Protein AF-A0A1G2FHV7-F1 (afdb_monomer_lite)

Foldseek 3Di:
DDLVVLLVLVVQLVVCVVVVNVVSNVVSCVVNVVCVVVVVVVVVVLVVCLVVQLVVQVVVCVVVVVDDLSNVVSVVVSVVSVCVVCVSVVLSVVLVVLVVVCVVVDDDDDDPPVSVVVVVVVCVLVVLVVVLVVVVSVLPVPQQCVQQVVLVVVLVVLSVVLSCLVRPDPDDDPPVSCVVNVVSVVVNVQSSVCSVDVVSSVVCVVVVVVVVVVVVVCVVPVDDDPPHDPVPPDDPPPDPPPADLDPPPAAEDEWDQDPVRWTKDKAWQLGAKYFHVDKAAAFKKKKKAKFKWKFQAPDCPDLSGDIDTQQAAASPDDLPADWLDRPGHFQHKWKDFASDRIDGAGRIDIDGHRHIGTIMIHTGHGQADPVRDGCSVSSNRMGIIMMMIMHIHD

Structure (mmCIF, N/CA/C/O backbone):
data_AF-A0A1G2FHV7-F1
#
_entry.id   AF-A0A1G2FHV7-F1
#
loop_
_atom_site.group_PDB
_atom_site.id
_atom_site.type_symbol
_atom_site.label_atom_id
_atom_site.label_alt_id
_atom_site.label_comp_id
_atom_site.label_asym_id
_atom_site.label_entity_id
_atom_site.label_seq_id
_atom_site.pdbx_PDB_ins_code
_atom_site.Cartn_x
_atom_site.Cartn_y
_atom_site.Cartn_z
_atom_site.occupancy
_atom_site.B_iso_or_equiv
_atom_site.auth_seq_id
_atom_site.auth_comp_id
_atom_site.auth_asym_id
_atom_site.auth_atom_id
_atom_site.pdbx_PDB_model_num
ATOM 1 N N . MET A 1 1 ? -7.917 37.028 -20.935 1.00 71.88 1 MET A N 1
ATOM 2 C CA . MET A 1 1 ? -7.932 35.714 -20.279 1.00 71.88 1 MET A CA 1
ATOM 3 C C . MET A 1 1 ? -6.943 34.805 -20.983 1.00 71.88 1 MET A C 1
ATOM 5 O O . MET A 1 1 ? -7.098 34.576 -22.180 1.00 71.88 1 MET A O 1
ATOM 9 N N . THR A 1 2 ? -5.899 34.379 -20.282 1.00 78.25 2 THR A N 1
ATOM 10 C CA . THR A 1 2 ? -4.933 33.371 -20.751 1.00 78.25 2 THR A CA 1
ATOM 11 C C . THR A 1 2 ? -5.547 31.964 -20.683 1.00 78.25 2 THR A C 1
ATOM 13 O O . THR A 1 2 ? -6.588 31.775 -20.057 1.00 78.25 2 THR A O 1
ATOM 16 N N . TRP A 1 3 ? -4.929 30.960 -21.322 1.00 61.19 3 TRP A N 1
ATOM 17 C CA . TRP A 1 3 ? -5.390 29.562 -21.227 1.00 61.19 3 TRP A CA 1
ATOM 18 C C . TRP A 1 3 ? -5.434 29.069 -19.774 1.00 61.19 3 TRP A C 1
ATOM 20 O O . TRP A 1 3 ? -6.403 28.434 -19.368 1.00 61.19 3 TRP A O 1
ATOM 30 N N . ALA A 1 4 ? -4.409 29.401 -18.984 1.00 57.34 4 ALA A N 1
ATOM 31 C CA . ALA A 1 4 ? -4.337 29.033 -17.574 1.00 57.34 4 ALA A CA 1
ATOM 32 C C . ALA A 1 4 ? -5.480 29.668 -16.767 1.00 57.34 4 ALA A C 1
ATOM 34 O O . ALA A 1 4 ? -6.189 28.962 -16.057 1.00 57.34 4 ALA A O 1
ATOM 35 N N . GLU A 1 5 ? -5.715 30.973 -16.937 1.00 67.75 5 GLU A N 1
ATOM 36 C CA . GLU A 1 5 ? -6.838 31.672 -16.299 1.00 67.75 5 GLU A CA 1
ATOM 37 C C . GLU A 1 5 ? -8.182 31.062 -16.702 1.00 67.75 5 GLU A C 1
ATOM 39 O O . GLU A 1 5 ? -9.013 30.805 -15.839 1.00 67.75 5 GLU A O 1
ATOM 44 N N . PHE A 1 6 ? -8.386 30.778 -17.995 1.00 72.00 6 PHE A N 1
ATOM 45 C CA . PHE A 1 6 ? -9.625 30.184 -18.504 1.00 72.00 6 PHE A CA 1
ATOM 46 C C . PHE A 1 6 ? -9.940 28.850 -17.826 1.00 72.00 6 PHE A C 1
ATOM 48 O O . PHE A 1 6 ? -11.049 28.664 -17.326 1.00 72.00 6 PHE A O 1
ATOM 55 N N . PHE A 1 7 ? -8.963 27.947 -17.743 1.00 64.00 7 PHE A N 1
ATOM 56 C CA . PHE A 1 7 ? -9.154 26.659 -17.079 1.00 64.00 7 PHE A CA 1
ATOM 57 C C . PHE A 1 7 ? -9.349 26.792 -15.565 1.00 64.00 7 PHE A C 1
ATOM 59 O O . PHE A 1 7 ? -10.197 26.096 -15.009 1.00 64.00 7 PHE A O 1
ATOM 66 N N . ILE A 1 8 ? -8.635 27.709 -14.904 1.00 67.00 8 ILE A N 1
ATOM 67 C CA . ILE A 1 8 ? -8.822 27.993 -13.472 1.00 67.00 8 ILE A CA 1
ATOM 68 C C . ILE A 1 8 ? -10.248 28.495 -13.200 1.00 67.00 8 ILE A C 1
ATOM 70 O O . ILE A 1 8 ? -10.894 28.029 -12.264 1.00 67.00 8 ILE A O 1
ATOM 74 N N . THR A 1 9 ? -10.781 29.398 -14.025 1.00 66.62 9 THR A N 1
ATOM 75 C CA . THR A 1 9 ? -12.142 29.932 -13.852 1.00 66.62 9 THR A CA 1
ATOM 76 C C . THR A 1 9 ? -13.218 28.888 -14.166 1.00 66.62 9 THR A C 1
ATOM 78 O O . THR A 1 9 ? -14.195 28.788 -13.426 1.00 66.62 9 THR A O 1
ATOM 81 N N . VAL A 1 10 ? -13.036 28.059 -15.205 1.00 63.91 10 VAL A N 1
ATOM 82 C CA . VAL A 1 10 ? -13.912 26.898 -15.478 1.00 63.91 10 VAL A CA 1
ATOM 83 C C . VAL A 1 10 ? -13.928 25.936 -14.291 1.00 63.91 10 VAL A C 1
ATOM 85 O O . VAL A 1 10 ? -14.986 25.437 -13.916 1.00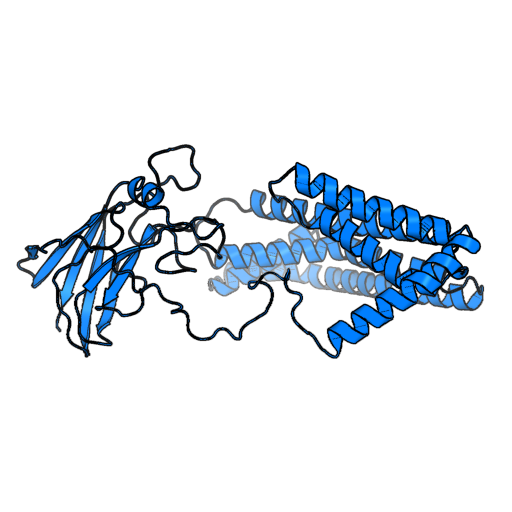 63.91 10 VAL A O 1
ATOM 88 N N . PHE A 1 11 ? -12.781 25.723 -13.651 1.00 62.34 11 PHE A N 1
ATOM 89 C CA . PHE A 1 11 ? -12.682 24.881 -12.467 1.00 62.34 11 PHE A CA 1
ATOM 90 C C . PHE A 1 11 ? -13.404 25.480 -11.250 1.00 62.34 11 PHE A C 1
ATOM 92 O O . PHE A 1 11 ? -14.174 24.786 -10.587 1.00 62.34 11 PHE A O 1
ATOM 99 N N . GLN A 1 12 ? -13.210 26.774 -10.980 1.00 61.66 12 GLN A N 1
ATOM 100 C CA . GLN A 1 12 ? -13.931 27.477 -9.914 1.00 61.66 12 GLN A CA 1
ATOM 101 C C . GLN A 1 12 ? -15.449 27.390 -10.112 1.00 61.66 12 GLN A C 1
ATOM 103 O O . GLN A 1 12 ? -16.184 27.280 -9.133 1.00 61.66 12 GLN A O 1
ATOM 108 N N . TRP A 1 13 ? -15.914 27.410 -11.366 1.00 69.19 13 TRP A N 1
ATOM 109 C CA . TRP A 1 13 ? -17.330 27.256 -11.690 1.00 69.19 13 TRP A CA 1
ATOM 110 C C . TRP A 1 13 ? -17.837 25.856 -11.334 1.00 69.19 13 TRP A C 1
ATOM 112 O O . TRP A 1 13 ? -18.820 25.742 -10.607 1.00 69.19 13 TRP A O 1
ATOM 122 N N . VAL A 1 14 ? -17.141 24.802 -11.771 1.00 53.84 14 VAL A N 1
ATOM 123 C CA . VAL A 1 14 ? -17.502 23.411 -11.442 1.00 53.84 14 VAL A CA 1
ATOM 124 C C . VAL A 1 14 ? -17.509 23.189 -9.927 1.00 53.84 14 VAL A C 1
ATOM 126 O O . VAL A 1 14 ? -18.437 22.584 -9.397 1.00 53.84 14 VAL A O 1
ATOM 129 N N . TYR A 1 15 ? -16.520 23.726 -9.208 1.00 53.09 15 TYR A N 1
ATOM 130 C CA . TYR A 1 15 ? -16.493 23.669 -7.748 1.00 53.09 15 TYR A CA 1
ATOM 131 C C . TYR A 1 15 ? -17.707 24.378 -7.125 1.00 53.09 15 TYR A C 1
ATOM 133 O O . TYR A 1 15 ? -18.387 23.795 -6.281 1.00 53.09 15 TYR A O 1
ATOM 141 N N . ALA A 1 16 ? -18.029 25.596 -7.571 1.00 57.44 16 ALA A N 1
ATOM 142 C CA . ALA A 1 16 ? -19.187 26.350 -7.088 1.00 57.44 16 ALA A CA 1
ATOM 143 C C . ALA A 1 16 ? -20.519 25.615 -7.324 1.00 57.44 16 ALA A C 1
ATOM 145 O O . ALA A 1 16 ? -21.374 25.617 -6.438 1.00 57.44 16 ALA A O 1
ATOM 146 N N . GLU A 1 17 ? -20.665 24.936 -8.465 1.00 53.66 17 GLU A N 1
ATOM 147 C CA . GLU A 1 17 ? -21.828 24.102 -8.786 1.00 53.66 17 GLU A CA 1
ATOM 148 C C . GLU A 1 17 ? -21.930 22.903 -7.827 1.00 53.66 17 GLU A C 1
ATOM 150 O O . GLU A 1 17 ? -22.977 22.671 -7.230 1.00 53.66 17 GLU A O 1
ATOM 155 N N . THR A 1 18 ? -20.825 22.181 -7.587 1.00 53.91 18 THR A N 1
ATOM 156 C CA . THR A 1 18 ? -20.817 21.022 -6.664 1.00 53.91 18 THR A CA 1
ATOM 157 C C . THR A 1 18 ? -21.111 21.392 -5.210 1.00 53.91 18 THR A C 1
ATOM 159 O O . THR A 1 18 ? -21.635 20.572 -4.462 1.00 53.91 18 THR A O 1
ATOM 162 N N . GLN A 1 19 ? -20.792 22.626 -4.811 1.00 63.94 19 GLN A N 1
ATOM 163 C CA . GLN A 1 19 ? -21.084 23.167 -3.482 1.00 63.94 19 GLN A CA 1
ATOM 164 C C . GLN A 1 19 ? -22.450 23.867 -3.412 1.00 63.94 19 GLN A C 1
ATOM 166 O O . GLN A 1 19 ? -22.787 24.446 -2.381 1.00 63.94 19 GLN A O 1
ATOM 171 N N . ASN A 1 20 ? -23.241 23.819 -4.489 1.00 76.56 20 ASN A N 1
ATOM 172 C CA . ASN A 1 20 ? -24.569 24.421 -4.572 1.00 76.56 20 ASN A CA 1
ATOM 173 C C . ASN A 1 20 ? -24.556 25.941 -4.281 1.00 76.56 20 ASN A C 1
ATOM 175 O O . ASN A 1 20 ? -25.401 26.465 -3.556 1.00 76.56 20 ASN A O 1
ATOM 179 N N . LEU A 1 21 ? -23.568 26.659 -4.838 1.00 75.25 21 LEU A N 1
ATOM 180 C CA . LEU A 1 21 ? -23.371 28.107 -4.680 1.00 75.25 21 LEU A CA 1
ATOM 181 C C . LEU A 1 21 ? -23.830 28.867 -5.945 1.00 75.25 21 LEU A C 1
ATOM 183 O O . LEU A 1 21 ? -23.004 29.220 -6.798 1.00 75.25 21 LEU A O 1
ATOM 187 N N . PRO A 1 22 ? -25.133 29.170 -6.100 1.00 69.44 22 PRO A N 1
ATOM 188 C CA . PRO A 1 22 ? -25.700 29.666 -7.360 1.00 69.44 22 PRO A CA 1
ATOM 189 C C . PRO A 1 22 ? -25.198 31.061 -7.758 1.00 69.44 22 PRO A C 1
ATOM 191 O O . PRO A 1 22 ? -25.035 31.355 -8.942 1.00 69.44 22 PRO A O 1
ATOM 194 N N . HIS A 1 23 ? -24.907 31.934 -6.791 1.00 79.25 23 HIS A N 1
ATOM 195 C CA . HIS A 1 23 ? -24.410 33.285 -7.076 1.00 79.25 23 HIS A CA 1
ATOM 196 C C . HIS A 1 23 ? -22.997 33.270 -7.677 1.00 79.25 23 HIS A C 1
ATOM 198 O O . HIS A 1 23 ? -22.742 33.945 -8.675 1.00 79.25 23 HIS A O 1
ATOM 204 N N . LEU A 1 24 ? -22.106 32.446 -7.118 1.00 71.38 24 LEU A N 1
ATOM 205 C CA . LEU A 1 24 ? -20.730 32.293 -7.591 1.00 71.38 24 LEU A CA 1
ATOM 206 C C . LEU A 1 24 ? -20.689 31.591 -8.956 1.00 71.38 24 LEU A C 1
ATOM 208 O O . LEU A 1 24 ? -19.967 32.006 -9.860 1.00 71.38 24 LEU A O 1
ATOM 212 N N . THR A 1 25 ? -21.541 30.584 -9.131 1.00 65.00 25 THR A N 1
ATOM 213 C CA . THR A 1 25 ? -21.727 29.862 -10.391 1.00 65.00 25 THR A CA 1
ATOM 214 C C . THR A 1 25 ? -22.098 30.808 -11.534 1.00 65.00 25 THR A C 1
ATOM 216 O O . THR A 1 25 ? -21.413 30.853 -12.557 1.00 65.00 25 THR A O 1
ATOM 219 N N . ASN A 1 26 ? -23.134 31.630 -11.347 1.00 74.19 26 ASN A N 1
ATOM 220 C CA . ASN A 1 26 ? -23.589 32.570 -12.372 1.00 74.19 26 ASN A CA 1
ATOM 221 C C . ASN A 1 26 ? -22.521 33.619 -12.723 1.00 74.19 26 ASN A C 1
ATOM 223 O O . ASN A 1 26 ? -22.356 33.973 -13.893 1.00 74.19 26 ASN A O 1
ATOM 227 N N . GLN A 1 27 ? -21.760 34.087 -11.731 1.00 85.81 27 GLN A N 1
ATOM 228 C CA . GLN A 1 27 ? -20.656 35.022 -11.943 1.00 85.81 27 GLN A CA 1
ATOM 229 C C . GLN A 1 27 ? -19.539 34.406 -12.799 1.00 85.81 27 GLN A C 1
ATOM 231 O O . GLN A 1 27 ? -19.074 35.034 -13.752 1.00 85.81 27 GLN A O 1
ATOM 236 N N . LEU A 1 28 ? -19.138 33.169 -12.501 1.00 69.81 28 LEU A N 1
ATOM 237 C CA . LEU A 1 28 ? -18.050 32.485 -13.201 1.00 69.81 28 LEU A CA 1
ATOM 238 C C . LEU A 1 28 ? -18.453 32.069 -14.621 1.00 69.81 28 LEU A C 1
ATOM 240 O O . LEU A 1 28 ? -17.683 32.275 -15.559 1.00 69.81 28 LEU A O 1
ATOM 244 N N . ILE A 1 29 ? -19.690 31.600 -14.825 1.00 66.44 29 ILE A N 1
ATOM 245 C CA . ILE A 1 29 ? -20.233 31.333 -16.168 1.00 66.44 29 ILE A CA 1
ATOM 246 C C . ILE A 1 29 ? -20.166 32.592 -17.041 1.00 66.44 29 ILE A C 1
ATOM 248 O O . ILE A 1 29 ? -19.747 32.518 -18.199 1.00 66.44 29 ILE A O 1
ATOM 252 N N . ASN A 1 30 ? -20.551 33.752 -16.502 1.00 78.25 30 ASN A N 1
ATOM 253 C CA . ASN A 1 30 ? -20.531 35.010 -17.248 1.00 78.25 30 ASN A CA 1
ATOM 254 C C . ASN A 1 30 ? -19.106 35.461 -17.614 1.00 78.25 30 ASN A C 1
ATOM 256 O O . ASN A 1 30 ? -18.923 36.078 -18.663 1.00 78.25 30 ASN A O 1
ATOM 260 N N . GLN A 1 31 ? -18.096 35.103 -16.814 1.00 77.44 31 GLN A N 1
ATOM 261 C CA . GLN A 1 31 ? -16.685 35.342 -17.138 1.00 77.44 31 GLN A CA 1
ATOM 262 C C . GLN A 1 31 ? -16.150 34.384 -18.218 1.00 77.44 31 GLN A C 1
ATOM 264 O O . GLN A 1 31 ? -15.389 34.800 -19.090 1.00 77.44 31 GLN A O 1
ATOM 269 N N . ILE A 1 32 ? -16.565 33.114 -18.208 1.00 72.31 32 ILE A N 1
ATOM 270 C CA . ILE A 1 32 ? -16.090 32.075 -19.143 1.00 72.31 32 ILE A CA 1
ATOM 271 C C . ILE A 1 32 ? -16.717 32.237 -20.534 1.00 72.31 32 ILE A C 1
ATOM 273 O O . ILE A 1 32 ? -16.039 32.119 -21.562 1.00 72.31 32 ILE A O 1
ATOM 277 N N . ARG A 1 33 ? -18.026 32.509 -20.577 1.00 69.12 33 ARG A N 1
ATOM 278 C CA . ARG A 1 33 ? -18.854 32.521 -21.793 1.00 69.12 33 ARG A CA 1
ATOM 279 C C . ARG A 1 33 ? -18.281 33.344 -22.963 1.00 69.12 33 ARG A C 1
ATOM 281 O O . ARG A 1 33 ? -18.250 32.800 -24.069 1.00 69.12 33 ARG A O 1
ATOM 288 N N . PRO A 1 34 ? -17.797 34.593 -22.793 1.00 79.31 34 PRO A N 1
ATOM 289 C CA . PRO A 1 34 ? -17.268 35.378 -23.915 1.00 79.31 34 PRO A CA 1
ATOM 290 C C . PRO A 1 34 ? -15.944 34.833 -24.476 1.00 79.31 34 PRO A C 1
ATOM 292 O O . PRO A 1 34 ? -15.596 35.114 -25.625 1.00 79.31 34 PRO A O 1
ATOM 295 N N . HIS A 1 35 ? -15.203 34.040 -23.698 1.00 74.88 35 HIS A N 1
ATOM 296 C CA . HIS A 1 35 ? -13.892 33.521 -24.085 1.00 74.88 35 HIS A CA 1
ATOM 297 C C . HIS A 1 35 ? -13.943 32.085 -24.620 1.00 74.88 35 HIS A C 1
ATOM 299 O O . HIS A 1 35 ? -13.137 31.732 -25.483 1.00 74.88 35 HIS A O 1
ATOM 305 N N . ALA A 1 36 ? -14.926 31.285 -24.196 1.00 56.09 36 ALA A N 1
ATOM 306 C CA . ALA A 1 36 ? -15.050 29.871 -24.552 1.00 56.09 36 ALA A CA 1
ATOM 307 C C . ALA A 1 36 ? -15.048 29.618 -26.068 1.00 56.09 36 ALA A C 1
ATOM 309 O O . ALA A 1 36 ? -14.360 28.722 -26.553 1.00 56.09 36 ALA A O 1
ATOM 310 N N . ARG A 1 37 ? -15.749 30.454 -26.846 1.00 62.31 37 ARG A N 1
ATOM 311 C CA . ARG A 1 37 ? -15.822 30.305 -28.309 1.00 62.31 37 ARG A CA 1
ATOM 312 C C . ARG A 1 37 ? -14.476 30.545 -28.998 1.00 62.31 37 ARG A C 1
ATOM 314 O O . ARG A 1 37 ? -14.161 29.878 -29.980 1.00 62.31 37 ARG A O 1
ATOM 321 N N . ARG A 1 38 ? -13.679 31.488 -28.483 1.00 70.81 38 ARG A N 1
ATOM 322 C CA . ARG A 1 38 ? -12.336 31.794 -28.999 1.00 70.81 38 ARG A CA 1
ATOM 323 C C . ARG A 1 38 ? -11.370 30.653 -28.692 1.00 70.81 38 ARG A C 1
ATOM 325 O O . ARG A 1 38 ? -10.650 30.224 -29.586 1.00 70.81 38 ARG A O 1
ATOM 332 N N . PHE A 1 39 ? -11.412 30.135 -27.467 1.00 61.47 39 PHE A N 1
ATOM 333 C CA . PHE A 1 39 ? -10.589 29.001 -27.051 1.00 61.47 39 PHE A CA 1
ATOM 334 C C . PHE A 1 39 ? -10.936 27.716 -27.809 1.00 61.47 39 PHE A C 1
ATOM 336 O O . PHE A 1 39 ? -10.035 27.019 -28.265 1.00 61.47 39 PHE A O 1
ATOM 343 N N . TRP A 1 40 ? -12.224 27.450 -28.042 1.00 52.00 40 TRP A N 1
ATOM 344 C CA . TRP A 1 40 ? -12.665 26.321 -28.865 1.00 52.00 40 TRP A CA 1
ATOM 345 C C . TRP A 1 40 ? -12.153 26.412 -30.308 1.00 52.00 40 TRP A C 1
ATOM 347 O O . TRP A 1 40 ? -11.673 25.426 -30.861 1.00 52.00 40 TRP A O 1
ATOM 357 N N . ARG A 1 41 ? -12.186 27.608 -30.910 1.00 63.03 41 ARG A N 1
ATOM 358 C CA . ARG A 1 41 ? -11.667 27.825 -32.267 1.00 63.03 41 ARG A CA 1
ATOM 359 C C . ARG A 1 41 ? -10.154 27.607 -32.348 1.00 63.03 41 ARG A C 1
ATOM 361 O O . ARG A 1 41 ? -9.701 26.885 -33.224 1.00 63.03 41 ARG A O 1
ATOM 368 N N . GLN A 1 42 ? -9.395 28.156 -31.399 1.00 64.25 42 GLN A N 1
ATOM 369 C CA . GLN A 1 42 ? -7.940 27.969 -31.327 1.00 64.25 42 GLN A CA 1
ATOM 370 C C . GLN A 1 42 ? -7.553 26.504 -31.084 1.00 64.25 42 GLN A C 1
ATOM 372 O O . GLN A 1 42 ? -6.582 26.019 -31.657 1.00 64.25 42 GLN A O 1
ATOM 377 N N . PHE A 1 43 ? -8.325 25.781 -30.270 1.00 54.56 43 PHE A N 1
ATOM 378 C CA . PHE A 1 43 ? -8.138 24.346 -30.063 1.00 54.56 43 PHE A CA 1
ATOM 379 C C . PHE A 1 43 ? -8.338 23.551 -31.359 1.00 54.56 43 PHE A C 1
ATOM 381 O O . PHE A 1 43 ? -7.501 22.721 -31.704 1.00 54.56 43 PHE A O 1
ATOM 388 N N . LEU A 1 44 ? -9.410 23.839 -32.105 1.00 53.84 44 LEU A N 1
ATOM 389 C CA . LEU A 1 44 ? -9.678 23.195 -33.392 1.00 53.84 44 LEU A CA 1
ATOM 390 C C . LEU A 1 44 ? -8.618 23.532 -34.450 1.00 53.84 44 LEU A C 1
ATOM 392 O O . LEU A 1 44 ? -8.233 22.654 -35.212 1.00 53.84 44 LEU A O 1
ATOM 396 N N . GLU A 1 45 ? -8.110 24.766 -34.480 1.00 63.88 45 GLU A N 1
ATOM 397 C CA . GLU A 1 45 ? -7.030 25.180 -35.388 1.00 63.88 45 GLU A CA 1
ATOM 398 C C . GLU A 1 45 ? -5.710 24.450 -35.078 1.00 63.88 45 GLU A C 1
ATOM 400 O O . GLU A 1 45 ? -5.031 23.983 -35.993 1.00 63.88 45 GLU A O 1
ATOM 405 N N . LEU A 1 46 ? -5.375 24.264 -33.797 1.00 57.56 46 LEU A N 1
ATOM 406 C CA . LEU A 1 46 ? -4.205 23.488 -33.364 1.00 57.56 46 LEU A CA 1
ATOM 407 C C . LEU A 1 46 ? -4.358 21.983 -33.645 1.00 57.56 46 LEU A C 1
ATOM 409 O O . LEU A 1 46 ? -3.418 21.332 -34.108 1.00 57.56 46 LEU A O 1
ATOM 413 N N . ALA A 1 47 ? -5.550 21.428 -33.417 1.00 52.78 47 ALA A N 1
ATOM 414 C CA . ALA A 1 47 ? -5.870 20.042 -33.756 1.00 52.78 47 ALA A CA 1
ATOM 415 C C . ALA A 1 47 ? -5.832 19.805 -35.277 1.00 52.78 47 ALA A C 1
ATOM 417 O O . ALA A 1 47 ? -5.332 18.785 -35.739 1.00 52.78 47 ALA A O 1
ATOM 418 N N . ALA A 1 48 ? -6.284 20.771 -36.077 1.00 59.91 48 ALA A N 1
ATOM 419 C CA . ALA A 1 48 ? -6.173 20.703 -37.528 1.00 59.91 48 ALA A CA 1
ATOM 420 C C . ALA A 1 48 ? -4.708 20.788 -37.987 1.00 59.91 48 ALA A C 1
ATOM 422 O O . ALA A 1 48 ? -4.287 19.994 -38.824 1.00 59.91 48 ALA A O 1
ATOM 423 N N . ALA A 1 49 ? -3.899 21.685 -37.411 1.00 59.84 49 ALA A N 1
ATOM 424 C CA . ALA A 1 49 ? -2.483 21.828 -37.764 1.00 59.84 49 ALA A CA 1
ATOM 425 C C . ALA A 1 49 ? -1.667 20.550 -37.489 1.00 59.84 49 ALA A C 1
ATOM 427 O O . ALA A 1 49 ? -0.825 20.169 -38.301 1.00 59.84 49 ALA A O 1
ATOM 428 N N . THR A 1 50 ? -1.953 19.849 -36.388 1.00 56.66 50 THR A N 1
ATOM 429 C CA . THR A 1 50 ? -1.290 18.575 -36.039 1.00 56.66 50 THR A CA 1
ATOM 430 C C . THR A 1 50 ? -1.634 17.421 -36.981 1.00 56.66 50 THR A C 1
ATOM 432 O O . THR A 1 50 ? -0.854 16.479 -37.074 1.00 56.66 50 THR A O 1
ATOM 435 N N . ILE A 1 51 ? -2.739 17.508 -37.728 1.00 57.69 51 ILE A N 1
ATOM 436 C CA . ILE A 1 51 ? -3.131 16.520 -38.745 1.00 57.69 51 ILE A CA 1
ATOM 437 C C . ILE A 1 51 ? -2.644 16.948 -40.138 1.00 57.69 51 ILE A C 1
ATOM 439 O O . ILE A 1 51 ? -2.101 16.143 -40.889 1.00 57.69 51 ILE A O 1
ATOM 443 N N . ILE A 1 52 ? -2.803 18.225 -40.488 1.00 65.44 52 ILE A N 1
ATOM 444 C CA . ILE A 1 52 ? -2.523 18.738 -41.836 1.00 65.44 52 ILE A CA 1
ATOM 445 C C . ILE A 1 52 ? -1.018 18.759 -42.132 1.00 65.44 52 ILE A C 1
ATOM 447 O O . ILE A 1 52 ? -0.617 18.385 -43.230 1.00 65.44 52 ILE A O 1
ATOM 451 N N . ILE A 1 53 ? -0.176 19.149 -41.168 1.00 62.47 53 ILE A N 1
ATOM 452 C CA . ILE A 1 53 ? 1.284 19.230 -41.354 1.00 62.47 53 ILE A CA 1
ATOM 453 C C . ILE A 1 53 ? 1.909 17.857 -41.679 1.00 62.47 53 ILE A C 1
ATOM 455 O O . ILE A 1 53 ? 2.604 17.766 -42.691 1.00 62.47 53 ILE A O 1
ATOM 459 N N . PRO A 1 54 ? 1.671 16.770 -40.916 1.00 58.25 54 PRO A N 1
ATOM 460 C CA . PRO A 1 54 ? 2.192 15.450 -41.280 1.00 58.25 54 PRO A CA 1
ATOM 461 C C . PRO A 1 54 ? 1.638 14.927 -42.602 1.00 58.25 54 PRO A C 1
ATOM 463 O O . PRO A 1 54 ? 2.401 14.374 -43.387 1.00 58.25 54 PRO A O 1
ATOM 466 N N . VAL A 1 55 ? 0.347 15.127 -42.888 1.00 62.91 55 VAL A N 1
ATOM 467 C CA . VAL A 1 55 ? -0.243 14.711 -44.172 1.00 62.91 55 VAL A CA 1
ATOM 468 C C . VAL A 1 55 ? 0.427 15.445 -45.335 1.00 62.91 55 VAL A C 1
ATOM 470 O O . VAL A 1 55 ? 0.773 14.823 -46.334 1.00 62.91 55 VAL A O 1
ATOM 473 N N . PHE A 1 56 ? 0.692 16.744 -45.191 1.00 66.81 56 PHE A N 1
ATOM 474 C CA . PHE A 1 56 ? 1.407 17.532 -46.191 1.00 66.81 56 PHE A CA 1
ATOM 475 C C . PHE A 1 56 ? 2.854 17.055 -46.393 1.00 66.81 56 PHE A C 1
ATOM 477 O O . PHE A 1 56 ? 3.299 16.936 -47.532 1.00 66.81 56 PHE A O 1
ATOM 484 N N . LEU A 1 57 ? 3.571 16.718 -45.314 1.00 61.28 57 LEU A N 1
ATOM 485 C CA . LEU A 1 57 ? 4.932 16.167 -45.387 1.00 61.28 57 LEU A CA 1
ATOM 486 C C . LEU A 1 57 ? 4.968 14.772 -46.032 1.00 61.28 57 LEU A C 1
ATOM 488 O O . LEU A 1 57 ? 5.869 14.489 -46.817 1.00 61.28 57 LEU A O 1
ATOM 492 N N . ILE A 1 58 ? 3.967 13.928 -45.766 1.00 60.22 58 ILE A N 1
ATOM 493 C CA . ILE A 1 58 ? 3.799 12.622 -46.423 1.00 60.22 58 ILE A CA 1
ATOM 494 C C . ILE A 1 58 ? 3.515 12.808 -47.922 1.00 60.22 58 ILE A C 1
ATOM 496 O O . ILE A 1 58 ? 4.116 12.131 -48.753 1.00 60.22 58 ILE A O 1
ATOM 500 N N . CYS A 1 59 ? 2.648 13.754 -48.296 1.00 65.12 59 CYS A N 1
ATOM 501 C CA . CYS A 1 59 ? 2.372 14.071 -49.700 1.00 65.12 59 CYS A CA 1
ATOM 502 C C . CYS A 1 59 ? 3.605 14.632 -50.432 1.00 65.12 59 CYS A C 1
ATOM 504 O O . CYS A 1 59 ? 3.836 14.291 -51.592 1.00 65.12 59 CYS A O 1
ATOM 506 N N . LEU A 1 60 ? 4.414 15.457 -49.757 1.00 59.72 60 LEU A N 1
ATOM 507 C CA . LEU A 1 60 ? 5.694 15.954 -50.270 1.00 59.72 60 LEU A CA 1
ATOM 508 C C . LEU A 1 60 ? 6.692 14.817 -50.519 1.00 59.72 60 LEU A C 1
ATOM 510 O O . LEU A 1 60 ? 7.338 14.805 -51.564 1.00 59.72 60 LEU A O 1
ATOM 514 N N . ASP A 1 61 ? 6.784 13.845 -49.609 1.00 60.47 61 ASP A N 1
ATOM 515 C CA . ASP A 1 61 ? 7.654 12.673 -49.766 1.00 60.47 61 ASP A CA 1
ATOM 516 C C . ASP A 1 61 ? 7.243 11.806 -50.970 1.00 60.47 61 ASP A C 1
ATOM 518 O O . ASP A 1 61 ? 8.081 11.419 -51.789 1.00 60.47 61 ASP A O 1
ATOM 522 N N . PHE A 1 62 ? 5.935 11.591 -51.157 1.00 61.00 62 PHE A N 1
ATOM 523 C CA . PHE A 1 62 ? 5.400 10.921 -52.348 1.00 61.00 62 PHE A CA 1
ATOM 524 C C . PHE A 1 62 ? 5.737 11.661 -53.650 1.00 61.00 62 PHE A C 1
ATOM 526 O O . PHE A 1 62 ? 6.018 11.020 -54.665 1.00 61.00 62 PHE A O 1
ATOM 533 N N . TYR A 1 63 ? 5.725 12.997 -53.631 1.00 66.62 63 TYR A N 1
ATOM 534 C CA . TYR A 1 63 ? 6.007 13.826 -54.803 1.00 66.62 63 TYR A CA 1
ATOM 535 C C . TYR A 1 63 ? 7.506 13.879 -55.146 1.00 66.62 63 TYR A C 1
ATOM 537 O O . TYR A 1 63 ? 7.876 13.770 -56.315 1.00 66.62 63 TYR A O 1
ATOM 545 N N . PHE A 1 64 ? 8.378 13.995 -54.140 1.00 68.38 64 PHE A N 1
ATOM 546 C CA . PHE A 1 64 ? 9.829 14.120 -54.328 1.00 68.38 64 PHE A CA 1
ATOM 547 C C . PHE A 1 64 ? 10.590 12.782 -54.319 1.00 68.38 64 PHE A C 1
ATOM 549 O O . PHE A 1 64 ? 11.789 12.771 -54.597 1.00 68.38 64 PHE A O 1
ATOM 556 N N . LYS A 1 65 ? 9.911 11.653 -54.058 1.00 71.50 65 LYS A N 1
ATOM 557 C CA . LYS A 1 65 ? 10.490 10.294 -53.984 1.00 71.50 65 LYS A CA 1
ATOM 558 C C . LYS A 1 65 ? 11.674 10.191 -53.012 1.00 71.50 65 LYS A C 1
ATOM 560 O O . LYS A 1 65 ? 12.608 9.424 -53.247 1.00 71.50 65 LYS A O 1
ATOM 565 N N . THR A 1 66 ? 11.645 10.964 -51.930 1.00 59.59 66 THR A N 1
ATOM 566 C CA . THR A 1 66 ? 12.722 11.021 -50.930 1.00 59.59 66 THR A CA 1
ATOM 567 C C . THR A 1 66 ? 12.782 9.773 -50.039 1.00 59.59 66 THR A C 1
ATOM 569 O O . THR A 1 66 ? 13.843 9.445 -49.506 1.00 59.59 66 THR A O 1
ATOM 572 N N . GLY A 1 67 ? 11.695 9.000 -49.995 1.00 64.50 67 GLY A N 1
ATOM 573 C CA . GLY A 1 67 ? 11.629 7.664 -49.417 1.00 64.50 67 GLY A CA 1
ATOM 574 C C . GLY A 1 67 ? 11.164 7.666 -47.961 1.00 64.50 67 GLY A C 1
ATOM 575 O O . GLY A 1 67 ? 11.124 8.686 -47.281 1.00 64.50 67 GLY A O 1
ATOM 576 N N . TRP A 1 68 ? 10.881 6.470 -47.439 1.00 59.56 68 TRP A N 1
ATOM 577 C CA . TRP A 1 68 ? 10.308 6.269 -46.100 1.00 59.56 68 TRP A CA 1
ATOM 578 C C . TRP A 1 68 ? 10.993 7.005 -44.917 1.00 59.56 68 TRP A C 1
ATOM 580 O O . TRP A 1 68 ? 10.286 7.288 -43.946 1.00 59.56 68 TRP A O 1
ATOM 590 N N . PRO A 1 69 ? 12.298 7.371 -44.936 1.00 53.31 69 PRO A N 1
ATOM 591 C CA . PRO A 1 69 ? 12.907 8.148 -43.853 1.00 53.31 69 PRO A CA 1
ATOM 592 C C . PRO A 1 69 ? 12.334 9.564 -43.701 1.00 53.31 69 PRO A C 1
ATOM 594 O O . PRO A 1 69 ? 12.272 10.076 -42.585 1.00 53.31 69 PRO A O 1
ATOM 597 N N . THR A 1 70 ? 11.889 10.202 -44.786 1.00 54.91 70 THR A N 1
ATOM 598 C CA . THR A 1 70 ? 11.325 11.564 -44.751 1.00 54.91 70 THR A CA 1
ATOM 599 C C . THR A 1 70 ? 9.895 11.546 -44.216 1.00 54.91 70 THR A C 1
ATOM 601 O O . THR A 1 70 ? 9.537 12.386 -43.390 1.00 54.91 70 THR A O 1
ATOM 604 N N . ALA A 1 71 ? 9.113 10.523 -44.578 1.00 53.91 71 ALA A N 1
ATOM 605 C CA . ALA A 1 71 ? 7.826 10.236 -43.949 1.00 53.91 71 ALA A CA 1
ATOM 606 C C . ALA A 1 71 ? 7.973 9.929 -42.447 1.00 53.91 71 ALA A C 1
ATOM 608 O O . ALA A 1 71 ? 7.214 10.462 -41.639 1.00 53.91 71 ALA A O 1
ATOM 609 N N . LEU A 1 72 ? 8.983 9.143 -42.048 1.00 55.75 72 LEU A N 1
ATOM 610 C CA . LEU A 1 72 ? 9.261 8.851 -40.638 1.00 55.75 72 LEU A CA 1
ATOM 611 C C . LEU A 1 72 ? 9.660 10.118 -39.864 1.00 55.75 72 LEU A C 1
ATOM 613 O O . LEU A 1 72 ? 9.151 10.353 -38.770 1.00 55.75 72 LEU A O 1
ATOM 617 N N . ALA A 1 73 ? 10.513 10.967 -40.445 1.00 54.50 73 ALA A N 1
ATOM 618 C CA . ALA A 1 73 ? 10.881 12.256 -39.864 1.00 54.50 73 ALA A CA 1
ATOM 619 C C . ALA A 1 73 ? 9.665 13.188 -39.728 1.00 54.50 73 ALA A C 1
ATOM 621 O O . ALA A 1 73 ? 9.509 13.837 -38.698 1.00 54.50 73 ALA A O 1
ATOM 622 N N . GLY A 1 74 ? 8.762 13.205 -40.715 1.00 55.00 74 GLY A N 1
ATOM 623 C CA . GLY A 1 74 ? 7.496 13.939 -40.648 1.00 55.00 74 GLY A CA 1
ATOM 624 C C . GLY A 1 74 ? 6.546 13.410 -39.568 1.00 55.00 74 GLY A C 1
ATOM 625 O O . GLY A 1 74 ? 5.941 14.204 -38.848 1.00 55.00 74 GLY A O 1
ATOM 626 N N . MET A 1 75 ? 6.457 12.087 -39.394 1.00 57.47 75 MET A N 1
ATOM 627 C CA . MET A 1 75 ? 5.663 11.458 -38.329 1.00 57.47 75 MET A CA 1
ATOM 628 C C . MET A 1 75 ? 6.241 11.741 -36.937 1.00 57.47 75 MET A C 1
ATOM 630 O O . MET A 1 75 ? 5.486 12.072 -36.024 1.00 57.47 75 MET A O 1
ATOM 634 N N . LEU A 1 76 ? 7.566 11.683 -36.775 1.00 56.84 76 LEU A N 1
ATOM 635 C CA . LEU A 1 76 ? 8.247 12.021 -35.521 1.00 56.84 76 LEU A CA 1
ATOM 636 C C . LEU A 1 76 ? 8.120 13.515 -35.192 1.00 56.84 76 LEU A C 1
ATOM 638 O O . LEU A 1 76 ? 7.820 13.876 -34.053 1.00 56.84 76 LEU A O 1
ATOM 642 N N . LEU A 1 77 ? 8.257 14.396 -36.190 1.00 56.25 77 LEU A N 1
ATOM 643 C CA . LEU A 1 77 ? 8.048 15.837 -36.032 1.00 56.25 77 LEU A CA 1
ATOM 644 C C . LEU A 1 77 ? 6.595 16.149 -35.649 1.00 56.25 77 LEU A C 1
ATOM 646 O O . LEU A 1 77 ? 6.357 16.983 -34.780 1.00 56.25 77 LEU A O 1
ATOM 650 N N . ALA A 1 78 ? 5.623 15.456 -36.246 1.00 54.50 78 ALA A N 1
ATOM 651 C CA . ALA A 1 78 ? 4.213 15.594 -35.901 1.00 54.50 78 ALA A CA 1
ATOM 652 C C . ALA A 1 78 ? 3.885 15.054 -34.505 1.00 54.50 78 ALA A C 1
ATOM 654 O O . ALA A 1 78 ? 3.141 15.703 -33.771 1.00 54.50 78 ALA A O 1
ATOM 655 N N . GLY A 1 79 ? 4.475 13.927 -34.096 1.00 58.44 79 GLY A N 1
ATOM 656 C CA . GLY A 1 79 ? 4.394 13.434 -32.719 1.00 58.44 79 GLY A CA 1
ATOM 657 C C . GLY A 1 79 ? 4.956 14.457 -31.729 1.00 58.44 79 GLY A C 1
ATOM 658 O O . GLY A 1 79 ? 4.304 14.807 -30.747 1.00 58.44 79 GLY A O 1
ATOM 659 N N . THR A 1 80 ? 6.109 15.041 -32.059 1.00 57.19 80 THR A N 1
ATOM 660 C CA . THR A 1 80 ? 6.775 16.075 -31.256 1.00 57.19 80 THR A CA 1
ATOM 661 C C . THR A 1 80 ? 5.941 17.359 -31.165 1.00 57.19 80 THR A C 1
ATOM 663 O O . THR A 1 80 ? 5.732 17.888 -30.074 1.00 57.19 80 THR A O 1
ATOM 666 N N . LEU A 1 81 ? 5.400 17.845 -32.287 1.00 54.72 81 LEU A N 1
ATOM 667 C CA . LEU A 1 81 ? 4.508 19.008 -32.339 1.00 54.72 81 LEU A CA 1
ATOM 668 C C . LEU A 1 81 ? 3.201 18.752 -31.590 1.00 54.72 81 LEU A C 1
ATOM 670 O O . LEU A 1 81 ? 2.725 19.645 -30.902 1.00 54.72 81 LEU A O 1
ATOM 674 N N . THR A 1 82 ? 2.651 17.540 -31.650 1.00 55.94 82 THR A N 1
ATOM 675 C CA . THR A 1 82 ? 1.455 17.164 -30.884 1.00 55.94 82 THR A CA 1
ATOM 676 C C . THR A 1 82 ? 1.743 17.226 -29.382 1.00 55.94 82 THR A C 1
ATOM 678 O O . THR A 1 82 ? 1.012 17.872 -28.638 1.00 55.94 82 THR A O 1
ATOM 681 N N . VAL A 1 83 ? 2.863 16.671 -28.916 1.00 55.81 83 VAL A N 1
ATOM 682 C CA . VAL A 1 83 ? 3.250 16.736 -27.494 1.00 55.81 83 VAL A CA 1
ATOM 683 C C . VAL A 1 83 ? 3.522 18.180 -27.035 1.00 55.81 83 VAL A C 1
ATOM 685 O O . VAL A 1 83 ? 3.133 18.564 -25.930 1.00 55.81 83 VAL A O 1
ATOM 688 N N . LEU A 1 84 ? 4.144 19.010 -27.880 1.00 53.78 84 LEU A N 1
ATOM 689 C CA . LEU A 1 84 ? 4.458 20.409 -27.565 1.00 53.78 84 LEU A CA 1
ATOM 690 C C . LEU A 1 84 ? 3.234 21.338 -27.614 1.00 53.78 84 LEU A C 1
ATOM 692 O O . LEU A 1 84 ? 3.091 22.194 -26.741 1.00 53.78 84 LEU A O 1
ATOM 696 N N . LEU A 1 85 ? 2.342 21.175 -28.595 1.00 54.12 85 LEU A N 1
ATOM 697 C CA . LEU A 1 85 ? 1.146 22.009 -28.772 1.00 54.12 85 LEU A CA 1
ATOM 698 C C . LEU A 1 85 ? 0.037 21.648 -27.781 1.00 54.12 85 LEU A C 1
ATOM 700 O O . LEU A 1 85 ? -0.697 22.532 -27.345 1.00 54.12 85 LEU A O 1
ATOM 704 N N . PHE A 1 86 ? -0.048 20.385 -27.356 1.00 56.44 86 PHE A N 1
ATOM 705 C CA . PHE A 1 86 ? -0.972 19.972 -26.300 1.00 56.44 86 PHE A CA 1
ATOM 706 C C . PHE A 1 86 ? -0.419 20.211 -24.886 1.00 56.44 86 PHE A C 1
ATOM 708 O O . PHE A 1 86 ? -1.148 20.007 -23.920 1.00 56.44 86 PHE A O 1
ATOM 715 N N . LYS A 1 87 ? 0.814 20.718 -24.723 1.00 53.47 87 LYS A N 1
ATOM 716 C CA . LYS A 1 87 ? 1.408 21.083 -23.421 1.00 53.47 87 LYS A CA 1
ATOM 717 C C . LYS A 1 87 ? 0.482 21.937 -22.528 1.00 53.47 87 LYS A C 1
ATOM 719 O O . LYS A 1 87 ? 0.360 21.598 -21.354 1.00 53.47 87 LYS A O 1
ATOM 724 N N . PRO A 1 88 ? -0.221 22.984 -23.013 1.00 52.25 88 PRO A N 1
ATOM 725 C CA . PRO A 1 88 ? -1.134 23.771 -22.176 1.00 52.25 88 PRO A CA 1
ATOM 726 C C . PRO A 1 88 ? -2.387 22.985 -21.762 1.00 52.25 88 PRO A C 1
ATOM 728 O O . PRO A 1 88 ? -2.870 23.136 -20.643 1.00 52.25 88 PRO A O 1
ATOM 731 N N . VAL A 1 89 ? -2.887 22.119 -22.650 1.00 52.81 89 VAL A N 1
ATOM 732 C CA . VAL A 1 89 ? -4.065 21.271 -22.416 1.00 52.81 89 VAL A CA 1
ATOM 733 C C . VAL A 1 89 ? -3.730 20.149 -21.432 1.00 52.81 89 VAL A C 1
ATOM 735 O O . VAL A 1 89 ? -4.497 19.912 -20.508 1.00 52.81 89 VAL A O 1
ATOM 738 N N . TYR A 1 90 ? -2.559 19.519 -21.563 1.00 52.91 90 TYR A N 1
ATOM 739 C CA . TYR A 1 90 ? -2.066 18.497 -20.637 1.00 52.91 90 TYR A CA 1
ATOM 740 C C . TYR A 1 90 ? -1.747 19.065 -19.259 1.00 52.91 90 TYR A C 1
ATOM 742 O O . TYR A 1 90 ? -2.102 18.425 -18.279 1.00 52.91 90 TYR A O 1
ATOM 750 N N . ILE A 1 91 ? -1.153 20.262 -19.167 1.00 51.03 91 ILE A N 1
ATOM 751 C CA . ILE A 1 91 ? -0.955 20.953 -17.881 1.00 51.03 91 ILE A CA 1
ATOM 752 C C . ILE A 1 91 ? -2.311 21.246 -17.221 1.00 51.03 91 ILE A C 1
ATOM 754 O O . ILE A 1 91 ? -2.467 21.019 -16.022 1.00 51.03 91 ILE A O 1
ATOM 758 N N . GLY A 1 92 ? -3.308 21.681 -18.002 1.00 49.28 92 GLY A N 1
ATOM 759 C CA . GLY A 1 92 ? -4.682 21.868 -17.529 1.00 49.28 92 GLY A CA 1
ATOM 760 C C . GLY A 1 92 ? -5.339 20.566 -17.057 1.00 49.28 92 GLY A C 1
ATOM 761 O O . GLY A 1 92 ? -5.937 20.538 -15.986 1.00 49.28 92 GLY A O 1
ATOM 762 N N . LEU A 1 93 ? -5.175 19.467 -17.801 1.00 46.72 93 LEU A N 1
ATOM 763 C CA . LEU A 1 93 ? -5.723 18.151 -17.458 1.00 46.72 93 LEU A CA 1
ATOM 764 C C . LEU A 1 93 ? -5.014 17.519 -16.249 1.00 46.72 93 LEU A C 1
ATOM 766 O O . LEU A 1 93 ? -5.656 16.893 -15.414 1.00 46.72 93 LEU A O 1
ATOM 770 N N . SER A 1 94 ? -3.697 17.694 -16.118 1.00 45.25 94 SER A N 1
ATOM 771 C CA . SER A 1 94 ? -2.934 17.211 -14.964 1.00 45.25 94 SER A CA 1
ATOM 772 C C . SER A 1 94 ? -3.224 18.030 -13.711 1.00 45.25 94 SER A C 1
ATOM 774 O O . SER A 1 94 ? -3.292 17.463 -12.626 1.00 45.25 94 SER A O 1
ATOM 776 N N . ALA A 1 95 ? -3.453 19.340 -13.854 1.00 46.22 95 ALA A N 1
ATOM 777 C CA . ALA A 1 95 ? -3.966 20.169 -12.769 1.00 46.22 95 ALA A CA 1
ATOM 778 C C . ALA A 1 95 ? -5.382 19.721 -12.370 1.00 46.22 95 ALA A C 1
ATOM 780 O O . ALA A 1 95 ? -5.656 19.582 -11.185 1.00 46.22 95 ALA A O 1
ATOM 781 N N . LEU A 1 96 ? -6.247 19.392 -13.338 1.00 45.31 96 LEU A N 1
ATOM 782 C CA . LEU A 1 96 ? -7.581 18.836 -13.090 1.00 45.31 96 LEU A CA 1
ATOM 783 C C . LEU A 1 96 ? -7.510 17.506 -12.318 1.00 45.31 96 LEU A C 1
ATOM 785 O O . LEU A 1 96 ? -8.199 17.345 -11.319 1.00 45.31 96 LEU A O 1
ATOM 789 N N . ILE A 1 97 ? -6.651 16.573 -12.739 1.00 48.00 97 ILE A N 1
ATOM 790 C CA . ILE A 1 97 ? -6.467 15.271 -12.076 1.00 48.00 97 ILE A CA 1
ATOM 791 C C . ILE A 1 97 ? -5.860 15.443 -10.680 1.00 48.00 97 ILE A C 1
ATOM 793 O O . ILE A 1 97 ? -6.341 14.823 -9.736 1.00 48.00 97 ILE A O 1
ATOM 797 N N . GLY A 1 98 ? -4.842 16.296 -10.531 1.00 47.09 98 GLY A N 1
ATOM 798 C CA . GLY A 1 98 ? -4.220 16.593 -9.240 1.00 47.09 98 GLY A CA 1
ATOM 799 C C . GLY A 1 98 ? -5.212 17.201 -8.253 1.00 47.09 98 GLY A C 1
ATOM 800 O O . GLY A 1 98 ? -5.277 16.770 -7.109 1.00 47.09 98 GLY A O 1
ATOM 801 N N . VAL A 1 99 ? -6.063 18.116 -8.715 1.00 46.38 99 VAL A N 1
ATOM 802 C CA . VAL A 1 99 ? -7.076 18.753 -7.871 1.00 46.38 99 VAL A CA 1
ATOM 803 C C . VAL A 1 99 ? -8.260 17.826 -7.582 1.00 46.38 99 VAL A C 1
ATOM 805 O O . VAL A 1 99 ? -8.748 17.827 -6.460 1.00 46.38 99 VAL A O 1
ATOM 808 N N . VAL A 1 100 ? -8.703 16.980 -8.521 1.00 46.47 100 VAL A N 1
ATOM 809 C CA . VAL A 1 100 ? -9.708 15.928 -8.250 1.00 46.47 100 VAL A CA 1
ATOM 810 C C . VAL A 1 100 ? -9.172 14.917 -7.231 1.00 46.47 100 VAL A C 1
ATOM 812 O O . VAL A 1 100 ? -9.890 14.515 -6.317 1.00 46.47 100 VAL A O 1
ATOM 815 N N . TRP A 1 101 ? -7.894 14.548 -7.338 1.00 45.56 101 TRP A N 1
ATOM 816 C CA . TRP A 1 101 ? -7.218 13.689 -6.369 1.00 45.56 101 TRP A CA 1
ATOM 817 C C . TRP A 1 101 ? -7.137 14.353 -4.986 1.00 45.56 101 TRP A C 1
ATOM 819 O O . TRP A 1 101 ? -7.463 13.723 -3.984 1.00 45.56 101 TRP A O 1
ATOM 829 N N . GLU A 1 102 ? -6.788 15.635 -4.919 1.00 45.06 102 GLU A N 1
ATOM 830 C CA . GLU A 1 102 ? -6.660 16.394 -3.668 1.00 45.06 102 GLU A CA 1
ATOM 831 C C . GLU A 1 102 ? -8.024 16.728 -3.030 1.00 45.06 102 GLU A C 1
ATOM 833 O O . GLU A 1 102 ? -8.175 16.644 -1.815 1.00 45.06 102 GLU A O 1
ATOM 838 N N . LEU A 1 103 ? -9.065 16.981 -3.833 1.00 42.47 103 LEU A N 1
ATOM 839 C CA . LEU A 1 103 ? -10.455 17.107 -3.372 1.00 42.47 103 LEU A CA 1
ATOM 840 C C . LEU A 1 103 ? -11.034 15.771 -2.887 1.00 42.47 103 LEU A C 1
ATOM 842 O O . LEU A 1 103 ? -11.834 15.757 -1.955 1.00 42.47 103 LEU A O 1
ATOM 846 N N . SER A 1 104 ? -10.616 14.645 -3.474 1.00 50.09 104 SER A N 1
ATOM 847 C CA . SER A 1 104 ? -10.977 13.311 -2.973 1.00 50.09 104 SER A CA 1
ATOM 848 C C . SER A 1 104 ? -10.234 12.931 -1.681 1.00 50.09 104 SER A C 1
ATOM 850 O O . SER A 1 104 ? -10.666 12.030 -0.967 1.00 50.09 104 SER A O 1
ATOM 852 N N . HIS A 1 105 ? -9.140 13.633 -1.361 1.00 44.25 105 HIS A N 1
ATOM 853 C CA . HIS A 1 105 ? -8.295 13.422 -0.186 1.00 44.25 105 HIS A CA 1
ATOM 854 C C . HIS A 1 105 ? -8.146 14.731 0.602 1.00 44.25 105 HIS A C 1
ATOM 856 O O . HIS A 1 105 ? -7.063 15.309 0.680 1.00 44.25 105 HIS A O 1
ATOM 862 N N . LEU A 1 106 ? -9.238 15.212 1.202 1.00 44.38 106 LEU A N 1
ATOM 863 C CA . LEU A 1 106 ? -9.247 16.440 2.001 1.00 44.38 106 LEU A CA 1
ATOM 864 C C . LEU A 1 106 ? -8.300 16.360 3.217 1.00 44.38 106 LEU A C 1
ATOM 866 O O . LEU A 1 106 ? -8.705 16.005 4.322 1.00 44.38 106 LEU A O 1
ATOM 870 N N . ARG A 1 107 ? -7.044 16.783 3.027 1.00 41.03 107 ARG A N 1
ATOM 871 C CA . ARG A 1 107 ? -6.245 17.538 4.003 1.00 41.03 107 ARG A CA 1
ATOM 872 C C . ARG A 1 107 ? -5.250 18.435 3.269 1.00 41.03 107 ARG A C 1
ATOM 874 O O . ARG A 1 107 ? -4.279 17.983 2.677 1.00 41.03 107 ARG A O 1
ATOM 881 N N . VAL A 1 108 ? -5.540 19.728 3.361 1.00 48.84 108 VAL A N 1
ATOM 882 C CA . VAL A 1 108 ? -4.817 20.867 2.793 1.00 48.84 108 VAL A CA 1
ATOM 883 C C . VAL A 1 108 ? -3.330 20.839 3.167 1.00 48.84 108 VAL A C 1
ATOM 885 O O . VAL A 1 108 ? -2.984 21.043 4.331 1.00 48.84 108 VAL A O 1
ATOM 888 N N . ARG A 1 109 ? -2.452 20.676 2.167 1.00 38.88 109 ARG A N 1
ATOM 889 C CA . ARG A 1 109 ? -1.086 21.230 2.154 1.00 38.88 109 ARG A CA 1
ATOM 890 C C . ARG A 1 109 ? -0.666 21.550 0.713 1.00 38.88 109 ARG A C 1
ATOM 892 O O . ARG A 1 109 ? -0.101 20.722 0.018 1.00 38.88 109 ARG A O 1
ATOM 899 N N . THR A 1 110 ? -0.963 22.793 0.325 1.00 43.94 110 THR A N 1
ATOM 900 C CA . THR A 1 110 ? -0.347 23.587 -0.755 1.00 43.94 110 THR A CA 1
ATOM 901 C C . THR A 1 110 ? -0.020 22.847 -2.066 1.00 43.94 110 THR A C 1
ATOM 903 O O . THR A 1 110 ? 1.069 22.307 -2.249 1.00 43.94 110 THR A O 1
ATOM 906 N N . ALA A 1 111 ? -0.934 23.002 -3.028 1.00 47.22 111 ALA A N 1
ATOM 907 C CA . ALA A 1 111 ? -0.884 22.569 -4.428 1.00 47.22 111 ALA A CA 1
ATOM 908 C C . ALA A 1 111 ? 0.352 22.930 -5.307 1.00 47.22 111 ALA A C 1
ATOM 910 O O . ALA A 1 111 ? 0.519 22.264 -6.334 1.00 47.22 111 ALA A O 1
ATOM 911 N N . PRO A 1 112 ? 1.238 23.916 -5.014 1.00 52.31 112 PRO A N 1
ATOM 912 C CA . PRO A 1 112 ? 2.337 24.237 -5.934 1.00 52.31 112 PRO A CA 1
ATOM 913 C C . PRO A 1 112 ? 3.366 23.107 -6.094 1.00 52.31 112 PRO A C 1
ATOM 915 O O . PRO A 1 112 ? 3.804 22.825 -7.207 1.00 52.31 112 PRO A O 1
ATOM 918 N N . ASP A 1 113 ? 3.728 22.415 -5.013 1.00 50.81 113 ASP A N 1
ATOM 919 C CA . ASP A 1 113 ? 4.894 21.520 -5.024 1.00 50.81 113 ASP A CA 1
ATOM 920 C C . ASP A 1 113 ? 4.646 20.190 -5.743 1.00 50.81 113 ASP A C 1
ATOM 922 O O . ASP A 1 113 ? 5.562 19.623 -6.340 1.00 50.81 113 ASP A O 1
ATOM 926 N N . ILE A 1 114 ? 3.414 19.678 -5.714 1.00 48.03 114 ILE A N 1
ATOM 927 C CA . ILE A 1 114 ? 3.069 18.398 -6.347 1.00 48.03 114 ILE A CA 1
ATOM 928 C C . ILE A 1 114 ? 2.959 18.574 -7.865 1.00 48.03 114 ILE A C 1
ATOM 930 O O . ILE A 1 114 ? 3.517 17.772 -8.616 1.00 48.03 114 ILE A O 1
ATOM 934 N N . ALA A 1 115 ? 2.316 19.653 -8.324 1.00 47.31 115 ALA A N 1
ATOM 935 C CA . ALA A 1 115 ? 2.215 19.978 -9.746 1.00 47.31 115 ALA A CA 1
ATOM 936 C C . ALA A 1 115 ? 3.593 20.266 -10.365 1.00 47.31 115 ALA A C 1
ATOM 938 O O . ALA A 1 115 ? 3.881 19.803 -11.470 1.00 47.31 115 ALA A O 1
ATOM 939 N N . VAL A 1 116 ? 4.475 20.958 -9.633 1.00 52.06 116 VAL A N 1
ATOM 940 C CA . VAL A 1 116 ? 5.854 21.227 -10.069 1.00 52.06 116 VAL A CA 1
ATOM 941 C C . VAL A 1 116 ? 6.678 19.938 -10.126 1.00 52.06 116 VAL A C 1
ATOM 943 O O . VAL A 1 116 ? 7.302 19.675 -11.151 1.00 52.06 116 VAL A O 1
ATOM 946 N N . LYS A 1 117 ? 6.631 19.079 -9.097 1.00 52.69 117 LYS A N 1
ATOM 947 C CA . LYS A 1 117 ? 7.377 17.802 -9.083 1.00 52.69 117 LYS A CA 1
ATOM 948 C C . LYS A 1 117 ? 6.889 16.813 -10.141 1.00 52.69 117 LYS A C 1
ATOM 950 O O . LYS A 1 117 ? 7.698 16.097 -10.738 1.00 52.69 117 LYS A O 1
ATOM 955 N N . PHE A 1 118 ? 5.582 16.771 -10.395 1.00 49.47 118 PHE A N 1
ATOM 956 C CA . PHE A 1 118 ? 5.016 15.940 -11.455 1.00 49.47 118 PHE A CA 1
ATOM 957 C C . PHE A 1 118 ? 5.372 16.489 -12.840 1.00 49.47 118 PHE A C 1
ATOM 959 O O . PHE A 1 118 ? 5.809 15.728 -13.701 1.00 49.47 118 PHE A O 1
ATOM 966 N N . GLY A 1 119 ? 5.277 17.809 -13.037 1.00 49.25 119 GLY A N 1
ATOM 967 C CA . GLY A 1 119 ? 5.700 18.477 -14.267 1.00 49.25 119 GLY A CA 1
ATOM 968 C C . GLY A 1 119 ? 7.187 18.276 -14.566 1.00 49.25 119 GLY A C 1
ATOM 969 O O . GLY A 1 119 ? 7.550 17.968 -15.698 1.00 49.25 119 GLY A O 1
ATOM 970 N N . GLU A 1 120 ? 8.047 18.364 -13.552 1.00 52.03 120 GLU A N 1
ATOM 971 C CA . GLU A 1 120 ? 9.483 18.111 -13.683 1.00 52.03 120 GLU A CA 1
ATOM 972 C C . GLU A 1 120 ? 9.778 16.643 -14.029 1.00 52.03 120 GLU A C 1
ATOM 974 O O . GLU A 1 120 ? 10.565 16.361 -14.934 1.00 52.03 120 GLU A O 1
ATOM 979 N N . SER A 1 121 ? 9.107 15.699 -13.365 1.00 54.38 121 SER A N 1
ATOM 980 C CA . SER A 1 121 ? 9.255 14.264 -13.648 1.00 54.38 121 SER A CA 1
ATOM 981 C C . SER A 1 121 ? 8.785 13.916 -15.062 1.00 54.38 121 SER A C 1
ATOM 983 O O . SER A 1 121 ? 9.477 13.205 -15.789 1.00 54.38 121 SER A O 1
ATOM 985 N N . TYR A 1 122 ? 7.649 14.470 -15.486 1.00 52.16 122 TYR A N 1
ATOM 986 C CA . TYR A 1 122 ? 7.122 14.302 -16.836 1.00 52.16 122 TYR A CA 1
ATOM 987 C C . TYR A 1 122 ? 8.060 14.900 -17.891 1.00 52.16 122 TYR A C 1
ATOM 989 O O . TYR A 1 122 ? 8.376 14.232 -18.872 1.00 52.16 122 TYR A O 1
ATOM 997 N N . LEU A 1 123 ? 8.580 16.114 -17.672 1.00 49.59 123 LEU A N 1
ATOM 998 C CA . LEU A 1 123 ? 9.544 16.744 -18.580 1.00 49.59 123 LEU A CA 1
ATOM 999 C C . LEU A 1 123 ? 10.828 15.927 -18.716 1.00 49.59 123 LEU A C 1
ATOM 1001 O O . LEU A 1 123 ? 11.333 15.797 -19.825 1.00 49.59 123 LEU A O 1
ATOM 1005 N N . ARG A 1 124 ? 11.338 15.340 -17.627 1.00 53.22 124 ARG A N 1
ATOM 1006 C CA . ARG A 1 124 ? 12.509 14.450 -17.685 1.00 53.22 124 ARG A CA 1
ATOM 1007 C C . ARG A 1 124 ? 12.228 13.188 -18.497 1.00 53.22 124 ARG A C 1
ATOM 1009 O O . ARG A 1 124 ? 13.077 12.784 -19.285 1.00 53.22 124 ARG A O 1
ATOM 1016 N N . ILE A 1 125 ? 11.046 12.591 -18.340 1.00 55.44 125 ILE A N 1
ATOM 1017 C CA . ILE A 1 125 ? 10.639 11.404 -19.107 1.00 55.44 125 ILE A CA 1
ATOM 1018 C C . ILE A 1 125 ? 10.505 11.750 -20.592 1.00 55.44 125 ILE A C 1
ATOM 1020 O O . ILE A 1 125 ? 11.096 11.074 -21.429 1.00 55.44 125 ILE A O 1
ATOM 1024 N N . VAL A 1 126 ? 9.791 12.828 -20.923 1.00 53.66 126 VAL A N 1
ATOM 1025 C CA . VAL A 1 126 ? 9.587 13.269 -22.310 1.00 53.66 126 VAL A CA 1
ATOM 1026 C C . VAL A 1 126 ? 10.907 13.680 -22.960 1.00 53.66 126 VAL A C 1
ATOM 1028 O O . VAL A 1 126 ? 11.197 13.237 -24.066 1.00 53.66 126 VAL A O 1
ATOM 1031 N N . ALA A 1 127 ? 11.745 14.464 -22.277 1.00 52.81 127 ALA A N 1
ATOM 1032 C CA . ALA A 1 127 ? 13.069 14.829 -22.779 1.00 52.81 127 ALA A CA 1
ATOM 1033 C C . ALA A 1 127 ? 13.963 13.596 -22.974 1.00 52.81 127 ALA A C 1
ATOM 1035 O O . ALA A 1 127 ? 14.704 13.530 -23.950 1.00 52.81 127 ALA A O 1
ATOM 1036 N N . GLY A 1 128 ? 13.862 12.602 -22.086 1.00 58.69 128 GLY A N 1
ATOM 1037 C CA . GLY A 1 128 ? 14.538 11.318 -22.238 1.00 58.69 128 GLY A CA 1
ATOM 1038 C C . GLY A 1 128 ? 14.085 10.572 -23.492 1.00 58.69 128 GLY A C 1
ATOM 1039 O O . GLY A 1 128 ? 14.928 10.140 -24.272 1.00 58.69 128 GLY A O 1
ATOM 1040 N N . ILE A 1 129 ? 12.773 10.463 -23.720 1.00 57.94 129 ILE A N 1
ATOM 1041 C CA . ILE A 1 129 ? 12.210 9.815 -24.915 1.00 57.94 129 ILE A CA 1
ATOM 1042 C C . ILE A 1 129 ? 12.678 10.535 -26.187 1.00 57.94 129 ILE A C 1
ATOM 1044 O O . ILE A 1 129 ? 13.231 9.889 -27.071 1.00 57.94 129 ILE A O 1
ATOM 1048 N N . LEU A 1 130 ? 12.554 11.865 -26.242 1.00 52.97 130 LEU A N 1
ATOM 1049 C CA . LEU A 1 130 ? 12.975 12.670 -27.396 1.00 52.97 130 LEU A CA 1
ATOM 1050 C C . LEU A 1 130 ? 14.480 12.551 -27.678 1.00 52.97 130 LEU A C 1
ATOM 1052 O O . LEU A 1 130 ? 14.896 12.461 -28.832 1.00 52.97 130 LEU A O 1
ATOM 1056 N N . LEU A 1 131 ? 15.310 12.524 -26.632 1.00 59.62 131 LEU A N 1
ATOM 1057 C CA . LEU A 1 131 ? 16.748 12.314 -26.775 1.00 59.62 131 LEU A CA 1
ATOM 1058 C C . LEU A 1 131 ? 17.054 10.927 -27.359 1.00 59.62 131 LEU A C 1
ATOM 1060 O O . LEU A 1 131 ? 17.900 10.813 -28.243 1.00 59.62 131 LEU A O 1
ATOM 1064 N N . TRP A 1 132 ? 16.360 9.880 -26.903 1.00 60.66 132 TRP A N 1
ATOM 1065 C CA . TRP A 1 132 ? 16.523 8.528 -27.442 1.00 60.66 132 TRP A CA 1
ATOM 1066 C C . TRP A 1 132 ? 16.047 8.414 -28.892 1.00 60.66 132 TRP A C 1
ATOM 1068 O O . TRP A 1 132 ? 16.732 7.787 -29.698 1.00 60.66 132 TRP A O 1
ATOM 1078 N N . GLU A 1 133 ? 14.937 9.057 -29.255 1.00 57.41 133 GLU A N 1
ATOM 1079 C CA . GLU A 1 133 ? 14.463 9.122 -30.643 1.00 57.41 133 GLU A CA 1
ATOM 1080 C C . GLU A 1 133 ? 15.475 9.824 -31.556 1.00 57.41 133 GLU A C 1
ATOM 1082 O O . GLU A 1 133 ? 15.789 9.315 -32.635 1.00 57.41 133 GLU A O 1
ATOM 1087 N N . LEU A 1 134 ? 16.060 10.938 -31.103 1.00 57.66 134 LEU A N 1
ATOM 1088 C CA . LEU A 1 134 ? 17.119 11.638 -31.830 1.00 57.66 134 LEU A CA 1
ATOM 1089 C C . LEU A 1 134 ? 18.358 10.749 -32.020 1.00 57.66 134 LEU A C 1
ATOM 1091 O O . LEU A 1 134 ? 18.886 10.662 -33.127 1.00 57.66 134 LEU A O 1
ATOM 1095 N N . ILE A 1 135 ? 18.800 10.053 -30.966 1.00 62.66 135 ILE A N 1
ATOM 1096 C CA . ILE A 1 135 ? 19.937 9.120 -31.027 1.00 62.66 135 ILE A CA 1
ATOM 1097 C C . ILE A 1 135 ? 19.660 7.987 -32.022 1.00 62.66 135 ILE A C 1
ATOM 1099 O O . ILE A 1 135 ? 20.547 7.634 -32.799 1.00 62.66 135 ILE A O 1
ATOM 1103 N N . ILE A 1 136 ? 18.440 7.441 -32.044 1.00 64.00 136 ILE A N 1
ATOM 1104 C CA . ILE A 1 136 ? 18.040 6.399 -32.999 1.00 64.00 136 ILE A CA 1
ATOM 1105 C C . ILE A 1 136 ? 18.061 6.942 -34.432 1.00 64.00 136 ILE A C 1
ATOM 1107 O O . ILE A 1 136 ? 18.597 6.282 -35.319 1.00 64.00 136 ILE A O 1
ATOM 1111 N N . CYS A 1 137 ? 17.546 8.150 -34.671 1.00 57.31 137 CYS A N 1
ATOM 1112 C CA . CYS A 1 137 ? 17.564 8.766 -36.002 1.00 57.31 137 CYS A CA 1
ATOM 1113 C C . CYS A 1 137 ? 18.994 9.001 -36.505 1.00 57.31 137 CYS A C 1
ATOM 1115 O O . CYS A 1 137 ? 19.313 8.683 -37.653 1.00 57.31 137 CYS A O 1
ATOM 1117 N N . VAL A 1 138 ? 19.874 9.506 -35.635 1.00 63.38 138 VAL A N 1
ATOM 1118 C CA . VAL A 1 138 ? 21.303 9.668 -35.935 1.00 63.38 138 VAL A CA 1
ATOM 1119 C C . VAL A 1 138 ? 21.930 8.306 -36.238 1.00 63.38 138 VAL A C 1
ATOM 1121 O O . VAL A 1 138 ? 22.555 8.144 -37.281 1.00 63.38 138 VAL A O 1
ATOM 1124 N N . TYR A 1 139 ? 21.701 7.297 -35.396 1.00 70.44 139 TYR A N 1
ATOM 1125 C CA . TYR A 1 139 ? 22.210 5.940 -35.603 1.00 70.44 139 TYR A CA 1
ATOM 1126 C C . TYR A 1 139 ? 21.791 5.357 -36.961 1.00 70.44 139 TYR A C 1
ATOM 1128 O O . TYR A 1 139 ? 22.638 4.888 -37.720 1.00 70.44 139 TYR A O 1
ATOM 1136 N N . LEU A 1 140 ? 20.503 5.436 -37.304 1.00 62.16 140 LEU A N 1
ATOM 1137 C CA . LEU A 1 140 ? 19.963 4.919 -38.565 1.00 62.16 140 LEU A CA 1
ATOM 1138 C C . LEU A 1 140 ? 20.475 5.676 -39.799 1.00 62.16 140 LEU A C 1
ATOM 1140 O O . LEU A 1 140 ? 20.475 5.116 -40.892 1.00 62.16 140 LEU A O 1
ATOM 1144 N N . SER A 1 141 ? 20.938 6.917 -39.629 1.00 59.56 141 SER A N 1
ATOM 1145 C CA . SER A 1 141 ? 21.528 7.715 -40.712 1.00 59.56 141 SER A CA 1
ATOM 1146 C C . SER A 1 141 ? 22.966 7.301 -41.043 1.00 59.56 141 SER A C 1
ATOM 1148 O O . SER A 1 141 ? 23.406 7.479 -42.176 1.00 59.56 141 SER A O 1
ATOM 1150 N N . PHE A 1 142 ? 23.704 6.744 -40.074 1.00 66.00 142 PHE A N 1
ATOM 1151 C CA . PHE A 1 142 ? 25.110 6.351 -40.243 1.00 66.00 142 PHE A CA 1
ATOM 1152 C C . PHE A 1 142 ? 25.315 4.847 -40.432 1.00 66.00 142 PHE A C 1
ATOM 1154 O O . PHE A 1 142 ? 26.282 4.436 -41.074 1.00 66.00 142 PHE A O 1
ATOM 1161 N N . VAL A 1 143 ? 24.445 4.014 -39.860 1.00 72.06 143 VAL A N 1
ATOM 1162 C CA . VAL A 1 143 ? 24.599 2.557 -39.901 1.00 72.06 143 VAL A CA 1
ATOM 1163 C C . VAL A 1 143 ? 23.898 1.997 -41.137 1.00 72.06 143 VAL A C 1
ATOM 1165 O O . VAL A 1 143 ? 22.683 2.154 -41.269 1.00 72.06 143 VAL A O 1
ATOM 1168 N N . PRO A 1 144 ? 24.616 1.299 -42.038 1.00 73.69 144 PRO A N 1
ATOM 1169 C CA . PRO A 1 144 ? 24.046 0.763 -43.266 1.00 73.69 144 PRO A CA 1
ATOM 1170 C C . PRO A 1 144 ? 23.258 -0.519 -42.965 1.00 73.69 144 PRO A C 1
ATOM 1172 O O . PRO A 1 144 ? 23.630 -1.610 -43.382 1.00 73.69 144 PRO A O 1
ATOM 1175 N N . ILE A 1 145 ? 22.149 -0.397 -42.231 1.00 65.69 145 ILE A N 1
ATOM 1176 C CA . ILE A 1 145 ? 21.332 -1.512 -41.718 1.00 65.69 145 ILE A CA 1
ATOM 1177 C C . ILE A 1 145 ? 20.874 -2.508 -42.800 1.00 65.69 145 ILE A C 1
ATOM 1179 O O . ILE A 1 145 ? 20.586 -3.672 -42.520 1.00 65.69 145 ILE A O 1
ATOM 1183 N N . TRP A 1 146 ? 20.857 -2.062 -44.052 1.00 66.38 146 TRP A N 1
ATOM 1184 C CA . TRP A 1 146 ? 20.481 -2.833 -45.232 1.00 66.38 146 TRP A CA 1
ATOM 1185 C C . TRP A 1 146 ? 21.495 -3.910 -45.627 1.00 66.38 146 TRP A C 1
ATOM 1187 O O . TRP A 1 146 ? 21.133 -4.850 -46.327 1.00 66.38 146 TRP A O 1
ATOM 1197 N N . THR A 1 147 ? 22.747 -3.817 -45.175 1.00 70.62 147 THR A N 1
ATOM 1198 C CA . THR A 1 147 ? 23.792 -4.806 -45.498 1.00 70.62 147 THR A CA 1
ATOM 1199 C C . THR A 1 147 ? 23.581 -6.138 -44.779 1.00 70.62 147 THR A C 1
ATOM 1201 O O . THR A 1 147 ? 24.061 -7.174 -45.241 1.00 70.62 147 THR A O 1
ATOM 1204 N N . ALA A 1 148 ? 22.855 -6.134 -43.657 1.00 67.00 148 ALA A N 1
ATOM 1205 C CA . ALA A 1 148 ? 22.566 -7.326 -42.868 1.00 67.00 148 ALA A CA 1
ATOM 1206 C C . ALA A 1 148 ? 21.190 -7.238 -42.168 1.00 67.00 148 ALA A C 1
ATOM 1208 O O . ALA A 1 148 ? 21.127 -7.198 -40.937 1.00 67.00 148 ALA A O 1
ATOM 1209 N N . PRO A 1 149 ? 20.067 -7.270 -42.915 1.00 65.69 149 PRO A N 1
ATOM 1210 C CA . PRO A 1 149 ? 18.722 -7.025 -42.373 1.00 65.69 149 PRO A CA 1
ATOM 1211 C C . PRO A 1 149 ? 18.330 -7.962 -41.220 1.00 65.69 149 PRO A C 1
ATOM 1213 O O . PRO A 1 149 ? 17.593 -7.582 -40.315 1.00 65.69 149 PRO A O 1
ATOM 1216 N N . THR A 1 150 ? 18.878 -9.181 -41.197 1.00 65.06 150 THR A N 1
ATOM 1217 C CA . THR A 1 150 ? 18.660 -10.174 -40.132 1.00 65.06 150 THR A CA 1
ATOM 1218 C C . THR A 1 150 ? 19.206 -9.749 -38.763 1.00 65.06 150 THR A C 1
ATOM 1220 O O . THR A 1 150 ? 18.844 -10.346 -37.752 1.00 65.06 150 THR A O 1
ATOM 1223 N N . LEU A 1 151 ? 20.092 -8.747 -38.706 1.00 65.12 151 LEU A N 1
ATOM 1224 C CA . LEU A 1 151 ? 20.654 -8.214 -37.461 1.00 65.12 151 LEU A CA 1
ATOM 1225 C C . LEU A 1 151 ? 19.817 -7.072 -36.872 1.00 65.12 151 LEU A C 1
ATOM 1227 O O . LEU A 1 151 ? 19.946 -6.790 -35.682 1.00 65.12 151 LEU A O 1
ATOM 1231 N N . VAL A 1 152 ? 18.931 -6.455 -37.662 1.00 66.50 152 VAL A N 1
ATOM 1232 C CA . VAL A 1 152 ? 18.113 -5.303 -37.242 1.00 66.50 152 VAL A CA 1
ATOM 1233 C C . VAL A 1 152 ? 17.277 -5.606 -35.990 1.00 66.50 152 VAL A C 1
ATOM 1235 O O . VAL A 1 152 ? 17.371 -4.833 -35.036 1.00 66.50 152 VAL A O 1
ATOM 1238 N N . PRO A 1 153 ? 16.551 -6.741 -35.885 1.00 64.00 153 PRO A N 1
ATOM 1239 C CA . PRO A 1 153 ? 15.785 -7.053 -34.675 1.00 64.00 153 PRO A CA 1
ATOM 1240 C C . PRO A 1 153 ? 16.674 -7.269 -33.442 1.00 64.00 153 PRO A C 1
ATOM 1242 O O . PRO A 1 153 ? 16.299 -6.901 -32.331 1.00 64.00 153 PRO A O 1
ATOM 1245 N N . LYS A 1 154 ? 17.875 -7.834 -33.634 1.00 73.19 154 LYS A N 1
ATOM 1246 C CA . LYS A 1 154 ? 18.834 -8.123 -32.553 1.00 73.19 154 LYS A CA 1
ATOM 1247 C C . LYS A 1 154 ? 19.418 -6.823 -31.990 1.00 73.19 154 LYS A C 1
ATOM 1249 O O . LYS A 1 154 ? 19.496 -6.657 -30.776 1.00 73.19 154 LYS A O 1
ATOM 1254 N N . VAL A 1 155 ? 19.748 -5.869 -32.861 1.00 71.31 155 VAL A N 1
ATOM 1255 C CA . VAL A 1 155 ? 20.205 -4.527 -32.468 1.00 71.31 155 VAL A CA 1
ATOM 1256 C C . VAL A 1 155 ? 19.087 -3.703 -31.837 1.00 71.31 155 VAL A C 1
ATOM 1258 O O . VAL A 1 155 ? 19.325 -3.066 -30.814 1.00 71.31 155 VAL A O 1
ATOM 1261 N N . ALA A 1 156 ? 17.868 -3.759 -32.377 1.00 67.50 156 ALA A N 1
ATOM 1262 C CA . ALA A 1 156 ? 16.711 -3.077 -31.800 1.00 67.50 156 ALA A CA 1
ATOM 1263 C C . ALA A 1 156 ? 16.397 -3.583 -30.382 1.00 67.50 156 ALA A C 1
ATOM 1265 O O . ALA A 1 156 ? 16.142 -2.785 -29.483 1.00 67.50 156 ALA A O 1
ATOM 1266 N N . LEU A 1 157 ? 16.490 -4.897 -30.152 1.00 70.00 157 LEU A N 1
ATOM 1267 C CA . LEU A 1 157 ? 16.318 -5.491 -28.827 1.00 70.00 157 LEU A CA 1
ATOM 1268 C C . LEU A 1 157 ? 17.407 -5.029 -27.847 1.00 70.00 157 LEU A C 1
ATOM 1270 O O . LEU A 1 157 ? 17.092 -4.640 -26.726 1.00 70.00 157 LEU A O 1
ATOM 1274 N N . LEU A 1 158 ? 18.679 -5.030 -28.262 1.00 73.69 158 LEU A N 1
ATOM 1275 C CA . LEU A 1 158 ? 19.788 -4.545 -27.431 1.00 73.69 158 LEU A CA 1
ATOM 1276 C C . LEU A 1 158 ? 19.647 -3.048 -27.112 1.00 73.69 158 LEU A C 1
ATOM 1278 O O . LEU A 1 158 ? 19.858 -2.651 -25.968 1.00 73.69 158 LEU A O 1
ATOM 1282 N N . ALA A 1 159 ? 19.230 -2.233 -28.087 1.00 70.69 159 ALA A N 1
ATOM 1283 C CA . ALA A 1 159 ? 18.928 -0.816 -27.889 1.00 70.69 159 ALA A CA 1
ATOM 1284 C C . ALA A 1 159 ? 17.766 -0.612 -26.910 1.00 70.69 159 ALA A C 1
ATOM 1286 O O . ALA A 1 159 ? 17.865 0.229 -26.022 1.00 70.69 159 ALA A O 1
ATOM 1287 N N . ALA A 1 160 ? 16.697 -1.407 -27.018 1.00 66.56 160 ALA A N 1
ATOM 1288 C CA . ALA A 1 160 ? 15.565 -1.356 -26.099 1.00 66.56 160 ALA A CA 1
ATOM 1289 C C . ALA A 1 160 ? 15.974 -1.748 -24.673 1.00 66.56 160 ALA A C 1
ATOM 1291 O O . ALA A 1 160 ? 15.589 -1.075 -23.721 1.00 66.56 160 ALA A O 1
ATOM 1292 N N . VAL A 1 161 ? 16.807 -2.781 -24.510 1.00 70.81 161 VAL A N 1
ATOM 1293 C CA . VAL A 1 161 ? 17.367 -3.159 -23.203 1.00 70.81 161 VAL A CA 1
ATOM 1294 C C . VAL A 1 161 ? 18.228 -2.025 -22.636 1.00 70.81 161 VAL A C 1
ATOM 1296 O O . VAL A 1 161 ? 18.059 -1.680 -21.469 1.00 70.81 161 VAL A O 1
ATOM 1299 N N . LEU A 1 162 ? 19.083 -1.388 -23.446 1.00 71.50 162 LEU A N 1
ATOM 1300 C CA . LEU A 1 162 ? 19.893 -0.238 -23.020 1.00 71.50 162 LEU A CA 1
ATOM 1301 C C . LEU A 1 162 ? 19.026 0.973 -22.633 1.00 71.50 162 LEU A C 1
ATOM 1303 O O . LEU A 1 162 ? 19.230 1.562 -21.568 1.00 71.50 162 LEU A O 1
ATOM 1307 N N . ALA A 1 163 ? 18.019 1.307 -23.439 1.00 64.00 163 ALA A N 1
ATOM 1308 C CA . ALA A 1 163 ? 17.092 2.402 -23.172 1.00 64.00 163 ALA A CA 1
ATOM 1309 C C . ALA A 1 163 ? 16.265 2.147 -21.903 1.00 64.00 163 ALA A C 1
ATOM 1311 O O . ALA A 1 163 ? 16.156 3.027 -21.051 1.00 64.00 163 ALA A O 1
ATOM 1312 N N . LEU A 1 164 ? 15.765 0.922 -21.707 1.00 61.47 164 LEU A N 1
ATOM 1313 C CA . LEU A 1 164 ? 15.065 0.520 -20.485 1.00 61.47 164 LEU A CA 1
ATOM 1314 C C . LEU A 1 164 ? 15.993 0.539 -19.264 1.00 61.47 164 LEU A C 1
ATOM 1316 O O . LEU A 1 164 ? 15.576 0.987 -18.198 1.00 61.47 164 LEU A O 1
ATOM 1320 N N . THR A 1 165 ? 17.266 0.145 -19.398 1.00 65.62 165 THR A N 1
ATOM 1321 C CA . THR A 1 165 ? 18.234 0.309 -18.297 1.00 65.62 165 THR A CA 1
ATOM 1322 C C . THR A 1 165 ? 18.500 1.777 -17.956 1.00 65.62 165 THR A C 1
ATOM 1324 O O . THR A 1 165 ? 18.747 2.080 -16.790 1.00 65.62 165 THR A O 1
ATOM 1327 N N . GLY A 1 166 ? 18.400 2.687 -18.933 1.00 59.06 166 GLY A N 1
ATOM 1328 C CA . GLY A 1 166 ? 18.518 4.132 -18.726 1.00 59.06 166 GLY A CA 1
ATOM 1329 C C . GLY A 1 166 ? 17.267 4.781 -18.119 1.00 59.06 166 GLY A C 1
ATOM 1330 O O . GLY A 1 166 ? 17.393 5.640 -17.252 1.00 59.06 166 GLY A O 1
ATOM 1331 N N . ILE A 1 167 ? 16.069 4.360 -18.540 1.00 52.62 167 ILE A N 1
ATOM 1332 C CA . ILE A 1 167 ? 14.783 4.944 -18.117 1.00 52.62 167 ILE A CA 1
ATOM 1333 C C . ILE A 1 167 ? 14.338 4.419 -16.747 1.00 52.62 167 ILE A C 1
ATOM 1335 O O . ILE A 1 167 ? 13.790 5.172 -15.945 1.00 52.62 167 ILE A O 1
ATOM 1339 N N . VAL A 1 168 ? 14.540 3.130 -16.458 1.00 48.50 168 VAL A N 1
ATOM 1340 C CA . VAL A 1 168 ? 13.824 2.484 -15.351 1.00 48.50 168 VAL A CA 1
ATOM 1341 C C . VAL A 1 168 ? 14.578 2.593 -14.000 1.00 48.50 168 VAL A C 1
ATOM 1343 O O . VAL A 1 168 ? 13.932 2.480 -12.961 1.00 48.50 168 VAL A O 1
ATOM 1346 N N . TRP A 1 169 ? 15.919 2.684 -13.909 1.00 56.09 169 TRP A N 1
ATOM 1347 C CA . TRP A 1 169 ? 16.615 2.094 -12.731 1.00 56.09 169 TRP A CA 1
ATOM 1348 C C . TRP A 1 169 ? 17.378 3.024 -11.766 1.00 56.09 169 TRP A C 1
ATOM 1350 O O . TRP A 1 169 ? 18.604 3.158 -11.806 1.00 56.09 169 TRP A O 1
ATOM 1360 N N . GLY A 1 170 ? 16.656 3.423 -10.713 1.00 42.56 170 GLY A N 1
ATOM 1361 C CA . GLY A 1 170 ? 17.163 3.737 -9.368 1.00 42.56 170 GLY A CA 1
ATOM 1362 C C . GLY A 1 170 ? 17.463 2.516 -8.466 1.00 42.56 170 GLY A C 1
ATOM 1363 O O . GLY A 1 170 ? 17.328 2.614 -7.252 1.00 42.56 170 GLY A O 1
ATOM 1364 N N . LEU A 1 171 ? 17.856 1.351 -9.002 1.00 39.44 171 LEU A N 1
ATOM 1365 C CA . LEU A 1 171 ? 18.158 0.144 -8.197 1.00 39.44 171 LEU A CA 1
ATOM 1366 C C . LEU A 1 171 ? 19.550 0.200 -7.530 1.00 39.44 171 LEU A C 1
ATOM 1368 O O . LEU A 1 171 ? 20.486 0.737 -8.101 1.00 39.44 171 LEU A O 1
ATOM 1372 N N . ARG A 1 172 ? 19.741 -0.307 -6.309 1.00 43.00 172 ARG A N 1
ATOM 1373 C CA . ARG A 1 172 ? 21.012 -0.197 -5.556 1.00 43.00 172 ARG A CA 1
ATOM 1374 C C . ARG A 1 172 ? 21.893 -1.436 -5.776 1.00 43.00 172 ARG A C 1
ATOM 1376 O O . ARG A 1 172 ? 21.611 -2.498 -5.246 1.00 43.00 172 ARG A O 1
ATOM 1383 N N . GLY A 1 173 ? 22.964 -1.294 -6.560 1.00 51.72 173 GLY A N 1
ATOM 1384 C CA . GLY A 1 173 ? 23.969 -2.345 -6.783 1.00 51.72 173 GLY A CA 1
ATOM 1385 C C . GLY A 1 173 ? 24.967 -1.948 -7.871 1.00 51.72 173 GLY A C 1
ATOM 1386 O O . GLY A 1 173 ? 24.711 -2.152 -9.051 1.00 51.72 173 GLY A O 1
ATOM 1387 N N . VAL A 1 174 ? 26.084 -1.315 -7.501 1.00 56.75 174 VAL A N 1
ATOM 1388 C CA . VAL A 1 174 ? 26.991 -0.634 -8.453 1.00 56.75 174 VAL A CA 1
ATOM 1389 C C . VAL A 1 174 ? 27.717 -1.608 -9.395 1.00 56.75 174 VAL A C 1
ATOM 1391 O O . VAL A 1 174 ? 27.970 -1.271 -10.550 1.00 56.75 174 VAL A O 1
ATOM 1394 N N . ILE A 1 175 ? 28.021 -2.822 -8.932 1.00 61.66 175 ILE A N 1
ATOM 1395 C CA . ILE A 1 175 ? 28.897 -3.763 -9.649 1.00 61.66 175 ILE A CA 1
ATOM 1396 C C . ILE A 1 175 ? 28.135 -4.516 -10.746 1.00 61.66 175 ILE A C 1
ATOM 1398 O O . ILE A 1 175 ? 28.510 -4.436 -11.914 1.00 61.66 175 ILE A O 1
ATOM 1402 N N . THR A 1 176 ? 27.017 -5.165 -10.412 1.00 57.69 176 THR A N 1
ATOM 1403 C CA . THR A 1 176 ? 26.198 -5.921 -11.379 1.00 57.69 176 THR A CA 1
ATOM 1404 C C . THR A 1 176 ? 25.669 -5.026 -12.503 1.00 57.69 176 THR A C 1
ATOM 1406 O O . THR A 1 176 ? 25.589 -5.446 -13.654 1.00 57.69 176 THR A O 1
ATOM 1409 N N . LYS A 1 177 ? 25.394 -3.751 -12.196 1.00 63.22 177 LYS A N 1
ATOM 1410 C CA . LYS A 1 177 ? 24.997 -2.732 -13.177 1.00 63.22 177 LYS A CA 1
ATOM 1411 C C . LYS A 1 177 ? 26.061 -2.452 -14.225 1.00 63.22 177 LYS A C 1
ATOM 1413 O O . LYS A 1 177 ? 25.764 -2.478 -15.414 1.00 63.22 177 LYS A O 1
ATOM 1418 N N . ARG A 1 178 ? 27.291 -2.169 -13.784 1.00 69.06 178 ARG A N 1
ATOM 1419 C CA . ARG A 1 178 ? 28.410 -1.883 -14.693 1.00 69.06 178 ARG A CA 1
ATOM 1420 C C . ARG A 1 178 ? 28.699 -3.085 -15.585 1.00 69.06 178 ARG A C 1
ATOM 1422 O O . ARG A 1 178 ? 29.025 -2.909 -16.751 1.00 69.06 178 ARG A O 1
ATOM 1429 N N . LEU A 1 179 ? 28.507 -4.287 -15.048 1.00 73.38 179 LEU A N 1
ATOM 1430 C CA . LEU A 1 179 ? 28.727 -5.536 -15.762 1.00 73.38 179 LEU A CA 1
ATOM 1431 C C . LEU A 1 179 ? 27.652 -5.782 -16.837 1.00 73.38 179 LEU A C 1
ATOM 1433 O O . LEU A 1 179 ? 28.003 -6.028 -17.985 1.00 73.38 179 LEU A O 1
ATOM 1437 N N . ILE A 1 180 ? 26.359 -5.630 -16.517 1.00 69.44 180 ILE A N 1
ATOM 1438 C CA . ILE A 1 180 ? 25.266 -5.800 -17.496 1.00 69.44 180 ILE A CA 1
ATOM 1439 C C . ILE A 1 180 ? 25.329 -4.725 -18.583 1.00 69.44 180 ILE A C 1
ATOM 1441 O O . ILE A 1 180 ? 25.296 -5.056 -19.764 1.00 69.44 180 ILE A O 1
ATOM 1445 N N . VAL A 1 181 ? 25.470 -3.451 -18.209 1.00 73.56 181 VAL A N 1
ATOM 1446 C CA . VAL A 1 181 ? 25.583 -2.355 -19.185 1.00 73.56 181 VAL A CA 1
ATOM 1447 C C . VAL A 1 181 ? 26.844 -2.517 -20.036 1.00 73.56 181 VAL A C 1
ATOM 1449 O O . VAL A 1 181 ? 26.793 -2.300 -21.242 1.00 73.56 181 VAL A O 1
ATOM 1452 N N . GLY A 1 182 ? 27.951 -2.969 -19.439 1.00 76.06 182 GLY A N 1
ATOM 1453 C CA . GLY A 1 182 ? 29.186 -3.277 -20.156 1.00 76.06 182 GLY A CA 1
ATOM 1454 C C . GLY A 1 182 ? 29.008 -4.396 -21.181 1.00 76.06 182 GLY A C 1
ATOM 1455 O O . GLY A 1 182 ? 29.365 -4.215 -22.340 1.00 76.06 182 GLY A O 1
ATOM 1456 N N . ILE A 1 183 ? 28.400 -5.523 -20.792 1.00 77.19 183 ILE A N 1
ATOM 1457 C CA . ILE A 1 183 ? 28.152 -6.657 -21.697 1.00 77.19 183 ILE A CA 1
ATOM 1458 C C . ILE A 1 183 ? 27.172 -6.267 -22.808 1.00 77.19 183 ILE A C 1
ATOM 1460 O O . ILE A 1 183 ? 27.455 -6.501 -23.981 1.00 77.19 183 ILE A O 1
ATOM 1464 N N . VAL A 1 184 ? 26.032 -5.659 -22.466 1.00 78.19 184 VAL A N 1
ATOM 1465 C CA . VAL A 1 184 ? 25.006 -5.273 -23.448 1.00 78.19 184 VAL A CA 1
ATOM 1466 C C . VAL A 1 184 ? 25.543 -4.193 -24.391 1.00 78.19 184 VAL A C 1
ATOM 1468 O O . VAL A 1 184 ? 25.330 -4.284 -25.597 1.00 78.19 184 VAL A O 1
ATOM 1471 N N . GLY A 1 185 ? 26.300 -3.219 -23.877 1.00 78.75 185 GLY A N 1
ATOM 1472 C CA . GLY A 1 185 ? 26.967 -2.198 -24.685 1.00 78.75 185 GLY A CA 1
ATOM 1473 C C . GLY A 1 185 ? 28.025 -2.787 -25.619 1.00 78.75 185 GLY A C 1
ATOM 1474 O O . GLY A 1 185 ? 28.062 -2.447 -26.799 1.00 78.75 185 GLY A O 1
ATOM 1475 N N . MET A 1 186 ? 28.836 -3.731 -25.134 1.00 81.88 186 MET A N 1
ATOM 1476 C CA . MET A 1 186 ? 29.827 -4.429 -25.958 1.00 81.88 186 MET A CA 1
ATOM 1477 C C . MET A 1 186 ? 29.156 -5.224 -27.084 1.00 81.88 186 MET A C 1
ATOM 1479 O O . MET A 1 186 ? 29.575 -5.129 -28.236 1.00 81.88 186 MET A O 1
ATOM 1483 N N . LEU A 1 187 ? 28.080 -5.956 -26.778 1.00 76.75 187 LEU A N 1
ATOM 1484 C CA . LEU A 1 187 ? 27.292 -6.671 -27.782 1.00 76.75 187 LEU A CA 1
ATOM 1485 C C . LEU A 1 187 ? 26.681 -5.700 -28.797 1.00 76.75 187 LEU A C 1
ATOM 1487 O O . LEU A 1 187 ? 26.809 -5.928 -29.997 1.00 76.75 187 LEU A O 1
ATOM 1491 N N . PHE A 1 188 ? 26.087 -4.593 -28.347 1.00 79.75 188 PHE A N 1
ATOM 1492 C CA . PHE A 1 188 ? 25.524 -3.569 -29.227 1.00 79.75 188 PHE A CA 1
ATOM 1493 C C . PHE A 1 188 ? 26.566 -3.019 -30.213 1.00 79.75 188 PHE A C 1
ATOM 1495 O O . PHE A 1 188 ? 26.288 -2.913 -31.409 1.00 79.75 188 PHE A O 1
ATOM 1502 N N . ILE A 1 189 ? 27.788 -2.749 -29.744 1.00 80.94 189 ILE A N 1
ATOM 1503 C CA . ILE A 1 189 ? 28.908 -2.311 -30.589 1.00 80.94 189 ILE A CA 1
ATOM 1504 C C . ILE A 1 189 ? 29.297 -3.404 -31.592 1.00 80.94 189 ILE A C 1
ATOM 1506 O O . ILE A 1 189 ? 29.403 -3.122 -32.783 1.00 80.94 189 ILE A O 1
ATOM 1510 N N . ILE A 1 190 ? 29.455 -4.655 -31.149 1.00 79.50 190 ILE A N 1
ATOM 1511 C CA . ILE A 1 190 ? 29.830 -5.785 -32.018 1.00 79.50 190 ILE A CA 1
ATOM 1512 C C . ILE A 1 190 ? 28.797 -5.994 -33.136 1.00 79.50 190 ILE A C 1
ATOM 1514 O O . ILE A 1 190 ? 29.162 -6.140 -34.307 1.00 79.50 190 ILE A O 1
ATOM 1518 N N . PHE A 1 191 ? 27.505 -5.973 -32.804 1.00 75.06 191 PHE A N 1
ATOM 1519 C CA . PHE A 1 191 ? 26.441 -6.103 -33.799 1.00 75.06 191 PHE A CA 1
ATOM 1520 C C . PHE A 1 191 ? 26.358 -4.879 -34.720 1.00 75.06 191 PHE A C 1
ATOM 1522 O O . PHE A 1 191 ? 26.140 -5.045 -35.916 1.00 75.06 191 PHE A O 1
ATOM 1529 N N . THR A 1 192 ? 26.615 -3.673 -34.206 1.00 78.62 192 THR A N 1
ATOM 1530 C CA . THR A 1 192 ? 26.666 -2.449 -35.023 1.00 78.62 192 THR A CA 1
ATOM 1531 C C . THR A 1 192 ? 27.817 -2.490 -36.031 1.00 78.62 192 THR A C 1
ATOM 1533 O O . THR A 1 192 ? 27.604 -2.257 -37.217 1.00 78.62 192 THR A O 1
ATOM 1536 N N . ILE A 1 193 ? 29.026 -2.866 -35.597 1.00 80.50 193 ILE A N 1
ATOM 1537 C CA . ILE A 1 193 ? 30.200 -3.033 -36.474 1.00 80.50 193 ILE A CA 1
ATOM 1538 C C . ILE A 1 193 ? 29.932 -4.095 -37.550 1.00 80.50 193 ILE A C 1
ATOM 1540 O O . ILE A 1 193 ? 30.418 -3.986 -38.676 1.00 80.50 193 ILE A O 1
ATOM 1544 N N . SER A 1 194 ? 29.110 -5.099 -37.240 1.00 78.69 194 SER A N 1
ATOM 1545 C CA . SER A 1 194 ? 28.756 -6.157 -38.188 1.00 78.69 194 SER A CA 1
ATOM 1546 C C . SER A 1 194 ? 27.924 -5.675 -39.382 1.00 78.69 194 SER A C 1
ATOM 1548 O O . SER A 1 194 ? 27.911 -6.357 -40.401 1.00 78.69 194 SER A O 1
ATOM 1550 N N . PHE A 1 195 ? 27.303 -4.490 -39.324 1.00 73.56 195 PHE A N 1
ATOM 1551 C CA . PHE A 1 195 ? 26.697 -3.868 -40.510 1.00 73.56 195 PHE A CA 1
ATOM 1552 C C . PHE A 1 195 ? 27.732 -3.287 -41.482 1.00 73.56 195 PHE A C 1
ATOM 1554 O O . PHE A 1 195 ? 27.462 -3.180 -42.676 1.00 73.56 195 PHE A O 1
ATOM 1561 N N . PHE A 1 196 ? 28.929 -2.943 -41.008 1.00 78.44 196 PHE A N 1
ATOM 1562 C CA . PHE A 1 196 ? 29.986 -2.364 -41.841 1.00 78.44 196 PHE A CA 1
ATOM 1563 C C . PHE A 1 196 ? 30.926 -3.422 -42.434 1.00 78.44 196 PHE A C 1
ATOM 1565 O O . PHE A 1 196 ? 31.600 -3.155 -43.425 1.00 78.44 196 PHE A O 1
ATOM 1572 N N . ILE A 1 197 ? 30.977 -4.626 -41.849 1.00 83.75 197 ILE A N 1
ATOM 1573 C CA . ILE A 1 197 ? 31.922 -5.682 -42.235 1.00 83.75 197 ILE A CA 1
ATOM 1574 C C . ILE A 1 197 ? 31.156 -6.949 -42.675 1.00 83.75 197 ILE A C 1
ATOM 1576 O O . ILE A 1 197 ? 30.647 -7.696 -41.841 1.00 83.75 197 ILE A O 1
ATOM 1580 N N . PRO A 1 198 ? 31.116 -7.280 -43.979 1.00 74.38 198 PRO A N 1
ATOM 1581 C CA . PRO A 1 198 ? 30.349 -8.425 -44.491 1.00 74.38 198 PRO A CA 1
ATOM 1582 C C . PRO A 1 198 ? 30.775 -9.796 -43.935 1.00 74.38 198 PRO A C 1
ATOM 1584 O O . PRO A 1 198 ? 29.962 -10.707 -43.802 1.00 74.38 198 PRO A O 1
ATOM 1587 N N . LYS A 1 199 ? 32.057 -9.967 -43.584 1.00 74.88 199 LYS A N 1
ATOM 1588 C CA . LYS A 1 199 ? 32.563 -11.232 -43.020 1.00 74.88 199 LYS A CA 1
ATOM 1589 C C . LYS A 1 199 ? 32.054 -11.486 -41.599 1.00 74.88 199 LYS A C 1
ATOM 1591 O O . LYS A 1 199 ? 31.817 -12.633 -41.227 1.00 74.88 199 LYS A O 1
ATOM 1596 N N . THR A 1 200 ? 31.869 -10.435 -40.799 1.00 70.31 200 THR A N 1
ATOM 1597 C CA . THR A 1 200 ? 31.340 -10.582 -39.438 1.00 70.31 200 THR A CA 1
ATOM 1598 C C . THR A 1 200 ? 29.833 -10.802 -39.460 1.00 70.31 200 THR A C 1
ATOM 1600 O O . THR A 1 200 ? 29.350 -11.629 -38.692 1.00 70.31 200 THR A O 1
ATOM 1603 N N . SER A 1 201 ? 29.091 -10.185 -40.388 1.00 61.72 201 SER A N 1
ATOM 1604 C CA . SER A 1 201 ? 27.656 -10.462 -40.547 1.00 61.72 201 SER A CA 1
ATOM 1605 C C . SER A 1 201 ? 27.375 -11.924 -40.918 1.00 61.72 201 SER A C 1
ATOM 1607 O O . SER A 1 201 ? 26.462 -12.528 -40.353 1.00 61.72 201 SER A O 1
ATOM 1609 N N . GLN A 1 202 ? 28.196 -12.535 -41.782 1.00 70.44 202 GLN A N 1
ATOM 1610 C CA . GLN A 1 202 ? 28.107 -13.966 -42.108 1.00 70.44 202 GLN A CA 1
ATOM 1611 C C . GLN A 1 202 ? 28.412 -14.862 -40.902 1.00 70.44 202 GLN A C 1
ATOM 1613 O O . GLN A 1 202 ? 27.621 -15.753 -40.599 1.00 70.44 202 GLN A O 1
ATOM 1618 N N . ALA A 1 203 ? 29.485 -14.584 -40.154 1.00 70.25 203 ALA A N 1
ATOM 1619 C CA . ALA A 1 203 ? 29.831 -15.347 -38.951 1.00 70.25 203 ALA A CA 1
ATOM 1620 C C . ALA A 1 203 ? 28.747 -15.250 -37.860 1.00 70.25 203 ALA A C 1
ATOM 1622 O O . ALA A 1 203 ? 28.443 -16.229 -37.172 1.00 70.25 203 ALA A O 1
ATOM 1623 N N . VAL A 1 204 ? 28.132 -14.073 -37.713 1.00 63.19 204 VAL A N 1
ATOM 1624 C CA . VAL A 1 204 ? 27.009 -13.844 -36.797 1.00 63.19 204 VAL A CA 1
ATOM 1625 C C . VAL A 1 204 ? 25.741 -14.542 -37.286 1.00 63.19 204 VAL A C 1
ATOM 1627 O O . VAL A 1 204 ? 24.978 -15.028 -36.460 1.00 63.19 204 VAL A O 1
ATOM 1630 N N . LYS A 1 205 ? 25.510 -14.643 -38.598 1.00 64.44 205 LYS A N 1
ATOM 1631 C CA . LYS A 1 205 ? 24.372 -15.377 -39.171 1.00 64.44 205 LYS A CA 1
ATOM 1632 C C . LYS A 1 205 ? 24.524 -16.889 -38.992 1.00 64.44 205 LYS A C 1
ATOM 1634 O O . LYS A 1 205 ? 23.572 -17.552 -38.597 1.00 64.44 205 LYS A O 1
ATOM 1639 N N . GLU A 1 206 ? 25.724 -17.417 -39.210 1.00 71.31 206 GLU A N 1
ATOM 1640 C CA . GLU A 1 206 ? 26.030 -18.845 -39.095 1.00 71.31 206 GLU A CA 1
ATOM 1641 C C . GLU A 1 206 ? 26.015 -19.325 -37.637 1.00 71.31 206 GLU A C 1
ATOM 1643 O O . GLU A 1 206 ? 25.397 -20.340 -37.313 1.00 71.31 206 GLU A O 1
ATOM 1648 N N . LYS A 1 207 ? 26.623 -18.560 -36.719 1.00 67.56 207 LYS A N 1
ATOM 1649 C CA . LYS A 1 207 ? 26.481 -18.837 -35.285 1.00 67.56 207 LYS A CA 1
ATOM 1650 C C . LYS A 1 207 ? 25.063 -18.537 -34.816 1.00 67.56 207 LYS A C 1
ATOM 1652 O O . LYS A 1 207 ? 24.486 -19.364 -34.129 1.00 67.56 207 LYS A O 1
ATOM 1657 N N . GLY A 1 208 ? 24.485 -17.405 -35.208 1.00 58.47 208 GLY A N 1
ATOM 1658 C CA . GLY A 1 208 ? 23.149 -16.964 -34.805 1.00 58.47 208 GLY A CA 1
ATOM 1659 C C . GLY A 1 208 ? 22.050 -17.958 -35.162 1.00 58.47 208 GLY A C 1
ATOM 1660 O O . GLY A 1 208 ? 21.202 -18.202 -34.318 1.00 58.47 208 GLY A O 1
ATOM 1661 N N . GLY A 1 209 ? 22.123 -18.608 -36.328 1.00 63.25 209 GLY A N 1
ATOM 1662 C CA . GLY A 1 209 ? 21.198 -19.680 -36.703 1.00 63.25 209 GLY A CA 1
ATOM 1663 C C . GLY A 1 209 ? 21.182 -20.832 -35.695 1.00 63.25 209 GLY A C 1
ATOM 1664 O O . GLY A 1 209 ? 20.110 -21.284 -35.316 1.00 63.25 209 GLY A O 1
ATOM 1665 N N . LYS A 1 210 ? 22.346 -21.222 -35.152 1.00 64.69 210 LYS A N 1
ATOM 1666 C CA . LYS A 1 210 ? 22.441 -22.250 -34.097 1.00 64.69 210 LYS A CA 1
ATOM 1667 C C . LYS A 1 210 ? 21.839 -21.795 -32.763 1.00 64.69 210 LYS A C 1
ATOM 1669 O O . LYS A 1 210 ? 21.345 -22.617 -31.999 1.00 64.69 210 LYS A O 1
ATOM 1674 N N . TRP A 1 211 ? 21.894 -20.498 -32.454 1.00 57.12 211 TRP A N 1
ATOM 1675 C CA . TRP A 1 211 ? 21.254 -19.939 -31.255 1.00 57.12 211 TRP A CA 1
ATOM 1676 C C . TRP A 1 211 ? 19.743 -19.836 -31.429 1.00 57.12 211 TRP A C 1
ATOM 1678 O O . TRP A 1 211 ? 19.008 -20.174 -30.506 1.00 57.12 211 TRP A O 1
ATOM 1688 N N . ASP A 1 212 ? 19.292 -19.403 -32.605 1.00 55.34 212 ASP A N 1
ATOM 1689 C CA . ASP A 1 212 ? 17.882 -19.279 -32.962 1.00 55.34 212 ASP A CA 1
ATOM 1690 C C . ASP A 1 212 ? 17.222 -20.676 -32.998 1.00 55.34 212 ASP A C 1
ATOM 1692 O O . ASP A 1 212 ? 16.140 -20.851 -32.446 1.00 55.34 212 ASP A O 1
ATOM 1696 N N . GLU A 1 213 ? 17.916 -21.696 -33.519 1.00 64.31 213 GLU A N 1
ATOM 1697 C CA . GLU A 1 213 ? 17.500 -23.107 -33.491 1.00 64.31 213 GLU A CA 1
ATOM 1698 C C . GLU A 1 213 ? 17.423 -23.653 -32.060 1.00 64.31 213 GLU A C 1
ATOM 1700 O O . GLU A 1 213 ? 16.384 -24.170 -31.660 1.00 64.31 213 GLU A O 1
ATOM 1705 N N . LYS A 1 214 ? 18.456 -23.433 -31.236 1.00 60.47 214 LYS A N 1
ATOM 1706 C CA . LYS A 1 214 ? 18.478 -23.866 -29.829 1.00 60.47 214 LYS A CA 1
ATOM 1707 C C . LYS A 1 214 ? 17.430 -23.154 -28.967 1.00 60.47 214 LYS A C 1
ATOM 1709 O O . LYS A 1 214 ? 16.884 -23.737 -28.036 1.00 60.47 214 LYS A O 1
ATOM 1714 N N . THR A 1 215 ? 17.135 -21.893 -29.273 1.00 52.09 215 THR A N 1
ATOM 1715 C CA . THR A 1 215 ? 16.101 -21.109 -28.584 1.00 52.09 215 THR A CA 1
ATOM 1716 C C . THR A 1 215 ? 14.711 -21.548 -29.038 1.00 52.09 215 THR A C 1
ATOM 1718 O O . THR A 1 215 ? 13.824 -21.697 -28.204 1.00 52.09 215 THR A O 1
ATOM 1721 N N . ALA A 1 216 ? 14.517 -21.837 -30.328 1.00 57.50 216 ALA A N 1
ATOM 1722 C CA . ALA A 1 216 ? 13.277 -22.408 -30.846 1.00 57.50 216 ALA A CA 1
ATOM 1723 C C . ALA A 1 216 ? 13.018 -23.823 -30.300 1.00 57.50 216 ALA A C 1
ATOM 1725 O O . ALA A 1 216 ? 11.879 -24.152 -29.980 1.00 57.50 216 ALA A O 1
ATOM 1726 N N . GLU A 1 217 ? 14.060 -24.641 -30.152 1.00 59.00 217 GLU A N 1
ATOM 1727 C CA . GLU A 1 217 ? 14.000 -25.967 -29.534 1.00 59.00 217 GLU A CA 1
ATOM 1728 C C . GLU A 1 217 ? 13.646 -25.869 -28.042 1.00 59.00 217 GLU A C 1
ATOM 1730 O O . GLU A 1 217 ? 12.755 -26.573 -27.576 1.00 59.00 217 GLU A O 1
ATOM 1735 N N . TRP A 1 218 ? 14.234 -24.908 -27.319 1.00 52.66 218 TRP A N 1
ATOM 1736 C CA . TRP A 1 218 ? 13.899 -24.619 -25.920 1.00 52.66 218 TRP A CA 1
ATOM 1737 C C . TRP A 1 218 ? 12.466 -24.090 -25.735 1.00 52.66 218 TRP A C 1
ATOM 1739 O O . TRP A 1 218 ? 11.794 -24.452 -24.774 1.00 52.66 218 TRP A O 1
ATOM 1749 N N . VAL A 1 219 ? 11.964 -23.272 -26.668 1.00 53.41 219 VAL A N 1
ATOM 1750 C CA . VAL A 1 219 ? 10.574 -22.779 -26.663 1.00 53.41 219 VAL A CA 1
ATOM 1751 C C . VAL A 1 219 ? 9.577 -23.896 -26.991 1.00 53.41 219 VAL A C 1
ATOM 1753 O O . VAL A 1 219 ? 8.499 -23.941 -26.403 1.00 53.41 219 VAL A O 1
ATOM 1756 N N . LYS A 1 220 ? 9.921 -24.807 -27.912 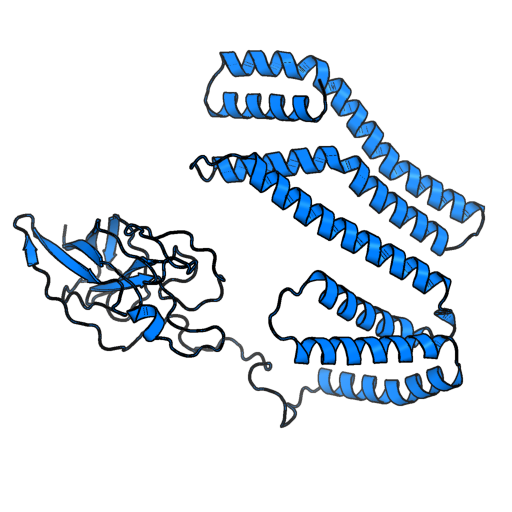1.00 58.06 220 LYS A N 1
ATOM 1757 C CA . LYS A 1 220 ? 9.071 -25.950 -28.292 1.00 58.06 220 LYS A CA 1
ATOM 1758 C C . LYS A 1 220 ? 9.077 -27.069 -27.255 1.00 58.06 220 LYS A C 1
ATOM 1760 O O . LYS A 1 220 ? 8.087 -27.783 -27.140 1.00 58.06 220 LYS A O 1
ATOM 1765 N N . ASN A 1 221 ? 10.179 -27.235 -26.531 1.00 50.34 221 ASN A N 1
ATOM 1766 C CA . ASN A 1 221 ? 10.342 -28.275 -25.529 1.00 50.34 221 ASN A CA 1
ATOM 1767 C C . ASN A 1 221 ? 11.144 -27.707 -24.347 1.00 50.34 221 ASN A C 1
ATOM 1769 O O . ASN A 1 221 ? 12.367 -27.868 -24.295 1.00 50.34 221 ASN A O 1
ATOM 1773 N N . PRO A 1 222 ? 10.490 -27.009 -23.400 1.00 53.75 222 PRO A N 1
ATOM 1774 C CA . PRO A 1 222 ? 11.166 -26.405 -22.259 1.00 53.75 222 PRO A CA 1
ATOM 1775 C C . PRO A 1 222 ? 11.597 -27.493 -21.267 1.00 53.75 222 PRO A C 1
ATOM 1777 O O . PRO A 1 222 ? 11.028 -27.653 -20.189 1.00 53.75 222 PRO A O 1
ATOM 1780 N N . GLN A 1 223 ? 12.619 -28.274 -21.617 1.00 55.09 223 GLN A N 1
ATOM 1781 C CA . GLN A 1 223 ? 13.315 -29.102 -20.646 1.00 55.09 223 GLN A CA 1
ATOM 1782 C C . GLN A 1 223 ? 14.137 -28.182 -19.754 1.00 55.09 223 GLN A C 1
ATOM 1784 O O . GLN A 1 223 ? 15.036 -27.476 -20.212 1.00 55.09 223 GLN A O 1
ATOM 1789 N N . LYS A 1 224 ? 13.787 -28.185 -18.467 1.00 50.44 224 LYS A N 1
ATOM 1790 C CA . LYS A 1 224 ? 14.453 -27.423 -17.415 1.00 50.44 224 LYS A CA 1
ATOM 1791 C C . LYS A 1 224 ? 15.958 -27.740 -17.415 1.00 50.44 224 LYS A C 1
ATOM 1793 O O . LYS A 1 224 ? 16.329 -28.867 -17.082 1.00 50.44 224 LYS A O 1
ATOM 1798 N N . PRO A 1 225 ? 16.838 -26.773 -17.731 1.00 53.34 225 PRO A N 1
ATOM 1799 C CA . PRO A 1 225 ? 18.271 -26.954 -17.533 1.00 53.34 225 PRO A CA 1
ATOM 1800 C C . PRO A 1 225 ? 18.575 -27.185 -16.046 1.00 53.34 225 PRO A C 1
ATOM 1802 O O . PRO A 1 225 ? 17.959 -26.555 -15.188 1.00 53.34 225 PRO A O 1
ATOM 1805 N N . SER A 1 226 ? 19.549 -28.037 -15.717 1.00 50.62 226 SER A N 1
ATOM 1806 C CA . SER A 1 226 ? 19.915 -28.359 -14.321 1.00 50.62 226 SER A CA 1
ATOM 1807 C C . SER A 1 226 ? 20.351 -27.146 -13.485 1.00 50.62 226 SER A C 1
ATOM 1809 O O . SER A 1 226 ? 20.286 -27.181 -12.261 1.00 50.62 226 SER A O 1
ATOM 1811 N N . TRP A 1 227 ? 20.761 -26.062 -14.145 1.00 47.19 227 TRP A N 1
ATOM 1812 C CA . TRP A 1 227 ? 21.176 -24.788 -13.554 1.00 47.19 227 TRP A CA 1
ATOM 1813 C C . TRP A 1 227 ? 20.061 -23.722 -13.528 1.00 47.19 227 TRP A C 1
ATOM 1815 O O . TRP A 1 227 ? 20.306 -22.592 -13.106 1.00 47.19 227 TRP A O 1
ATOM 1825 N N . TRP A 1 228 ? 18.845 -24.043 -13.990 1.00 41.31 228 TRP A N 1
ATOM 1826 C CA . TRP A 1 228 ? 17.728 -23.098 -14.067 1.00 41.31 228 TRP A CA 1
ATOM 1827 C C . TRP A 1 228 ? 17.110 -22.841 -12.683 1.00 41.31 228 TRP A C 1
ATOM 1829 O O . TRP A 1 228 ? 16.656 -23.796 -12.046 1.00 41.31 228 TRP A O 1
ATOM 1839 N N . PRO A 1 229 ? 17.045 -21.585 -12.203 1.00 45.34 229 PRO A N 1
ATOM 1840 C CA . PRO A 1 229 ? 16.531 -21.292 -10.870 1.00 45.34 229 PRO A CA 1
ATOM 1841 C C . PRO A 1 229 ? 15.033 -21.600 -10.732 1.00 45.34 229 PRO A C 1
ATOM 1843 O O . PRO A 1 229 ? 14.212 -21.103 -11.505 1.00 45.34 229 PRO A O 1
ATOM 1846 N N . ASP A 1 230 ? 14.666 -22.350 -9.690 1.00 44.34 230 ASP A N 1
ATOM 1847 C CA . A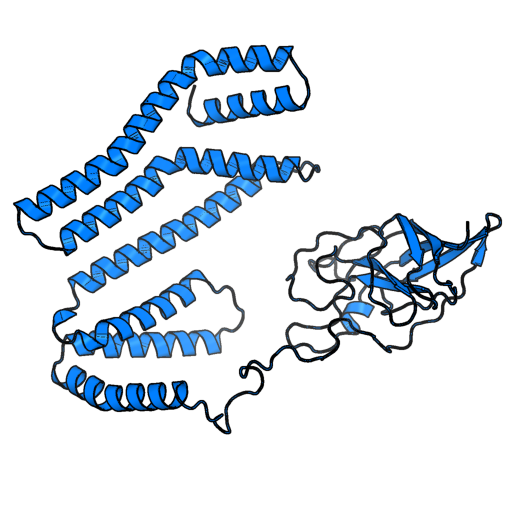SP A 1 230 ? 13.288 -22.804 -9.416 1.00 44.34 230 ASP A CA 1
ATOM 1848 C C . ASP A 1 230 ? 12.253 -21.677 -9.268 1.00 44.34 230 ASP A C 1
ATOM 1850 O O . ASP A 1 230 ? 11.048 -21.913 -9.352 1.00 44.34 230 ASP A O 1
ATOM 1854 N N . TRP A 1 231 ? 12.703 -20.441 -9.048 1.00 47.16 231 TRP A N 1
ATOM 1855 C CA . TRP A 1 231 ? 11.839 -19.274 -8.879 1.00 47.16 231 TRP A CA 1
ATOM 1856 C C . TRP A 1 231 ? 11.385 -18.634 -10.205 1.00 47.16 231 TRP A C 1
ATOM 1858 O O . TRP A 1 231 ? 10.468 -17.818 -10.182 1.00 47.16 231 TRP A O 1
ATOM 1868 N N . LEU A 1 232 ? 11.987 -19.001 -11.347 1.00 37.22 232 LEU A N 1
ATOM 1869 C CA . LEU A 1 232 ? 11.591 -18.535 -12.691 1.00 37.22 232 LEU A CA 1
ATOM 1870 C C . LEU A 1 232 ? 10.643 -19.500 -13.414 1.00 37.22 232 LEU A C 1
ATOM 1872 O O . LEU A 1 232 ? 9.953 -19.104 -14.351 1.00 37.22 232 LEU A O 1
ATOM 1876 N N . SER A 1 233 ? 10.591 -20.766 -12.996 1.00 45.16 233 SER A N 1
ATOM 1877 C CA . SER A 1 233 ? 9.563 -21.704 -13.441 1.00 45.16 233 SER A CA 1
ATOM 1878 C C . SER A 1 233 ? 8.274 -21.369 -12.709 1.00 45.16 233 SER A C 1
ATOM 1880 O O . SER A 1 233 ? 8.092 -21.787 -11.565 1.00 45.16 233 SER A O 1
ATOM 1882 N N . GLY A 1 234 ? 7.412 -20.577 -13.347 1.00 41.47 234 GLY A N 1
ATOM 1883 C CA . GLY A 1 234 ? 6.065 -20.304 -12.867 1.00 41.47 234 GLY A CA 1
ATOM 1884 C C . GLY A 1 234 ? 5.330 -21.612 -12.605 1.00 41.47 234 GLY A C 1
ATOM 1885 O O . GLY A 1 234 ? 4.716 -22.182 -13.502 1.00 41.47 234 GLY A O 1
ATOM 1886 N N . LYS A 1 235 ? 5.387 -22.094 -11.363 1.00 36.22 235 LYS A N 1
ATOM 1887 C CA . LYS A 1 235 ? 4.326 -22.943 -10.851 1.00 36.22 235 LYS A CA 1
ATOM 1888 C C . LYS A 1 235 ? 3.044 -22.104 -10.947 1.00 36.22 235 LYS A C 1
ATOM 1890 O O . LYS A 1 235 ? 3.111 -20.902 -10.654 1.00 36.22 235 LYS A O 1
ATOM 1895 N N . PRO A 1 236 ? 1.888 -22.697 -11.303 1.00 34.84 236 PRO A N 1
ATOM 1896 C CA . PRO A 1 236 ? 0.631 -22.103 -10.884 1.00 34.84 236 PRO A CA 1
ATOM 1897 C C . PRO A 1 236 ? 0.772 -21.802 -9.394 1.00 34.84 236 PRO A C 1
ATOM 1899 O O . PRO A 1 236 ? 1.493 -22.508 -8.680 1.00 34.84 236 PRO A O 1
ATOM 1902 N N . ALA A 1 237 ? 0.173 -20.708 -8.949 1.00 34.31 237 ALA A N 1
ATOM 1903 C CA . ALA A 1 237 ? 0.125 -20.343 -7.547 1.00 34.31 237 ALA A CA 1
ATOM 1904 C C . ALA A 1 237 ? -0.687 -21.391 -6.757 1.00 34.31 237 ALA A C 1
ATOM 1906 O O . ALA A 1 237 ? -1.758 -21.099 -6.245 1.00 34.31 237 ALA A O 1
ATOM 1907 N N . ASP A 1 238 ? -0.185 -22.619 -6.664 1.00 33.97 238 ASP A N 1
ATOM 1908 C CA . ASP A 1 238 ? -0.716 -23.669 -5.828 1.00 33.97 238 ASP A CA 1
ATOM 1909 C C . ASP A 1 238 ? -0.188 -23.422 -4.420 1.00 33.97 238 ASP A C 1
ATOM 1911 O O . ASP A 1 238 ? 0.996 -23.582 -4.093 1.00 33.97 238 ASP A O 1
ATOM 1915 N N . SER A 1 239 ? -1.133 -22.947 -3.613 1.00 34.62 239 SER A N 1
ATOM 1916 C CA . SER A 1 239 ? -1.376 -23.445 -2.262 1.00 34.62 239 SER A CA 1
ATOM 1917 C C . SER A 1 239 ? -0.237 -23.325 -1.252 1.00 34.62 239 SER A C 1
ATOM 1919 O O . SER A 1 239 ? -0.186 -24.089 -0.290 1.00 34.62 239 SER A O 1
ATOM 1921 N N . ARG A 1 240 ? 0.648 -22.334 -1.388 1.00 36.06 240 ARG A N 1
ATOM 1922 C CA . ARG A 1 240 ? 1.314 -21.798 -0.192 1.00 36.06 240 ARG A CA 1
ATOM 1923 C C . ARG A 1 240 ? 0.350 -20.791 0.422 1.00 36.06 240 ARG A C 1
ATOM 1925 O O . ARG A 1 240 ? -0.053 -19.889 -0.309 1.00 36.06 240 ARG A O 1
ATOM 1932 N N . PRO A 1 241 ? -0.051 -20.939 1.694 1.00 32.19 241 PRO A N 1
ATOM 1933 C CA . PRO A 1 241 ? -1.088 -20.105 2.287 1.00 32.19 241 PRO A CA 1
ATOM 1934 C C . PRO A 1 241 ? -0.741 -18.620 2.107 1.00 32.19 241 PRO A C 1
ATOM 1936 O O . PRO A 1 241 ? 0.186 -18.092 2.722 1.00 32.19 241 PRO A O 1
ATOM 1939 N N . LEU A 1 242 ? -1.476 -17.950 1.215 1.00 37.72 242 LEU A N 1
ATOM 1940 C CA . LEU A 1 242 ? -1.495 -16.498 1.052 1.00 37.72 242 LEU A CA 1
ATOM 1941 C C . LEU A 1 242 ? -2.385 -15.910 2.150 1.00 37.72 242 LEU A C 1
ATOM 1943 O O . LEU A 1 242 ? -3.463 -15.400 1.891 1.00 37.72 242 LEU A O 1
ATOM 1947 N N . ALA A 1 243 ? -1.940 -16.068 3.389 1.00 35.50 243 ALA A N 1
ATOM 1948 C CA . ALA A 1 243 ? -2.386 -15.389 4.598 1.00 35.50 243 ALA A CA 1
ATOM 1949 C C . ALA A 1 243 ? -1.577 -16.049 5.712 1.00 35.50 243 ALA A C 1
ATOM 1951 O O . ALA A 1 243 ? -1.735 -17.239 5.971 1.00 35.50 243 ALA A O 1
ATOM 1952 N N . GLY A 1 244 ? -0.638 -15.318 6.308 1.00 38.97 244 GLY A N 1
ATOM 1953 C CA . GLY A 1 244 ? 0.185 -15.857 7.381 1.00 38.97 244 GLY A CA 1
ATOM 1954 C C . GLY A 1 244 ? -0.672 -16.180 8.602 1.00 38.97 244 GLY A C 1
ATOM 1955 O O . GLY A 1 244 ? -0.924 -15.310 9.435 1.00 38.97 244 GLY A O 1
ATOM 1956 N N . THR A 1 245 ? -1.074 -17.440 8.742 1.00 38.59 245 THR A N 1
ATOM 1957 C CA . THR A 1 245 ? -1.313 -18.066 10.041 1.00 38.59 245 THR A CA 1
ATOM 1958 C C . THR A 1 245 ? 0.038 -18.147 10.745 1.00 38.59 245 THR A C 1
ATOM 1960 O O . THR A 1 245 ? 0.735 -19.155 10.697 1.00 38.59 245 THR A O 1
ATOM 1963 N N . PHE A 1 246 ? 0.475 -17.029 11.323 1.00 48.09 246 PHE A N 1
ATOM 1964 C CA . PHE A 1 246 ? 1.666 -17.016 12.157 1.00 48.09 246 PHE A CA 1
ATOM 1965 C C . PHE A 1 246 ? 1.333 -17.711 13.481 1.00 48.09 246 PHE A C 1
ATOM 1967 O O . PHE A 1 246 ? 0.554 -17.179 14.276 1.00 48.09 246 PHE A O 1
ATOM 1974 N N . GLU A 1 247 ? 1.933 -18.882 13.703 1.00 43.25 247 GLU A N 1
ATOM 1975 C CA . GLU A 1 247 ? 2.212 -19.435 15.031 1.00 43.25 247 GLU A CA 1
ATOM 1976 C C . GLU A 1 247 ? 3.527 -18.825 15.536 1.00 43.25 247 GLU A C 1
ATOM 1978 O O . GLU A 1 247 ? 4.563 -19.477 15.621 1.00 43.25 247 GLU A O 1
ATOM 1983 N N . VAL A 1 248 ? 3.525 -17.522 15.818 1.00 48.44 248 VAL A N 1
ATOM 1984 C CA . VAL A 1 248 ? 4.515 -16.959 16.740 1.00 48.44 248 VAL A CA 1
ATOM 1985 C C . VAL A 1 248 ? 3.744 -16.726 18.021 1.00 48.44 248 VAL A C 1
ATOM 1987 O O . VAL A 1 248 ? 2.738 -16.019 17.980 1.00 48.44 248 VAL A O 1
ATOM 1990 N N . SER A 1 249 ? 4.149 -17.408 19.098 1.00 53.53 249 SER A N 1
ATOM 1991 C CA . SER A 1 249 ? 3.460 -17.446 20.392 1.00 53.53 249 SER A CA 1
ATOM 1992 C C . SER A 1 249 ? 2.927 -16.062 20.753 1.00 53.53 249 SER A C 1
ATOM 1994 O O . SER A 1 249 ? 3.705 -15.162 21.078 1.00 53.53 249 SER A O 1
ATOM 1996 N N . ALA A 1 250 ? 1.614 -15.880 20.618 1.00 61.91 250 ALA A N 1
ATOM 1997 C CA . ALA A 1 250 ? 0.980 -14.623 20.955 1.00 61.91 250 ALA A CA 1
ATOM 1998 C C . ALA A 1 250 ? 1.196 -14.370 22.447 1.00 61.91 250 ALA A C 1
ATOM 2000 O O . ALA A 1 250 ? 1.059 -15.289 23.260 1.00 61.91 250 ALA A O 1
ATOM 2001 N N . ILE A 1 251 ? 1.537 -13.138 22.814 1.00 80.12 251 ILE A N 1
ATOM 2002 C CA . ILE A 1 251 ? 1.555 -12.790 24.230 1.00 80.12 251 ILE A CA 1
ATOM 2003 C C . ILE A 1 251 ? 0.102 -12.732 24.682 1.00 80.12 251 ILE A C 1
ATOM 2005 O O . ILE A 1 251 ? -0.703 -11.987 24.118 1.00 80.12 251 ILE A O 1
ATOM 2009 N N . MET A 1 252 ? -0.234 -13.550 25.677 1.00 80.00 252 MET A N 1
ATOM 2010 C CA . MET A 1 252 ? -1.550 -13.500 26.296 1.00 80.00 252 MET A CA 1
ATOM 2011 C C . MET A 1 252 ? -1.641 -12.251 27.165 1.00 80.00 252 MET A C 1
ATOM 2013 O O . MET A 1 252 ? -0.843 -12.063 28.084 1.00 80.00 252 MET A O 1
ATOM 2017 N N . VAL A 1 253 ? -2.631 -11.411 26.882 1.00 84.06 253 VAL A N 1
ATOM 2018 C CA . VAL A 1 253 ? -2.945 -10.228 27.682 1.00 84.06 253 VAL A CA 1
ATOM 2019 C C . VAL A 1 253 ? -4.372 -10.382 28.180 1.00 84.06 253 VAL A C 1
ATOM 2021 O O . VAL A 1 253 ? -5.316 -10.345 27.396 1.00 84.06 253 VAL A O 1
ATOM 2024 N N . ALA A 1 254 ? -4.530 -10.565 29.491 1.00 84.00 254 ALA A N 1
ATOM 2025 C CA . ALA A 1 254 ? -5.847 -10.680 30.104 1.00 84.00 254 ALA A CA 1
ATOM 2026 C C . ALA A 1 254 ? -6.558 -9.308 30.093 1.00 84.00 254 ALA A C 1
ATOM 2028 O O . ALA A 1 254 ? -6.021 -8.340 30.643 1.00 84.00 254 ALA A O 1
ATOM 2029 N N . PRO A 1 255 ? -7.750 -9.188 29.485 1.00 90.25 255 PRO A N 1
ATOM 2030 C CA . PRO A 1 255 ? -8.508 -7.950 29.490 1.00 90.25 255 PRO A CA 1
ATOM 2031 C C . PRO A 1 255 ? -9.111 -7.679 30.860 1.00 90.25 255 PRO A C 1
ATOM 2033 O O . PRO A 1 255 ? -9.514 -8.588 31.583 1.00 90.25 255 PRO A O 1
ATOM 2036 N N . THR A 1 256 ? -9.273 -6.399 31.172 1.00 93.62 256 THR A N 1
ATOM 2037 C CA . THR A 1 256 ? -10.051 -5.959 32.332 1.00 93.62 256 THR A CA 1
ATOM 2038 C C . THR A 1 256 ? -11.477 -5.652 31.895 1.00 93.62 256 THR A C 1
ATOM 2040 O O . THR A 1 256 ? -11.679 -4.878 30.960 1.00 93.62 256 THR A O 1
ATOM 2043 N N . LYS A 1 257 ? -12.479 -6.244 32.552 1.00 93.56 257 LYS A N 1
ATOM 2044 C CA . LYS A 1 257 ? -13.888 -5.935 32.275 1.00 93.56 257 LYS A CA 1
ATOM 2045 C C . LYS A 1 257 ? -14.286 -4.622 32.949 1.00 93.56 257 LYS A C 1
ATOM 2047 O O . LYS A 1 257 ? -14.124 -4.476 34.157 1.00 93.56 257 LYS A O 1
ATOM 2052 N N . ASN A 1 258 ? -14.837 -3.697 32.179 1.00 91.31 258 ASN A N 1
ATOM 2053 C CA . ASN A 1 258 ? -15.411 -2.449 32.660 1.00 91.31 258 ASN A CA 1
ATOM 2054 C C . ASN A 1 258 ? -16.867 -2.657 33.135 1.00 91.31 258 ASN A C 1
ATOM 2056 O O . ASN A 1 258 ? -17.538 -3.594 32.686 1.00 91.31 258 ASN A O 1
ATOM 2060 N N . PRO A 1 259 ? -17.401 -1.762 33.993 1.00 89.62 259 PRO A N 1
ATOM 2061 C CA . PRO A 1 259 ? -18.794 -1.823 34.451 1.00 89.62 259 PRO A CA 1
ATOM 2062 C C . PRO A 1 259 ? -19.840 -1.745 33.330 1.00 89.62 259 PRO A C 1
ATOM 2064 O O . PRO A 1 259 ? -20.932 -2.285 33.469 1.00 89.62 259 PRO A O 1
ATOM 2067 N N . ASP A 1 260 ? -19.508 -1.101 32.209 1.00 88.00 260 ASP A N 1
ATOM 2068 C CA . ASP A 1 260 ? -20.368 -0.981 31.023 1.00 88.00 260 ASP A CA 1
ATOM 2069 C C . ASP A 1 260 ? -20.408 -2.256 30.151 1.00 88.00 260 ASP A C 1
ATOM 2071 O O . ASP A 1 260 ? -21.038 -2.279 29.090 1.00 88.00 260 ASP A O 1
ATOM 2075 N N . GLY A 1 261 ? -19.726 -3.319 30.592 1.00 90.06 261 GLY A N 1
ATOM 2076 C CA . GLY A 1 261 ? -19.643 -4.604 29.907 1.00 90.06 261 GLY A CA 1
ATOM 2077 C C . GLY A 1 261 ? -18.568 -4.682 28.823 1.00 90.06 261 GLY A C 1
ATOM 2078 O O . GLY A 1 261 ? -18.432 -5.741 28.209 1.00 90.06 261 GLY A O 1
ATOM 2079 N N . THR A 1 262 ? -17.796 -3.617 28.587 1.00 94.69 262 THR A N 1
ATOM 2080 C CA . THR A 1 262 ? -16.664 -3.640 27.649 1.00 94.69 262 THR A CA 1
ATOM 2081 C C . THR A 1 262 ? -15.406 -4.236 28.281 1.00 94.69 262 THR A C 1
ATOM 2083 O O . THR A 1 262 ? -15.217 -4.207 29.493 1.00 94.69 262 THR A O 1
ATOM 2086 N N . TRP A 1 263 ? -14.523 -4.792 27.460 1.00 96.38 263 TRP A N 1
ATOM 2087 C CA . TRP A 1 263 ? -13.243 -5.368 27.859 1.00 96.38 263 TRP A CA 1
ATOM 2088 C C . TRP A 1 263 ? -12.110 -4.464 27.402 1.00 96.38 263 TRP A C 1
ATOM 2090 O O . TRP A 1 263 ? -11.934 -4.259 26.202 1.00 96.38 263 TRP A O 1
ATOM 2100 N N . LYS A 1 264 ? -11.335 -3.933 28.344 1.00 96.56 264 LYS A N 1
ATOM 2101 C CA . LYS A 1 264 ? -10.217 -3.036 28.067 1.00 96.56 264 LYS A CA 1
ATOM 2102 C C . LYS A 1 264 ? -8.884 -3.776 28.081 1.00 96.56 264 LYS A C 1
ATOM 2104 O O . LYS A 1 264 ? -8.624 -4.545 29.009 1.00 96.56 264 LYS A O 1
ATOM 2109 N N . MET A 1 265 ? -8.019 -3.502 27.103 1.00 95.94 265 MET A N 1
ATOM 2110 C CA . MET A 1 265 ? -6.635 -3.989 27.107 1.00 95.94 265 MET A CA 1
ATOM 2111 C C . MET A 1 265 ? -5.673 -3.156 26.249 1.00 95.94 265 MET A C 1
ATOM 2113 O O . MET A 1 265 ? -6.105 -2.506 25.292 1.00 95.94 265 MET A O 1
ATOM 2117 N N . PRO A 1 266 ? -4.363 -3.205 26.549 1.00 96.62 266 PRO A N 1
ATOM 2118 C CA . PRO A 1 266 ? -3.343 -2.631 25.689 1.00 96.62 266 PRO A CA 1
ATOM 2119 C C . PRO A 1 266 ? -2.991 -3.564 24.521 1.00 96.62 266 PRO A C 1
ATOM 2121 O O . PRO A 1 266 ? -2.943 -4.784 24.665 1.00 96.62 266 PRO A O 1
ATOM 2124 N N . VAL A 1 267 ? -2.638 -2.967 23.386 1.00 96.62 267 VAL A N 1
ATOM 2125 C CA . VAL A 1 267 ? -2.008 -3.619 22.232 1.00 96.62 267 VAL A CA 1
ATOM 2126 C C . VAL A 1 267 ? -0.663 -2.924 21.989 1.00 96.62 267 VAL A C 1
ATOM 2128 O O . VAL A 1 267 ? -0.621 -1.890 21.311 1.00 96.62 267 VAL A O 1
ATOM 2131 N N . PRO A 1 268 ? 0.433 -3.420 22.592 1.00 95.94 268 PRO A N 1
ATOM 2132 C CA . PRO A 1 268 ? 1.770 -2.880 22.372 1.00 95.94 268 PRO A CA 1
ATOM 2133 C C . PRO A 1 268 ? 2.194 -3.002 20.907 1.00 95.94 268 PRO A C 1
ATOM 2135 O O . PRO A 1 268 ? 2.007 -4.042 20.275 1.00 95.94 268 PRO A O 1
ATOM 2138 N N . ALA A 1 269 ? 2.786 -1.941 20.362 1.00 94.50 269 ALA A N 1
ATOM 2139 C CA . ALA A 1 269 ? 3.182 -1.906 18.955 1.00 94.50 269 ALA A CA 1
ATOM 2140 C C . ALA A 1 269 ? 4.388 -2.809 18.641 1.00 94.50 269 ALA A C 1
ATOM 2142 O O . ALA A 1 269 ? 4.599 -3.196 17.491 1.00 94.50 269 ALA A O 1
ATOM 2143 N N . ASN A 1 270 ? 5.159 -3.166 19.668 1.00 92.56 270 ASN A N 1
ATOM 2144 C CA . ASN A 1 270 ? 6.374 -3.969 19.579 1.00 92.56 270 ASN A CA 1
ATOM 2145 C C . ASN A 1 270 ? 6.142 -5.486 19.669 1.00 92.56 270 ASN A C 1
ATOM 2147 O O . ASN A 1 270 ? 7.104 -6.253 19.651 1.00 92.56 270 ASN A O 1
ATOM 2151 N N . GLU A 1 271 ? 4.882 -5.924 19.720 1.00 90.31 271 GLU A N 1
ATOM 2152 C CA . GLU A 1 271 ? 4.511 -7.336 19.818 1.00 90.31 271 GLU A CA 1
ATOM 2153 C C . GLU A 1 271 ? 3.874 -7.835 18.531 1.00 90.31 271 GLU A C 1
ATOM 2155 O O . GLU A 1 271 ? 3.008 -7.168 17.973 1.00 90.31 271 GLU A O 1
ATOM 2160 N N . LEU A 1 272 ? 4.282 -9.004 18.029 1.00 87.00 272 LEU A N 1
ATOM 2161 C CA . LEU A 1 272 ? 3.797 -9.540 16.745 1.00 87.00 272 LEU A CA 1
ATOM 2162 C C . LEU A 1 272 ? 2.306 -9.872 16.758 1.00 87.00 272 LEU A C 1
ATOM 2164 O O . LEU A 1 272 ? 1.620 -9.680 15.755 1.00 87.00 272 LEU A O 1
ATOM 2168 N N . SER A 1 273 ? 1.823 -10.414 17.871 1.00 89.31 273 SER A N 1
ATOM 2169 C CA . SER A 1 273 ? 0.436 -10.814 18.051 1.00 89.31 273 SER A CA 1
ATOM 2170 C C . SER A 1 273 ? 0.107 -10.837 19.536 1.00 89.31 273 SER A C 1
ATOM 2172 O O . SER A 1 273 ? 0.848 -11.414 20.331 1.00 89.31 273 SER A O 1
ATOM 2174 N N . ILE A 1 274 ? -1.033 -10.256 19.887 1.00 93.31 274 ILE A N 1
ATOM 2175 C CA . ILE A 1 274 ? -1.595 -10.258 21.235 1.00 93.31 274 ILE A CA 1
ATOM 2176 C C . ILE A 1 274 ? -2.820 -11.167 21.234 1.00 93.31 274 ILE A C 1
ATOM 2178 O O . ILE A 1 274 ? -3.745 -10.924 20.459 1.00 93.31 274 ILE A O 1
ATOM 2182 N N . ASP A 1 275 ? -2.820 -12.213 22.062 1.00 94.25 275 ASP A N 1
ATOM 2183 C CA . ASP A 1 275 ? -4.019 -13.022 22.316 1.00 94.25 275 ASP A CA 1
ATOM 2184 C C . ASP A 1 275 ? -4.812 -12.339 23.426 1.00 94.25 275 ASP A C 1
ATOM 2186 O O . ASP A 1 275 ? -4.333 -12.198 24.555 1.00 94.25 275 ASP A O 1
ATOM 2190 N N . SER A 1 276 ? -6.020 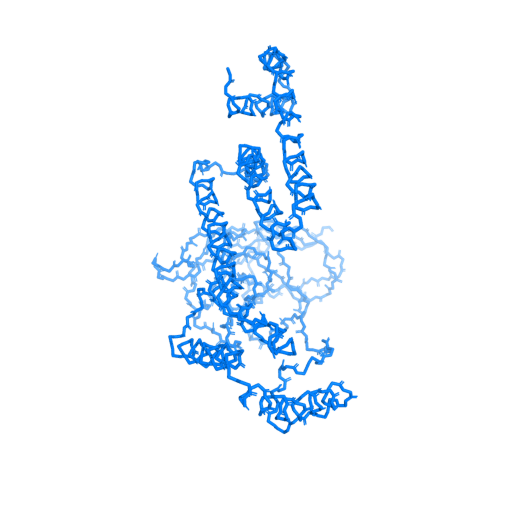-11.891 23.085 1.00 93.06 276 SER A N 1
ATOM 2191 C CA . SER A 1 276 ? -6.875 -11.190 24.032 1.00 93.06 276 SER A CA 1
ATOM 2192 C C . SER A 1 276 ? -7.571 -12.109 25.028 1.00 93.06 276 SER A C 1
ATOM 2194 O O . SER A 1 276 ? -8.247 -11.619 25.925 1.00 93.06 276 SER A O 1
ATOM 2196 N N . THR A 1 277 ? -7.500 -13.431 24.853 1.00 92.69 277 THR A N 1
ATOM 2197 C CA . THR A 1 277 ? -8.288 -14.443 25.583 1.00 92.69 277 THR A CA 1
ATOM 2198 C C . THR A 1 277 ? -9.813 -14.311 25.429 1.00 92.69 277 THR A C 1
ATOM 2200 O O . THR A 1 277 ? -10.547 -15.164 25.919 1.00 92.69 277 THR A O 1
ATOM 2203 N N . LEU A 1 278 ? -10.304 -13.285 24.720 1.00 94.88 278 LEU A N 1
ATOM 2204 C CA . LEU A 1 278 ? -11.721 -13.083 24.442 1.00 94.88 278 LEU A CA 1
ATOM 2205 C C . LEU A 1 278 ? -12.162 -14.029 23.334 1.00 94.88 278 LEU A C 1
ATOM 2207 O O . LEU A 1 278 ? -11.697 -13.919 22.197 1.00 94.88 278 LEU A O 1
ATOM 2211 N N . GLU A 1 279 ? -13.078 -14.930 23.660 1.00 95.62 279 GLU A N 1
ATOM 2212 C CA . GLU A 1 279 ? -13.720 -15.809 22.692 1.00 95.62 279 GLU A CA 1
ATOM 2213 C C . GLU A 1 279 ? -14.961 -15.145 22.102 1.00 95.62 279 GLU A C 1
ATOM 2215 O O . GLU A 1 279 ? -15.739 -14.510 22.812 1.00 95.62 279 GLU A O 1
ATOM 2220 N N . VAL A 1 280 ? -15.127 -15.301 20.791 1.00 96.06 280 VAL A N 1
ATOM 2221 C CA . VAL A 1 280 ? -16.322 -14.894 20.054 1.00 96.06 280 VAL A CA 1
ATOM 2222 C C . VAL A 1 280 ? -16.932 -16.107 19.370 1.00 96.06 280 VAL A C 1
ATOM 2224 O O . VAL A 1 280 ? -16.220 -16.988 18.876 1.00 96.06 280 VAL A O 1
ATOM 2227 N N . GLN A 1 281 ? -18.256 -16.145 19.329 1.00 96.94 281 GLN A N 1
ATOM 2228 C CA . GLN A 1 281 ? -19.033 -17.144 18.607 1.00 96.94 281 GLN A CA 1
ATOM 2229 C C . GLN A 1 281 ? -19.506 -16.577 17.272 1.00 96.94 281 GLN A C 1
ATOM 2231 O O . GLN A 1 281 ? -19.800 -15.389 17.134 1.00 96.94 281 GLN A O 1
ATOM 2236 N N . LYS A 1 282 ? -19.613 -17.442 16.266 1.00 95.69 282 LYS A N 1
ATOM 2237 C CA . LYS A 1 282 ? -20.117 -17.089 14.943 1.00 95.69 282 LYS A CA 1
ATOM 2238 C C . LYS A 1 282 ? -21.491 -16.430 15.062 1.00 95.69 282 LYS A C 1
ATOM 2240 O O . LYS A 1 282 ? -22.410 -16.988 15.651 1.00 95.69 282 LYS A O 1
ATOM 2245 N N . GLY A 1 283 ? -21.634 -15.266 14.437 1.00 95.25 283 GLY A N 1
ATOM 2246 C CA . GLY A 1 283 ? -22.855 -14.466 14.461 1.00 95.25 283 GLY A CA 1
ATOM 2247 C C . GLY A 1 283 ? -22.950 -13.482 15.628 1.00 95.25 283 GLY A C 1
ATOM 2248 O O . GLY A 1 283 ? -23.845 -12.644 15.604 1.00 95.25 283 GLY A O 1
ATOM 2249 N N . GLU A 1 284 ? -22.035 -13.502 16.603 1.00 96.69 284 GLU A N 1
ATOM 2250 C CA . GLU A 1 284 ? -22.014 -12.477 17.649 1.00 96.69 284 GLU A CA 1
ATOM 2251 C C . GLU A 1 284 ? -21.599 -11.120 17.089 1.00 96.69 284 GLU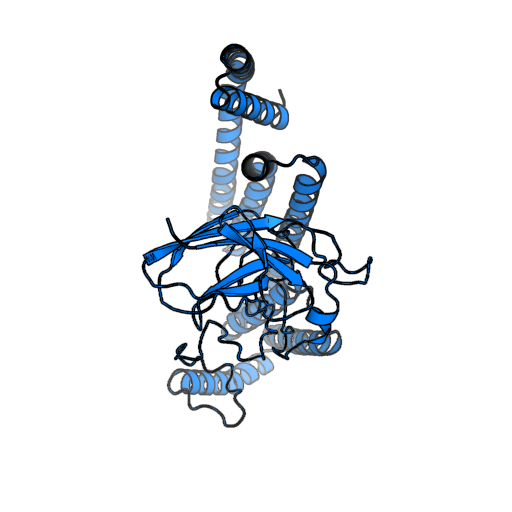 A C 1
ATOM 2253 O O . GLU A 1 284 ? -20.684 -11.005 16.265 1.00 96.69 284 GLU A O 1
ATOM 2258 N N . ARG A 1 285 ? -22.261 -10.068 17.575 1.00 97.50 285 ARG A N 1
ATOM 2259 C CA . ARG A 1 285 ? -21.860 -8.693 17.299 1.00 97.50 285 ARG A CA 1
ATOM 2260 C C . ARG A 1 285 ? -20.660 -8.332 18.168 1.00 97.50 285 ARG A C 1
ATOM 2262 O O . ARG A 1 285 ? -20.718 -8.439 19.391 1.00 97.50 285 ARG A O 1
ATOM 2269 N N . VAL A 1 286 ? -19.607 -7.844 17.525 1.00 97.81 286 VAL A N 1
ATOM 2270 C CA . VAL A 1 286 ? -18.388 -7.363 18.174 1.00 97.81 286 VAL A CA 1
ATOM 2271 C C . VAL A 1 286 ? -18.188 -5.896 17.816 1.00 97.81 286 VAL A C 1
ATOM 2273 O O . VAL A 1 286 ? -18.229 -5.521 16.642 1.00 97.81 286 VAL A O 1
ATOM 2276 N N . GLU A 1 287 ? -17.965 -5.056 18.821 1.00 98.06 287 GLU A N 1
ATOM 2277 C CA . GLU A 1 287 ? -17.555 -3.661 18.663 1.00 98.06 287 GLU A CA 1
ATOM 2278 C C . GLU A 1 287 ? -16.189 -3.457 19.312 1.00 98.06 287 GLU A C 1
ATOM 2280 O O . GLU A 1 287 ? -15.982 -3.812 20.467 1.00 98.06 287 GLU A O 1
ATOM 2285 N N . ILE A 1 288 ? -15.253 -2.882 18.563 1.00 98.25 288 ILE A N 1
ATOM 2286 C CA . ILE A 1 288 ? -13.910 -2.548 19.027 1.00 98.25 288 ILE A CA 1
ATOM 2287 C C . ILE A 1 288 ? -13.741 -1.042 18.879 1.00 98.25 288 ILE A C 1
ATOM 2289 O O . ILE A 1 288 ? -13.944 -0.506 17.788 1.00 98.25 288 ILE A O 1
ATOM 2293 N N . VAL A 1 289 ? -13.352 -0.371 19.959 1.00 98.25 289 VAL A N 1
ATOM 2294 C CA . VAL A 1 289 ? -12.989 1.050 19.976 1.00 98.25 289 VAL A CA 1
ATOM 2295 C C . VAL A 1 289 ? -11.552 1.165 20.453 1.00 98.25 289 VAL A C 1
ATOM 2297 O O . VAL A 1 289 ? -11.218 0.666 21.524 1.00 98.25 289 VAL A O 1
ATOM 2300 N N . ALA A 1 290 ? -10.705 1.819 19.669 1.00 98.25 290 ALA A N 1
ATOM 2301 C CA . ALA A 1 290 ? -9.282 1.945 19.929 1.00 98.25 290 ALA A CA 1
ATOM 2302 C C . ALA A 1 290 ? -8.870 3.412 20.085 1.00 98.25 290 ALA A C 1
ATOM 2304 O O . ALA A 1 290 ? -9.399 4.313 19.436 1.00 98.25 290 ALA A O 1
ATOM 2305 N N . SER A 1 291 ? -7.878 3.637 20.937 1.00 98.19 291 SER A N 1
ATOM 2306 C CA . SER A 1 291 ? -7.248 4.933 21.189 1.00 98.19 291 SER A CA 1
ATOM 2307 C C . SER A 1 291 ? -5.751 4.749 21.448 1.00 98.19 291 SER A C 1
ATOM 2309 O O . SER A 1 291 ? -5.238 3.633 21.370 1.00 98.19 291 SER A O 1
ATOM 2311 N N . GLY A 1 292 ? -5.039 5.831 21.759 1.00 97.62 292 GLY A N 1
ATOM 2312 C CA . GLY A 1 292 ? -3.593 5.802 21.974 1.00 97.62 292 GLY A CA 1
ATOM 2313 C C . GLY A 1 292 ? -2.805 6.053 20.693 1.00 97.62 292 GLY A C 1
ATOM 2314 O O . GLY A 1 292 ? -3.367 6.434 19.662 1.00 97.62 292 GLY A O 1
ATOM 2315 N N . GLN A 1 293 ? -1.489 5.886 20.783 1.00 97.69 293 GLN A N 1
ATOM 2316 C CA . GLN A 1 293 ? -0.573 6.154 19.684 1.00 97.69 293 GLN A CA 1
ATOM 2317 C C . GLN A 1 293 ? 0.550 5.121 19.645 1.00 97.69 293 GLN A C 1
ATOM 2319 O O . GLN A 1 293 ? 1.030 4.654 20.682 1.00 97.69 293 GLN A O 1
ATOM 2324 N N . ALA A 1 294 ? 0.982 4.810 18.430 1.00 96.94 294 ALA A N 1
ATOM 2325 C CA . ALA A 1 294 ? 2.104 3.934 18.144 1.00 96.94 294 ALA A CA 1
ATOM 2326 C C . ALA A 1 294 ? 3.039 4.590 17.124 1.00 96.94 294 ALA A C 1
ATOM 2328 O O . ALA A 1 294 ? 2.627 5.463 16.360 1.00 96.94 294 ALA A O 1
ATOM 2329 N N . ASN A 1 295 ? 4.290 4.153 17.122 1.00 94.50 295 ASN A N 1
ATOM 2330 C CA . ASN A 1 295 ? 5.358 4.640 16.264 1.00 94.50 295 ASN A CA 1
ATOM 2331 C C . ASN A 1 295 ? 6.139 3.442 15.698 1.00 94.50 295 ASN A C 1
ATOM 2333 O O . ASN A 1 295 ? 6.323 2.447 16.400 1.00 94.50 295 ASN A O 1
ATOM 2337 N N . GLY A 1 296 ? 6.551 3.526 14.432 1.00 91.31 296 GLY A N 1
ATOM 2338 C CA . GLY A 1 296 ? 7.151 2.418 13.683 1.00 91.31 296 GLY A CA 1
ATOM 2339 C C . GLY A 1 296 ? 8.645 2.185 13.910 1.00 91.31 296 GLY A C 1
ATOM 2340 O O . GLY A 1 296 ? 9.189 1.233 13.367 1.00 91.31 296 GLY A O 1
ATOM 2341 N N . CYS A 1 297 ? 9.334 3.061 14.644 1.00 90.69 297 CYS A N 1
ATOM 2342 C CA . CYS A 1 297 ? 10.752 2.891 14.978 1.00 90.69 297 CYS A CA 1
ATOM 2343 C C . CYS A 1 297 ? 11.202 3.912 16.028 1.00 90.69 297 CYS A C 1
ATOM 2345 O O . CYS A 1 297 ? 10.604 4.979 16.149 1.00 90.69 297 CYS A O 1
ATOM 2347 N N . LYS A 1 298 ? 12.315 3.665 16.724 1.00 92.06 298 LYS A N 1
ATOM 2348 C CA . LYS A 1 298 ? 12.888 4.625 17.697 1.00 92.06 298 LYS A CA 1
ATOM 2349 C C . LYS A 1 298 ? 13.689 5.744 17.040 1.00 92.06 298 LYS A C 1
ATOM 2351 O O . LYS A 1 298 ? 13.838 6.831 17.600 1.00 92.06 298 LYS A O 1
ATOM 2356 N N . ASN A 1 299 ? 14.261 5.469 15.869 1.00 91.12 299 ASN A N 1
ATOM 2357 C CA . ASN A 1 299 ? 15.149 6.398 15.181 1.00 91.12 299 ASN A CA 1
ATOM 2358 C C . ASN A 1 299 ? 14.360 7.527 14.506 1.00 91.12 299 ASN A C 1
ATOM 2360 O O . ASN A 1 299 ? 13.694 7.281 13.510 1.00 91.12 299 ASN A O 1
ATOM 2364 N N . LYS A 1 300 ? 14.501 8.765 14.993 1.00 91.38 300 LYS A N 1
ATOM 2365 C CA . LYS A 1 300 ? 13.780 9.948 14.480 1.00 91.38 300 LYS A CA 1
ATOM 2366 C C . LYS A 1 300 ? 14.100 10.320 13.033 1.00 91.38 300 LYS A C 1
ATOM 2368 O O . LYS A 1 300 ? 13.306 11.020 12.411 1.00 91.38 300 LYS A O 1
ATOM 2373 N N . ASP A 1 301 ? 15.242 9.868 12.525 1.00 88.88 301 ASP A N 1
ATOM 2374 C CA . ASP A 1 301 ? 15.687 10.133 11.156 1.00 88.88 301 ASP A CA 1
ATOM 2375 C C . ASP A 1 301 ? 15.237 9.043 10.166 1.00 88.88 301 ASP A C 1
ATOM 2377 O O . ASP A 1 301 ? 15.444 9.177 8.957 1.00 88.88 301 ASP A O 1
ATOM 2381 N N . ASP A 1 302 ? 14.639 7.950 10.654 1.00 85.44 302 ASP A N 1
ATOM 2382 C CA . ASP A 1 302 ? 14.062 6.921 9.794 1.00 85.44 302 ASP A CA 1
ATOM 2383 C C . ASP A 1 302 ? 12.721 7.403 9.234 1.00 85.44 302 ASP A C 1
ATOM 2385 O O . ASP A 1 302 ? 11.923 8.040 9.920 1.00 85.44 302 ASP A O 1
ATOM 2389 N N . ALA A 1 303 ? 12.439 7.082 7.974 1.00 83.38 303 ALA A N 1
ATOM 2390 C CA . ALA A 1 303 ? 11.174 7.469 7.371 1.00 83.38 303 ALA A CA 1
ATOM 2391 C C . ALA A 1 303 ? 9.980 6.781 8.066 1.00 83.38 303 ALA A C 1
ATOM 2393 O O . ALA A 1 303 ? 8.885 7.343 8.064 1.00 83.38 303 ALA A O 1
ATOM 2394 N N . ALA A 1 304 ? 10.184 5.604 8.676 1.00 86.81 304 ALA A N 1
ATOM 2395 C CA . ALA A 1 304 ? 9.163 4.891 9.444 1.00 86.81 304 ALA A CA 1
ATOM 2396 C C . ALA A 1 304 ? 8.823 5.579 10.780 1.00 86.81 304 ALA A C 1
ATOM 2398 O O . ALA A 1 304 ? 7.850 5.188 11.433 1.00 86.81 304 ALA A O 1
ATOM 2399 N N . TYR A 1 305 ? 9.582 6.612 11.170 1.00 90.62 305 TYR A N 1
ATOM 2400 C CA . TYR A 1 305 ? 9.378 7.329 12.419 1.00 90.62 305 TYR A CA 1
ATOM 2401 C C . TYR A 1 305 ? 8.213 8.295 12.331 1.00 90.62 305 TYR A C 1
ATOM 2403 O O . TYR A 1 305 ? 8.298 9.359 11.710 1.00 90.62 305 TYR A O 1
ATOM 2411 N N . GLY A 1 306 ? 7.164 7.983 13.078 1.00 90.88 306 GLY A N 1
ATOM 2412 C CA . GLY A 1 306 ? 6.204 8.968 13.526 1.00 90.88 306 GLY A CA 1
ATOM 2413 C C . GLY A 1 306 ? 4.983 8.374 14.207 1.00 90.88 306 GLY A C 1
ATOM 2414 O O . GLY A 1 306 ? 4.512 7.269 13.937 1.00 90.88 306 GLY A O 1
ATOM 2415 N N . TRP A 1 307 ? 4.484 9.167 15.147 1.00 94.88 307 TRP A N 1
ATOM 2416 C CA . TRP A 1 307 ? 3.386 8.802 16.020 1.00 94.88 307 TRP A CA 1
ATOM 2417 C C . TRP A 1 307 ? 2.058 8.883 15.279 1.00 94.88 307 TRP A C 1
ATOM 2419 O O . TRP A 1 307 ? 1.669 9.945 14.788 1.00 94.88 307 TRP A O 1
ATOM 2429 N N . THR A 1 308 ? 1.336 7.769 15.250 1.00 95.75 308 THR A N 1
ATOM 2430 C CA . THR A 1 308 ? 0.012 7.682 14.641 1.00 95.75 308 THR A CA 1
ATOM 2431 C C . THR A 1 308 ? -1.001 7.009 15.559 1.00 95.75 308 THR A C 1
ATOM 2433 O O . THR A 1 308 ? -0.647 6.260 16.469 1.00 95.75 308 THR A O 1
ATOM 2436 N N . GLY A 1 309 ? -2.277 7.325 15.341 1.00 97.81 309 GLY A N 1
ATOM 2437 C CA . GLY A 1 309 ? -3.395 6.669 16.011 1.00 97.81 309 GLY A CA 1
ATOM 2438 C C . GLY A 1 309 ? -3.736 5.309 15.387 1.00 97.81 309 GLY A C 1
ATOM 2439 O O . GLY A 1 309 ? -3.067 4.864 14.454 1.00 97.81 309 GLY A O 1
ATOM 2440 N N . PRO A 1 310 ? -4.817 4.656 15.848 1.00 98.00 310 PRO A N 1
ATOM 2441 C CA . PRO A 1 310 ? -5.194 3.311 15.399 1.00 98.00 310 PRO A CA 1
ATOM 2442 C C . PRO A 1 310 ? -5.492 3.171 13.899 1.00 98.00 310 PRO A C 1
ATOM 2444 O O . PRO A 1 310 ? -5.407 2.065 13.368 1.00 98.00 310 PRO A O 1
ATOM 2447 N N . GLU A 1 311 ? -5.811 4.271 13.206 1.00 96.56 311 GLU A N 1
ATOM 2448 C CA . GLU A 1 311 ? -5.962 4.311 11.739 1.00 96.56 311 GLU A CA 1
ATOM 2449 C C . GLU A 1 311 ? -4.645 4.064 10.991 1.00 96.56 311 GLU A C 1
ATOM 2451 O O . GLU A 1 311 ? -4.641 3.816 9.787 1.00 96.56 311 GLU A O 1
ATOM 2456 N N . GLY A 1 312 ? -3.514 4.122 11.696 1.00 94.00 312 GLY A N 1
ATOM 2457 C CA . GLY A 1 312 ? -2.205 4.076 11.080 1.00 94.00 312 GLY A CA 1
ATOM 2458 C C . GLY A 1 312 ? -1.940 5.327 10.253 1.00 94.00 312 GLY A C 1
ATOM 2459 O O . GLY A 1 312 ? -2.574 6.373 10.405 1.00 94.00 312 GLY A O 1
ATOM 2460 N N . TRP A 1 313 ? -0.951 5.246 9.381 1.00 89.31 313 TRP A N 1
ATOM 2461 C CA . TRP A 1 313 ? -0.630 6.331 8.467 1.00 89.31 313 TRP A CA 1
ATOM 2462 C C . TRP A 1 313 ? -0.172 5.807 7.111 1.00 89.31 313 TRP A C 1
ATOM 2464 O O . TRP A 1 313 ? 0.237 4.651 6.951 1.00 89.31 313 TRP A O 1
ATOM 2474 N N . ASN A 1 314 ? -0.259 6.668 6.104 1.00 80.62 314 ASN A N 1
ATOM 2475 C CA . ASN A 1 314 ? 0.160 6.326 4.755 1.00 80.62 314 ASN A CA 1
ATOM 2476 C C . ASN A 1 314 ? 1.674 6.467 4.640 1.00 80.62 314 ASN A C 1
ATOM 2478 O O . ASN A 1 314 ? 2.198 7.438 4.102 1.00 80.62 314 ASN A O 1
ATOM 2482 N N . PHE A 1 315 ? 2.370 5.474 5.178 1.00 69.25 315 PHE A N 1
ATOM 2483 C CA . PHE A 1 315 ? 3.792 5.309 4.975 1.00 69.25 315 PHE A CA 1
ATOM 2484 C C . PHE A 1 315 ? 4.036 4.591 3.645 1.00 69.25 315 PHE A C 1
ATOM 2486 O O . PHE A 1 315 ? 3.727 3.408 3.483 1.00 69.25 315 PHE A O 1
ATOM 2493 N N . PHE A 1 316 ? 4.516 5.344 2.654 1.00 56.81 316 PHE A N 1
ATOM 2494 C CA . PHE A 1 316 ? 4.616 4.924 1.254 1.00 56.81 316 PHE A CA 1
ATOM 2495 C C . PHE A 1 316 ? 5.891 4.124 0.948 1.00 56.81 316 PHE A C 1
ATOM 2497 O O . PHE A 1 316 ? 6.564 4.398 -0.048 1.00 56.81 316 PHE A O 1
ATOM 2504 N N . TRP A 1 317 ? 6.217 3.113 1.759 1.00 56.59 317 TRP A N 1
ATOM 2505 C CA . TRP A 1 317 ? 7.138 2.069 1.309 1.00 56.59 317 TRP A CA 1
ATOM 2506 C C . TRP A 1 317 ? 6.398 0.879 0.692 1.00 56.59 317 TRP A C 1
ATOM 2508 O O . TRP A 1 317 ? 5.282 0.516 1.065 1.00 56.59 317 TRP A O 1
ATOM 2518 N N . ASP A 1 318 ? 7.033 0.389 -0.371 1.00 53.94 318 ASP A N 1
ATOM 2519 C CA . ASP A 1 318 ? 6.655 -0.635 -1.339 1.00 53.94 318 ASP A CA 1
ATOM 2520 C C . ASP A 1 318 ? 5.427 -1.509 -0.982 1.00 53.94 318 ASP A C 1
ATOM 2522 O O . ASP A 1 318 ? 5.401 -2.261 -0.003 1.00 53.94 318 ASP A O 1
ATOM 2526 N N . LYS A 1 319 ? 4.409 -1.471 -1.857 1.00 53.12 319 LYS A N 1
ATOM 2527 C CA . LYS A 1 319 ? 3.195 -2.309 -1.788 1.00 53.12 319 LYS A CA 1
ATOM 2528 C C . LYS A 1 319 ? 3.498 -3.818 -1.797 1.00 53.12 319 LYS A C 1
ATOM 2530 O O . LYS A 1 319 ? 2.602 -4.604 -1.511 1.00 53.12 319 LYS A O 1
ATOM 2535 N N . LYS A 1 320 ? 4.729 -4.227 -2.126 1.00 56.56 320 LYS A N 1
ATOM 2536 C CA . LYS A 1 320 ? 5.180 -5.628 -2.152 1.00 56.56 320 LYS A CA 1
ATOM 2537 C C . LYS A 1 320 ? 5.635 -6.175 -0.796 1.00 56.56 320 LYS A C 1
ATOM 2539 O O . LYS A 1 320 ? 5.913 -7.370 -0.700 1.00 56.56 320 LYS A O 1
ATOM 2544 N N . ARG A 1 321 ? 5.745 -5.343 0.243 1.00 65.88 321 ARG A N 1
ATOM 2545 C CA . ARG A 1 321 ? 6.256 -5.792 1.546 1.00 65.88 321 ARG A CA 1
ATOM 2546 C C . ARG A 1 321 ? 5.216 -6.601 2.324 1.00 65.88 321 ARG A C 1
ATOM 2548 O O . ARG A 1 321 ? 4.022 -6.298 2.304 1.00 65.88 321 ARG A O 1
ATOM 2555 N N . LYS A 1 322 ? 5.682 -7.663 2.993 1.00 75.25 322 LYS A N 1
ATOM 2556 C CA . LYS A 1 322 ? 4.844 -8.621 3.729 1.00 75.25 322 LYS A CA 1
ATOM 2557 C C . LYS A 1 322 ? 4.533 -8.079 5.125 1.00 75.25 322 LYS A C 1
ATOM 2559 O O . LYS A 1 322 ? 5.398 -8.052 5.998 1.00 75.25 322 LYS A O 1
ATOM 2564 N N . ARG A 1 323 ? 3.279 -7.687 5.313 1.00 82.12 323 ARG A N 1
ATOM 2565 C CA . ARG A 1 323 ? 2.683 -7.177 6.555 1.00 82.12 323 ARG A CA 1
ATOM 2566 C C . ARG A 1 323 ? 1.378 -7.935 6.832 1.00 82.12 323 ARG A C 1
ATOM 2568 O O . ARG A 1 323 ? 0.866 -8.548 5.891 1.00 82.12 323 ARG A O 1
ATOM 2575 N N . PRO A 1 324 ? 0.843 -7.930 8.070 1.00 85.25 324 PRO A N 1
ATOM 2576 C CA . PRO A 1 324 ? -0.399 -8.633 8.402 1.00 85.25 324 PRO A CA 1
ATOM 2577 C C . PRO A 1 324 ? -1.556 -8.302 7.455 1.00 85.25 324 PRO A C 1
ATOM 2579 O O . PRO A 1 324 ? -2.312 -9.195 7.080 1.00 85.25 324 PRO A O 1
ATOM 2582 N N . LEU A 1 325 ? -1.649 -7.039 7.022 1.00 86.38 325 LEU A N 1
ATOM 2583 C CA . LEU A 1 325 ? -2.682 -6.571 6.110 1.00 86.38 325 LEU A CA 1
ATOM 2584 C C . LEU A 1 325 ? -2.089 -5.700 4.979 1.00 86.38 325 LEU A C 1
ATOM 2586 O O . LEU A 1 325 ? -2.048 -4.465 5.072 1.00 86.38 325 LEU A O 1
ATOM 2590 N N . PRO A 1 326 ? -1.593 -6.324 3.892 1.00 84.06 326 PRO A N 1
ATOM 2591 C CA . PRO A 1 326 ? -1.035 -5.609 2.747 1.00 84.06 326 PRO A CA 1
ATOM 2592 C C . PRO A 1 326 ? -2.063 -4.675 2.098 1.00 84.06 326 PRO A C 1
ATOM 2594 O O . PRO A 1 326 ? -3.233 -5.017 1.962 1.00 84.06 326 PRO A O 1
ATOM 2597 N N . GLY A 1 327 ? -1.621 -3.486 1.681 1.00 82.81 327 GLY A N 1
ATOM 2598 C CA . GLY A 1 327 ? -2.484 -2.471 1.060 1.00 82.81 327 GLY A CA 1
ATOM 2599 C C . GLY A 1 327 ? -3.208 -1.541 2.039 1.00 82.81 327 GLY A C 1
ATOM 2600 O O . GLY A 1 327 ? -3.771 -0.545 1.597 1.00 82.81 327 GLY A O 1
ATOM 2601 N N . PHE A 1 328 ? -3.143 -1.810 3.345 1.00 87.62 328 PHE A N 1
ATOM 2602 C CA . PHE A 1 328 ? -3.687 -0.938 4.389 1.00 87.62 328 PHE A CA 1
ATOM 2603 C C . PHE A 1 328 ? -2.597 -0.060 5.030 1.00 87.62 328 PHE A C 1
ATOM 2605 O O . PHE A 1 328 ? -1.406 -0.382 4.898 1.00 87.62 328 PHE A O 1
ATOM 2612 N N . PRO A 1 329 ? -2.974 1.038 5.720 1.00 90.88 329 PRO A N 1
ATOM 2613 C CA . PRO A 1 329 ? -2.024 1.947 6.355 1.00 90.88 329 PRO A CA 1
ATOM 2614 C C . PRO A 1 329 ? -1.041 1.232 7.286 1.00 90.88 329 PRO A C 1
ATOM 2616 O O . PRO A 1 329 ? -1.370 0.235 7.936 1.00 90.88 329 PRO A O 1
ATOM 2619 N N . PHE A 1 330 ? 0.185 1.744 7.323 1.00 91.00 330 PHE A N 1
ATOM 2620 C CA . PHE A 1 330 ? 1.250 1.254 8.194 1.00 91.00 330 PHE A CA 1
ATOM 2621 C C . PHE A 1 330 ? 0.946 1.632 9.653 1.00 91.00 330 PHE A C 1
ATOM 2623 O O . PHE A 1 330 ? 0.355 2.685 9.898 1.00 91.00 330 PHE A O 1
ATOM 2630 N N . MET A 1 331 ? 1.306 0.769 10.606 1.00 93.94 331 MET A N 1
ATOM 2631 C CA . MET A 1 331 ? 0.967 0.863 12.043 1.00 93.94 331 MET A CA 1
ATOM 2632 C C . MET A 1 331 ? -0.531 0.842 12.385 1.00 93.94 331 MET A C 1
ATOM 2634 O O . MET A 1 331 ? -0.895 1.042 13.540 1.00 93.94 331 MET A O 1
ATOM 2638 N N . MET A 1 332 ? -1.417 0.559 11.428 1.00 95.31 332 MET A N 1
ATOM 2639 C CA . MET A 1 332 ? -2.852 0.442 11.699 1.00 95.31 332 MET A CA 1
ATOM 2640 C C . MET A 1 332 ? -3.150 -0.740 12.632 1.00 95.31 332 MET A C 1
ATOM 2642 O O . MET A 1 332 ? -2.568 -1.819 12.477 1.00 95.31 332 MET A O 1
ATOM 2646 N N . LEU A 1 333 ? -4.107 -0.574 13.548 1.00 97.69 333 LEU A N 1
ATOM 2647 C CA . LEU A 1 333 ? -4.613 -1.677 14.361 1.00 97.69 333 LEU A CA 1
ATOM 2648 C C . LEU A 1 333 ? -5.338 -2.705 13.481 1.00 97.69 333 LEU A C 1
ATOM 2650 O O . LEU A 1 333 ? -6.268 -2.378 12.736 1.00 97.69 333 LEU A O 1
ATOM 2654 N N . CYS A 1 334 ? -4.924 -3.961 13.608 1.00 96.50 334 CYS A N 1
ATOM 2655 C CA . CYS A 1 334 ? -5.508 -5.114 12.936 1.00 96.50 334 CYS A CA 1
ATOM 2656 C C . CYS A 1 334 ? -5.971 -6.148 13.961 1.00 96.50 334 CYS A C 1
ATOM 2658 O O . CYS A 1 334 ? -5.406 -6.254 15.052 1.00 96.50 334 CYS A O 1
ATOM 2660 N N . ALA A 1 335 ? -6.967 -6.944 13.581 1.00 96.44 335 ALA A N 1
ATOM 2661 C CA . ALA A 1 335 ? -7.428 -8.075 14.373 1.00 96.44 335 ALA A CA 1
ATOM 2662 C C . ALA A 1 335 ? -7.703 -9.304 13.500 1.00 96.44 335 ALA A C 1
ATOM 2664 O O . ALA A 1 335 ? -7.848 -9.183 12.285 1.00 96.44 335 ALA A O 1
ATOM 2665 N N . ARG A 1 336 ? -7.756 -10.485 14.115 1.00 95.25 336 ARG A N 1
ATOM 2666 C CA . ARG A 1 336 ? -8.239 -11.738 13.513 1.00 95.25 336 ARG A CA 1
ATOM 2667 C C . ARG A 1 336 ? -9.007 -12.553 14.551 1.00 95.25 336 ARG A C 1
ATOM 2669 O O . ARG A 1 336 ? -8.881 -12.296 15.747 1.00 95.25 336 ARG A O 1
ATOM 2676 N N . ILE A 1 337 ? -9.774 -13.541 14.093 1.00 95.12 337 ILE A N 1
ATOM 2677 C CA . ILE A 1 337 ? -10.470 -14.505 14.957 1.00 95.12 337 ILE A CA 1
ATOM 2678 C C . ILE A 1 337 ? -9.856 -15.884 14.734 1.00 95.12 337 ILE A C 1
ATOM 2680 O O . ILE A 1 337 ? -9.950 -16.415 13.629 1.00 95.12 337 ILE A O 1
ATOM 2684 N N . GLY A 1 338 ? -9.232 -16.457 15.763 1.00 91.62 338 GLY A N 1
ATOM 2685 C CA . GLY A 1 338 ? -8.528 -17.736 15.670 1.00 91.62 338 GLY A CA 1
ATOM 2686 C C . GLY A 1 338 ? -7.440 -17.715 14.591 1.00 91.62 338 GLY A C 1
ATOM 2687 O O . GLY A 1 338 ? -6.559 -16.853 14.591 1.00 91.62 338 GLY A O 1
ATOM 2688 N N . ASP A 1 339 ? -7.527 -18.657 13.658 1.00 87.44 339 ASP A N 1
ATOM 2689 C CA . ASP A 1 339 ? -6.650 -18.819 12.494 1.00 87.44 339 ASP A CA 1
ATOM 2690 C C . ASP A 1 339 ? -7.132 -18.062 11.240 1.00 87.44 339 ASP A C 1
ATOM 2692 O O . ASP A 1 339 ? -6.511 -18.151 10.180 1.00 87.44 339 ASP A O 1
ATOM 2696 N N . GLY A 1 340 ? -8.211 -17.283 11.353 1.00 88.44 340 GLY A N 1
ATOM 2697 C CA . GLY A 1 340 ? -8.769 -16.509 10.250 1.00 88.44 340 GLY A CA 1
ATOM 2698 C C . GLY A 1 340 ? -7.841 -15.405 9.728 1.00 88.44 340 GLY A C 1
ATOM 2699 O O . GLY A 1 340 ? -6.815 -15.054 10.322 1.00 88.44 340 GLY A O 1
ATOM 2700 N N . ALA A 1 341 ? -8.239 -14.810 8.602 1.00 90.06 341 ALA A N 1
ATOM 2701 C CA . ALA A 1 341 ? -7.516 -13.695 8.000 1.00 90.06 341 ALA A CA 1
ATOM 2702 C C . ALA A 1 341 ? -7.535 -12.445 8.897 1.00 90.06 341 ALA A C 1
ATOM 2704 O O . ALA A 1 341 ? -8.528 -12.147 9.568 1.00 90.06 341 ALA A O 1
ATOM 2705 N N . TRP A 1 342 ? -6.441 -11.682 8.861 1.00 92.19 342 TRP A N 1
ATOM 2706 C CA . TRP A 1 342 ? -6.390 -10.358 9.471 1.00 92.19 342 TRP A CA 1
ATOM 2707 C C . TRP A 1 342 ? -7.376 -9.408 8.786 1.00 92.19 342 TRP A C 1
ATOM 2709 O O . TRP A 1 342 ? -7.563 -9.446 7.570 1.00 92.19 342 TRP A O 1
ATOM 2719 N N . PHE A 1 343 ? -7.973 -8.514 9.567 1.00 95.06 343 PHE A N 1
ATOM 2720 C CA . PHE A 1 343 ? -8.835 -7.442 9.092 1.00 95.06 343 PHE A CA 1
ATOM 2721 C C . PHE A 1 343 ? -8.487 -6.115 9.771 1.00 95.06 343 PHE A C 1
ATOM 2723 O O . PHE A 1 343 ? -7.967 -6.072 10.889 1.00 95.06 343 PHE A O 1
ATOM 2730 N N . SER A 1 344 ? -8.790 -5.013 9.082 1.00 95.94 344 SER A N 1
ATOM 2731 C CA . SER A 1 344 ? -8.568 -3.656 9.585 1.00 95.94 344 SER A CA 1
ATOM 2732 C C . SER A 1 344 ? -9.497 -3.342 10.751 1.00 95.94 344 SER A C 1
ATOM 2734 O O . SER A 1 344 ? -10.681 -3.653 10.663 1.00 95.94 344 SER A O 1
ATOM 2736 N N . VAL A 1 345 ? -9.006 -2.703 11.813 1.00 97.38 345 VAL A N 1
ATOM 2737 C CA . VAL A 1 345 ? -9.849 -2.221 12.923 1.00 97.38 345 VAL A CA 1
ATOM 2738 C C . VAL A 1 345 ? -9.938 -0.699 12.927 1.00 97.38 345 VAL A C 1
ATOM 2740 O O . VAL A 1 345 ? -11.045 -0.171 12.974 1.00 97.38 345 VAL A O 1
ATOM 2743 N N . GLY A 1 346 ? -8.805 -0.000 12.840 1.00 95.38 346 GLY A N 1
ATOM 2744 C CA . GLY A 1 346 ? -8.788 1.457 12.975 1.00 95.38 346 GLY A CA 1
ATOM 2745 C C . GLY A 1 346 ? -9.201 1.910 14.379 1.00 95.38 346 GLY A C 1
ATOM 2746 O O . GLY A 1 346 ? -9.027 1.187 15.361 1.00 95.38 346 GLY A O 1
ATOM 2747 N N . SER A 1 347 ? -9.743 3.122 14.483 1.00 97.44 347 SER A N 1
ATOM 2748 C CA . SER A 1 347 ? -10.228 3.717 15.738 1.00 97.44 347 SER A CA 1
ATOM 2749 C C . SER A 1 347 ? -11.553 3.122 16.214 1.00 97.44 347 SER A C 1
ATOM 2751 O O . SER A 1 347 ? -11.826 3.095 17.415 1.00 97.44 347 SER A O 1
ATOM 2753 N N . LYS A 1 348 ? -12.377 2.615 15.292 1.00 97.56 348 LYS A N 1
ATOM 2754 C CA . LYS A 1 348 ? -13.639 1.950 15.610 1.00 97.56 348 LYS A CA 1
ATOM 2755 C C . LYS A 1 348 ? -14.023 0.947 14.527 1.00 97.56 348 LYS A C 1
ATOM 2757 O O . LYS A 1 348 ? -14.091 1.297 13.352 1.00 97.56 348 LYS A O 1
ATOM 2762 N N . LYS A 1 349 ? -14.399 -0.269 14.933 1.00 97.62 349 LYS A N 1
ATOM 2763 C CA . LYS A 1 349 ? -15.013 -1.267 14.048 1.00 97.62 349 LYS A CA 1
ATOM 2764 C C . LYS A 1 349 ? -16.161 -1.983 14.740 1.00 97.62 349 LYS A C 1
ATOM 2766 O O . LYS A 1 349 ? -16.035 -2.407 15.883 1.00 97.62 349 LYS A O 1
ATOM 2771 N N . THR A 1 350 ? -17.250 -2.191 14.009 1.00 97.44 350 THR A N 1
ATOM 2772 C CA . THR A 1 350 ? -18.331 -3.097 14.403 1.00 97.44 350 THR A CA 1
ATOM 2773 C C . THR A 1 350 ? -18.527 -4.141 13.314 1.00 97.44 350 THR A C 1
ATOM 2775 O O . THR A 1 350 ? -18.537 -3.798 12.133 1.00 97.44 350 THR A O 1
ATOM 2778 N N . PHE A 1 351 ? -18.661 -5.408 13.696 1.00 96.62 351 PHE A N 1
ATOM 2779 C CA . PHE A 1 351 ? -18.867 -6.512 12.761 1.00 96.62 351 PHE A CA 1
ATOM 2780 C C . PHE A 1 351 ? -19.578 -7.688 13.442 1.00 96.62 351 PHE A C 1
ATOM 2782 O O . PHE A 1 351 ? -19.709 -7.718 14.665 1.00 96.62 351 PHE A O 1
ATOM 2789 N N . PHE A 1 352 ? -20.033 -8.650 12.640 1.00 96.25 352 PHE A N 1
ATOM 2790 C CA . PHE A 1 352 ? -20.515 -9.944 13.119 1.00 96.25 352 PHE A CA 1
ATOM 2791 C C . PHE A 1 352 ? -19.426 -10.992 12.915 1.00 96.25 352 PHE A C 1
ATOM 2793 O O . PHE A 1 352 ? -18.851 -11.068 11.826 1.00 96.25 352 PHE A O 1
ATOM 2800 N N . ALA A 1 353 ? -19.121 -11.780 13.945 1.00 95.56 353 ALA A N 1
ATOM 2801 C CA . ALA A 1 353 ? -18.056 -12.773 13.880 1.00 95.56 353 ALA A CA 1
ATOM 2802 C C . ALA A 1 353 ? -18.367 -13.838 12.801 1.00 95.56 353 ALA A C 1
ATOM 2804 O O . ALA A 1 353 ? -19.398 -14.509 12.882 1.00 95.56 353 ALA A O 1
ATOM 2805 N N . PRO A 1 354 ? -17.509 -14.021 11.777 1.00 92.94 354 PRO A N 1
ATOM 2806 C CA . PRO A 1 354 ? -17.763 -14.988 10.706 1.00 92.94 354 PRO A CA 1
ATOM 2807 C C . PRO A 1 354 ? -17.521 -16.442 11.140 1.00 92.94 354 PRO A C 1
ATOM 2809 O O . PRO A 1 354 ? -18.018 -17.370 10.498 1.00 92.94 354 PRO A O 1
ATOM 2812 N N . GLN A 1 355 ? -16.773 -16.638 12.228 1.00 94.12 355 GLN A N 1
ATOM 2813 C CA . GLN A 1 355 ? -16.388 -17.931 12.783 1.00 94.12 355 GLN A CA 1
ATOM 2814 C C . GLN A 1 355 ? -16.189 -17.837 14.297 1.00 94.12 355 GLN A C 1
ATOM 2816 O O . GLN A 1 355 ? -16.083 -16.737 14.841 1.00 94.12 355 GLN A O 1
ATOM 2821 N N . ASN A 1 356 ? -16.117 -18.995 14.951 1.00 94.75 356 ASN A N 1
ATOM 2822 C CA . ASN A 1 356 ? -15.764 -19.088 16.363 1.00 94.75 356 ASN A CA 1
ATOM 2823 C C . ASN A 1 356 ? -14.254 -18.898 16.535 1.00 94.75 356 ASN A C 1
ATOM 2825 O O . ASN A 1 356 ? -13.473 -19.328 15.685 1.00 94.75 356 ASN A O 1
ATOM 2829 N N . GLY A 1 357 ? -13.834 -18.319 17.655 1.00 95.69 357 GLY A N 1
ATOM 2830 C CA . GLY A 1 357 ? -12.425 -18.304 18.039 1.00 95.69 357 GLY A CA 1
ATOM 2831 C C . GLY A 1 357 ? -12.054 -17.146 18.949 1.00 95.69 357 GLY A C 1
ATOM 2832 O O . GLY A 1 357 ? -12.880 -16.301 19.284 1.00 95.69 357 GLY A O 1
ATOM 2833 N N . ARG A 1 358 ? -10.778 -17.097 19.337 1.00 95.44 358 ARG A N 1
ATOM 2834 C CA . ARG A 1 358 ? -10.231 -15.987 20.123 1.00 95.44 358 ARG A CA 1
ATOM 2835 C C . ARG A 1 358 ? -9.945 -14.775 19.254 1.00 95.44 358 ARG A C 1
ATOM 2837 O O . ARG A 1 358 ? -9.499 -14.928 18.118 1.00 95.44 358 ARG A O 1
ATOM 2844 N N . LEU A 1 359 ? -10.142 -13.579 19.794 1.00 96.12 359 LEU A N 1
ATOM 2845 C CA . LEU A 1 359 ? -9.692 -12.343 19.160 1.00 96.12 359 LEU A CA 1
ATOM 2846 C C . LEU A 1 359 ? -8.187 -12.156 19.374 1.00 96.12 359 LEU A C 1
ATOM 2848 O O . LEU A 1 359 ? -7.707 -12.126 20.509 1.00 96.12 359 LEU A O 1
ATOM 2852 N N . LEU A 1 360 ? -7.448 -11.998 18.279 1.00 96.56 360 LEU A N 1
ATOM 2853 C CA . LEU A 1 360 ? -6.027 -11.659 18.296 1.00 96.56 360 LEU A CA 1
ATOM 2854 C C . LEU A 1 360 ? -5.823 -10.283 17.666 1.00 96.56 360 LEU A C 1
ATOM 2856 O O . LEU A 1 360 ? -6.491 -9.955 16.686 1.00 96.56 360 LEU A O 1
ATOM 2860 N N . PHE A 1 361 ? -4.873 -9.509 18.190 1.00 96.06 361 PHE A N 1
ATOM 2861 C CA . PHE A 1 361 ? -4.581 -8.141 17.754 1.00 96.06 361 PHE A CA 1
ATOM 2862 C C . PHE A 1 361 ? -3.118 -7.963 17.351 1.00 96.06 361 PHE A C 1
ATOM 2864 O O . PHE A 1 361 ? -2.227 -8.633 17.872 1.00 96.06 361 PHE A O 1
ATOM 2871 N N . THR A 1 362 ? -2.862 -7.048 16.419 1.00 95.25 362 THR A N 1
ATOM 2872 C CA . THR A 1 362 ? -1.513 -6.705 15.946 1.00 95.25 362 THR A CA 1
ATOM 2873 C C . THR A 1 362 ? -1.500 -5.301 15.332 1.00 95.25 362 THR A C 1
ATOM 2875 O O . THR A 1 362 ? -2.558 -4.760 15.003 1.00 95.25 362 THR A O 1
ATOM 2878 N N . VAL A 1 363 ? -0.318 -4.711 15.134 1.00 94.88 363 VAL A N 1
ATOM 2879 C CA . VAL A 1 363 ? -0.144 -3.515 14.291 1.00 94.88 363 VAL A CA 1
ATOM 2880 C C . VAL A 1 363 ? 0.347 -3.889 12.889 1.00 94.88 363 VAL A C 1
ATOM 2882 O O . VAL A 1 363 ? 1.132 -4.830 12.724 1.00 94.88 363 VAL A O 1
ATOM 2885 N N . ASN A 1 364 ? -0.128 -3.164 11.873 1.00 92.75 364 ASN A N 1
ATOM 2886 C CA . ASN A 1 364 ? 0.167 -3.426 10.463 1.00 92.75 364 ASN A CA 1
ATOM 2887 C C . ASN A 1 364 ? 1.559 -2.924 10.055 1.00 92.75 364 ASN A C 1
ATOM 2889 O O . ASN A 1 364 ? 1.702 -1.861 9.452 1.00 92.75 364 ASN A O 1
ATOM 2893 N N . ASP A 1 365 ? 2.573 -3.700 10.395 1.00 90.25 365 ASP A N 1
ATOM 2894 C CA . ASP A 1 365 ? 3.983 -3.370 10.200 1.00 90.25 365 ASP A CA 1
ATOM 2895 C C . ASP A 1 365 ? 4.708 -4.508 9.461 1.00 90.25 365 ASP A C 1
ATOM 2897 O O . ASP A 1 365 ? 4.182 -5.615 9.290 1.00 90.25 365 ASP A O 1
ATOM 2901 N N . GLU A 1 366 ? 5.894 -4.210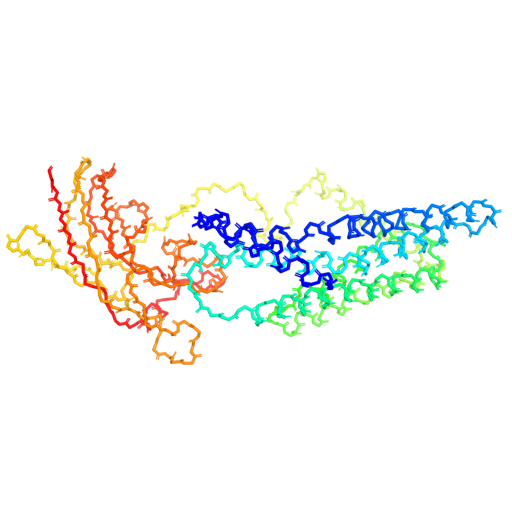 8.954 1.00 85.19 366 GLU A N 1
ATOM 2902 C CA . GLU A 1 366 ? 6.728 -5.093 8.162 1.00 85.19 366 GLU A CA 1
ATOM 2903 C C . GLU A 1 366 ? 7.511 -6.054 9.051 1.00 85.19 366 GLU A C 1
ATOM 2905 O O . GLU A 1 366 ? 8.265 -5.666 9.935 1.00 85.19 366 GLU A O 1
ATOM 2910 N N . ILE A 1 367 ? 7.368 -7.345 8.767 1.00 80.00 367 ILE A N 1
ATOM 2911 C CA . ILE A 1 367 ? 8.051 -8.409 9.518 1.00 80.00 367 ILE A CA 1
ATOM 2912 C C . ILE A 1 367 ? 8.999 -9.227 8.636 1.00 80.00 367 ILE A C 1
ATOM 2914 O O . ILE A 1 367 ? 9.606 -10.193 9.099 1.00 80.00 367 ILE A O 1
ATOM 2918 N N . TYR A 1 368 ? 9.143 -8.843 7.364 1.00 81.25 368 TYR A N 1
ATOM 2919 C CA . TYR A 1 368 ? 10.065 -9.456 6.415 1.00 81.25 368 TYR A CA 1
ATOM 2920 C C . TYR A 1 368 ? 10.795 -8.407 5.591 1.00 81.25 368 TYR A C 1
ATOM 2922 O O . TYR A 1 368 ? 10.185 -7.445 5.127 1.00 81.25 368 TYR A O 1
ATOM 2930 N N . ASP A 1 369 ? 12.076 -8.653 5.331 1.00 77.19 369 ASP A N 1
ATOM 2931 C CA . ASP A 1 369 ? 12.838 -7.848 4.383 1.00 77.19 369 ASP A CA 1
ATOM 2932 C C . ASP A 1 369 ? 12.559 -8.224 2.914 1.00 77.19 369 ASP A C 1
ATOM 2934 O O . ASP A 1 369 ? 11.813 -9.157 2.604 1.00 77.19 369 ASP A O 1
ATOM 2938 N N . GLU A 1 370 ? 13.181 -7.494 1.986 1.00 74.50 370 GLU A N 1
ATOM 2939 C CA . GLU A 1 370 ? 13.029 -7.689 0.535 1.00 74.50 370 GLU A CA 1
ATOM 2940 C C . GLU A 1 370 ? 13.510 -9.067 0.050 1.00 74.50 370 GLU A C 1
ATOM 2942 O O . GLU A 1 370 ? 13.049 -9.557 -0.980 1.00 74.50 370 GLU A O 1
ATOM 2947 N N . ALA A 1 371 ? 14.396 -9.724 0.806 1.00 75.94 371 ALA A N 1
ATOM 2948 C CA . ALA A 1 371 ? 14.847 -11.088 0.539 1.00 75.94 371 ALA A CA 1
ATOM 2949 C C . ALA A 1 371 ? 13.912 -12.150 1.152 1.00 75.94 371 ALA A C 1
ATOM 2951 O O . ALA A 1 371 ? 14.139 -13.348 0.983 1.00 75.94 371 ALA A O 1
ATOM 2952 N N . GLY A 1 372 ? 12.859 -11.733 1.863 1.00 75.88 372 GLY A N 1
ATOM 2953 C CA . GLY A 1 372 ? 11.907 -12.612 2.529 1.00 75.88 372 GLY A CA 1
ATOM 2954 C C . GLY A 1 372 ? 12.403 -13.181 3.858 1.00 75.88 372 GLY A C 1
ATOM 2955 O O . GLY A 1 372 ? 11.822 -14.155 4.336 1.00 75.88 372 GLY A O 1
ATOM 2956 N N . ARG A 1 373 ? 13.447 -12.601 4.464 1.00 78.69 373 ARG A N 1
ATOM 2957 C CA . ARG A 1 373 ? 13.943 -13.002 5.790 1.00 78.69 373 ARG A CA 1
ATOM 2958 C C . ARG A 1 373 ? 13.107 -12.350 6.878 1.00 78.69 373 ARG A C 1
ATOM 2960 O O . ARG A 1 373 ? 12.764 -11.178 6.764 1.00 78.69 373 ARG A O 1
ATOM 2967 N N . PHE A 1 374 ? 12.795 -13.106 7.925 1.00 80.12 374 PHE A N 1
ATOM 2968 C CA . PHE A 1 374 ? 12.021 -12.619 9.065 1.00 80.12 374 PHE A CA 1
ATOM 2969 C C . PHE A 1 374 ? 12.824 -11.601 9.889 1.00 80.12 374 PHE A C 1
ATOM 2971 O O . PHE A 1 374 ? 13.990 -11.849 10.201 1.00 80.12 374 PHE A O 1
ATOM 2978 N N . ARG A 1 375 ? 12.206 -10.466 10.234 1.00 82.62 375 ARG A N 1
ATOM 2979 C CA . ARG A 1 375 ? 12.829 -9.327 10.928 1.00 82.62 375 ARG A CA 1
ATOM 2980 C C . ARG A 1 375 ? 12.076 -8.976 12.207 1.00 82.62 375 ARG A C 1
ATOM 2982 O O . ARG A 1 375 ? 11.324 -8.009 12.270 1.00 82.62 375 ARG A O 1
ATOM 2989 N N . LEU A 1 376 ? 12.284 -9.781 13.250 1.00 83.75 376 LEU A N 1
ATOM 2990 C CA . LEU A 1 376 ? 11.725 -9.501 14.579 1.00 83.75 376 LEU A CA 1
ATOM 2991 C C . LEU A 1 376 ? 12.296 -8.218 15.195 1.00 83.75 376 LEU A C 1
ATOM 2993 O O . LEU A 1 376 ? 11.640 -7.564 15.998 1.00 83.75 376 LEU A O 1
ATOM 2997 N N . ASP A 1 377 ? 13.527 -7.873 14.833 1.00 84.06 377 ASP A N 1
ATOM 2998 C CA . ASP A 1 377 ? 14.200 -6.656 15.266 1.00 84.06 377 ASP A CA 1
ATOM 2999 C C . ASP A 1 377 ? 13.465 -5.390 14.812 1.00 84.06 377 ASP A C 1
ATOM 3001 O O . ASP A 1 377 ? 13.378 -4.455 15.598 1.00 84.06 377 ASP A O 1
ATOM 3005 N N . TRP A 1 378 ? 12.862 -5.393 13.617 1.00 86.69 378 TRP A N 1
ATOM 3006 C CA . TRP A 1 378 ? 12.035 -4.277 13.136 1.00 86.69 378 TRP A CA 1
ATOM 3007 C C . TRP A 1 378 ? 10.814 -4.086 14.023 1.00 86.69 378 TRP A C 1
ATOM 3009 O O . TRP A 1 378 ? 10.595 -3.006 14.557 1.00 86.69 378 TRP A O 1
ATOM 3019 N N . ARG A 1 379 ? 10.104 -5.182 14.310 1.00 88.44 379 ARG A N 1
ATOM 3020 C CA . ARG A 1 379 ? 8.953 -5.147 15.211 1.00 88.44 379 ARG A CA 1
ATOM 3021 C C . ARG A 1 379 ? 9.324 -4.636 16.603 1.00 88.44 379 ARG A C 1
ATOM 3023 O O . ARG A 1 379 ? 8.590 -3.847 17.183 1.00 88.44 379 ARG A O 1
ATOM 3030 N N . ARG A 1 380 ? 10.461 -5.075 17.148 1.00 89.12 380 ARG A N 1
ATOM 3031 C CA . ARG A 1 380 ? 10.943 -4.659 18.479 1.00 89.12 380 ARG A CA 1
ATOM 3032 C C . ARG A 1 380 ? 11.396 -3.200 18.544 1.00 89.12 380 ARG A C 1
ATOM 3034 O O . ARG A 1 380 ? 11.584 -2.687 19.651 1.00 89.12 380 ARG A O 1
ATOM 3041 N N . ASP A 1 381 ? 11.593 -2.557 17.397 1.00 90.88 381 ASP A N 1
ATOM 3042 C CA . ASP A 1 381 ? 11.931 -1.140 17.327 1.00 90.88 381 ASP A CA 1
ATOM 3043 C C . ASP A 1 381 ? 10.703 -0.226 17.427 1.00 90.88 381 ASP A C 1
ATOM 3045 O O . ASP A 1 381 ? 10.851 0.956 17.723 1.00 90.88 381 ASP A O 1
ATOM 3049 N N . ASN A 1 382 ? 9.491 -0.767 17.274 1.00 94.00 382 ASN A N 1
ATOM 3050 C CA . ASN A 1 382 ? 8.265 0.004 17.455 1.00 94.00 382 ASN A CA 1
ATOM 3051 C C . ASN A 1 382 ? 8.134 0.551 18.881 1.00 94.00 382 ASN A C 1
ATOM 3053 O O . ASN A 1 382 ? 8.532 -0.079 19.867 1.00 94.00 382 ASN A O 1
ATOM 3057 N N . GLU A 1 383 ? 7.476 1.702 18.993 1.00 95.62 383 GLU A N 1
ATOM 3058 C CA . GLU A 1 383 ? 7.169 2.346 20.268 1.00 95.62 383 GLU A CA 1
ATOM 3059 C C . GLU A 1 383 ? 5.668 2.587 20.429 1.00 95.62 383 GLU A C 1
ATOM 3061 O O . GLU A 1 383 ? 4.905 2.673 19.464 1.00 95.62 383 GLU A O 1
ATOM 3066 N N . GLY A 1 384 ? 5.240 2.735 21.681 1.00 96.38 384 GLY A N 1
ATOM 3067 C CA . GLY A 1 384 ? 3.853 3.028 22.011 1.00 96.38 384 GLY A CA 1
ATOM 3068 C C . GLY A 1 384 ? 2.934 1.811 22.003 1.00 96.38 384 GLY A C 1
ATOM 3069 O O . GLY A 1 384 ? 3.353 0.650 21.966 1.00 96.38 384 GLY A O 1
ATOM 3070 N N . LYS A 1 385 ? 1.641 2.102 22.117 1.00 96.81 385 LYS A N 1
ATOM 3071 C CA . LYS A 1 385 ? 0.578 1.108 22.235 1.00 96.81 385 LYS A CA 1
ATOM 3072 C C . LYS A 1 385 ? -0.770 1.722 21.891 1.00 96.81 385 LYS A C 1
ATOM 3074 O O . LYS A 1 385 ? -1.006 2.910 22.124 1.00 96.81 385 LYS A O 1
ATOM 3079 N N . PHE A 1 386 ? -1.676 0.876 21.421 1.00 98.06 386 PHE A N 1
ATOM 3080 C CA . PHE A 1 386 ? -3.093 1.206 21.393 1.00 98.06 386 PHE A CA 1
ATOM 3081 C C . PHE A 1 386 ? -3.782 0.699 22.654 1.00 98.06 386 PHE A C 1
ATOM 3083 O O . PHE A 1 386 ? -3.401 -0.320 23.220 1.00 98.06 386 PHE A O 1
ATOM 3090 N N . GLU A 1 387 ? -4.803 1.415 23.094 1.00 97.88 387 GLU A N 1
ATOM 3091 C CA . GLU A 1 387 ? -5.713 0.999 24.158 1.00 97.88 387 GLU A CA 1
ATOM 3092 C C . GLU A 1 387 ? -7.053 0.682 23.504 1.00 97.88 387 GLU A C 1
ATOM 3094 O O . GLU A 1 387 ? -7.661 1.567 22.891 1.00 97.88 387 GLU A O 1
ATOM 3099 N N . ILE A 1 388 ? -7.498 -0.570 23.608 1.00 97.69 388 ILE A N 1
ATOM 3100 C CA . ILE A 1 388 ? -8.743 -1.037 22.995 1.00 97.69 388 ILE A CA 1
ATOM 3101 C C . ILE A 1 388 ? -9.806 -1.308 24.056 1.00 97.69 388 ILE A C 1
ATOM 3103 O O . ILE A 1 388 ? -9.492 -1.766 25.151 1.00 97.69 388 ILE A O 1
ATOM 3107 N N . ASN A 1 389 ? -11.065 -1.055 23.704 1.00 97.62 389 ASN A N 1
ATOM 3108 C CA . ASN A 1 389 ? -12.253 -1.500 24.421 1.00 97.62 389 ASN A CA 1
ATOM 3109 C C . ASN A 1 389 ? -13.075 -2.380 23.476 1.00 97.62 389 ASN A C 1
ATOM 3111 O O . ASN A 1 389 ? -13.429 -1.944 22.379 1.00 97.62 389 ASN A O 1
ATOM 3115 N N . VAL A 1 390 ? -13.364 -3.610 23.891 1.00 97.44 390 VAL A N 1
ATOM 3116 C CA . VAL A 1 390 ? -14.082 -4.611 23.098 1.00 97.44 390 VAL A CA 1
ATOM 3117 C C . VAL A 1 390 ? -15.418 -4.920 23.759 1.00 97.44 390 VAL A C 1
ATOM 3119 O O . VAL A 1 390 ? -15.465 -5.313 24.921 1.00 97.44 390 VAL A O 1
ATOM 3122 N N . LYS A 1 391 ? -16.515 -4.781 23.024 1.00 97.25 391 LYS A N 1
ATOM 3123 C CA . LYS A 1 391 ? -17.846 -5.224 23.434 1.00 97.25 391 LYS A CA 1
ATOM 3124 C C . LYS A 1 391 ? -18.238 -6.435 22.597 1.00 97.25 391 LYS A C 1
ATOM 3126 O O . LYS A 1 391 ? -18.207 -6.358 21.372 1.00 97.25 391 LYS A O 1
ATOM 3131 N N . ILE A 1 392 ? -18.589 -7.532 23.260 1.00 95.69 392 ILE A N 1
ATOM 3132 C CA . ILE A 1 392 ? -19.060 -8.770 22.629 1.00 95.69 392 ILE A CA 1
ATOM 3133 C C . ILE A 1 392 ? -20.496 -8.988 23.088 1.00 95.69 392 ILE A C 1
ATOM 3135 O O . ILE A 1 392 ? -20.779 -8.895 24.283 1.00 95.69 392 ILE A O 1
ATOM 3139 N N . GLY A 1 393 ? -21.383 -9.256 22.138 1.00 84.94 393 GLY A N 1
ATOM 3140 C CA . GLY A 1 393 ? -22.797 -9.468 22.406 1.00 84.94 393 GLY A CA 1
ATOM 3141 C C . GLY A 1 393 ? -23.626 -8.191 22.270 1.00 84.94 393 GLY A C 1
ATOM 3142 O O . GLY A 1 393 ? -23.210 -7.080 22.619 1.00 84.94 393 GLY A O 1
ATOM 3143 N N . GLY A 1 394 ? -24.819 -8.386 21.719 1.00 59.72 394 GLY A N 1
ATOM 3144 C CA . GLY A 1 394 ? -25.878 -7.408 21.514 1.00 59.72 394 GLY A CA 1
ATOM 3145 C C . GLY A 1 394 ? -27.188 -8.132 21.285 1.00 59.72 394 GLY A C 1
ATOM 3146 O O . GLY A 1 394 ? -27.127 -9.230 20.685 1.00 59.72 394 GLY A O 1
#

Secondary structure (DSSP, 8-state):
--HHHHHHHHHHHHHHHHTT-HHHHHHHHHHHHHHHHHHHHHHHHHHHHHHHHHHHHHHHHHHHT--HHHHHHHHHHHHHHHHHHSHHHHHHHHHHHHHHHHHHS-----THHHHHHHHHHHHHHHHHHHHHHHHHHHHHHHS-GGG-GGGHHHHHHHHHHHHHHHHH---S-HHHHHHHHHHHHHHHHHHHHTTT-HHHHHHHHHHHHHHHHHHHHHHHS----TTS-TTTS------S-SS----S-PEE-PPEEPTTS-EEEEEETT-S-EEEEEEE-TT-EEEEEEEEEEES-S-TTSTT---B-TT-B---S-TTS--SSTTSPBT-EEEEETTSPPEE-TTEEEEE-SS-EEEEEEE----B-TT--B-HHHHHH-EEEEEEEEEE--

Radius of gyration: 31.01 Å; chains: 1; bounding box: 58×65×89 Å

pLDDT: mean 70.48, std 18.27, range [32.19, 98.25]

Organism: NCBI:txid1801997

Sequence (394 aa):
MTWAEFFITVFQWVYAETQNLPHLTNQLINQIRPHARRFWRQFLELAAATIIIPVFLICLDFYFKTGWPTALAGMLLAGTLTVLLFKPVYIGLSALIGVVWELSHLRVRTAPDIAVKFGESYLRIVAGILLWELIICVYLSFVPIWTAPTLVPKVALLAAVLALTGIVWGLRGVITKRLIVGIVGMLFIIFTISFFIPKTSQAVKEKGGKWDEKTAEWVKNPQKPSWWPDWLSGKPADSRPLAGTFEVSAIMVAPTKNPDGTWKMPVPANELSIDSTLEVQKGERVEIVASGQANGCKNKDDAAYGWTGPEGWNFFWDKKRKRPLPGFPFMMLCARIGDGAWFSVGSKKTFFAPQNGRLLFTVNDEIYDEAGRFRLDWRRDNEGKFEINVKIGG